Protein AF-A0A6J8EHT3-F1 (afdb_monomer)

pLDDT: mean 77.9, std 23.35, range [29.36, 98.81]

Mean predicted aligned error: 15.54 Å

Structure (mmCIF, N/CA/C/O backbone):
data_AF-A0A6J8EHT3-F1
#
_entry.id   AF-A0A6J8EHT3-F1
#
loop_
_atom_site.group_PDB
_atom_site.id
_atom_site.type_symbol
_atom_site.label_atom_id
_atom_site.label_alt_id
_atom_site.label_comp_id
_atom_site.label_asym_id
_atom_site.label_entity_id
_atom_site.label_seq_id
_atom_site.pdbx_PDB_ins_code
_atom_site.Cartn_x
_atom_site.Cartn_y
_atom_site.Cartn_z
_atom_site.occupancy
_atom_site.B_iso_or_equiv
_atom_site.auth_seq_id
_atom_site.auth_comp_id
_atom_site.auth_asym_id
_atom_site.auth_atom_id
_atom_site.pdbx_PDB_model_num
ATOM 1 N N . MET A 1 1 ? 23.660 63.965 -11.728 1.00 34.09 1 MET A N 1
ATOM 2 C CA . MET A 1 1 ? 24.275 62.636 -11.524 1.00 34.09 1 MET A CA 1
ATOM 3 C C . MET A 1 1 ? 23.239 61.755 -10.850 1.00 34.09 1 MET A C 1
ATOM 5 O O . MET A 1 1 ? 22.910 61.992 -9.697 1.00 34.09 1 MET A O 1
ATOM 9 N N . ASN A 1 2 ? 22.641 60.848 -11.622 1.00 30.42 2 ASN A N 1
ATOM 10 C CA . ASN A 1 2 ? 21.496 60.034 -11.219 1.00 30.42 2 ASN A CA 1
ATOM 11 C C . ASN A 1 2 ? 21.939 58.900 -10.289 1.00 30.42 2 ASN A C 1
ATOM 13 O O . ASN A 1 2 ? 22.695 58.020 -10.695 1.00 30.42 2 ASN A O 1
ATOM 17 N N . THR A 1 3 ? 21.446 58.911 -9.055 1.00 29.36 3 THR A N 1
ATOM 18 C CA . THR A 1 3 ? 21.425 57.745 -8.169 1.00 29.36 3 THR A CA 1
ATOM 19 C C . THR A 1 3 ? 20.363 56.758 -8.673 1.00 29.36 3 THR A C 1
ATOM 21 O O . THR A 1 3 ? 19.238 57.177 -8.951 1.00 29.36 3 THR A O 1
ATOM 24 N N . PRO A 1 4 ? 20.661 55.454 -8.819 1.00 32.72 4 PRO A N 1
ATOM 25 C CA . PRO A 1 4 ? 19.662 54.503 -9.278 1.00 32.72 4 PRO A CA 1
ATOM 26 C C . PRO A 1 4 ? 18.689 54.188 -8.135 1.00 32.72 4 PRO A C 1
ATOM 28 O O . PRO A 1 4 ? 19.020 53.496 -7.172 1.00 32.72 4 PRO A O 1
ATOM 31 N N . VAL A 1 5 ? 17.470 54.712 -8.251 1.00 31.86 5 VAL A N 1
ATOM 32 C CA . VAL A 1 5 ? 16.296 54.249 -7.504 1.00 31.86 5 VAL A CA 1
ATOM 33 C C . VAL A 1 5 ? 15.881 52.905 -8.106 1.00 31.86 5 VAL A C 1
ATOM 35 O O . VAL A 1 5 ? 15.550 52.836 -9.286 1.00 31.86 5 VAL A O 1
ATOM 38 N N . SER A 1 6 ? 15.920 51.829 -7.317 1.00 34.22 6 SER A N 1
ATOM 39 C CA . SER A 1 6 ? 15.397 50.516 -7.720 1.00 34.22 6 SER A CA 1
ATOM 40 C C . SER A 1 6 ? 13.957 50.319 -7.216 1.00 34.22 6 SER A C 1
ATOM 42 O O . SER A 1 6 ? 13.632 50.626 -6.070 1.00 34.22 6 SER A O 1
ATOM 44 N N . HIS A 1 7 ? 13.094 49.799 -8.090 1.00 40.53 7 HIS A N 1
ATOM 45 C CA . HIS A 1 7 ? 11.708 49.354 -7.864 1.00 40.53 7 HIS A CA 1
ATOM 46 C C . HIS A 1 7 ? 11.530 47.971 -8.534 1.00 40.53 7 HIS A C 1
ATOM 48 O O . HIS A 1 7 ? 12.317 47.656 -9.425 1.00 40.53 7 HIS A O 1
ATOM 54 N N . PRO A 1 8 ? 10.441 47.212 -8.294 1.00 47.75 8 PRO A N 1
ATOM 55 C CA . PRO A 1 8 ? 9.806 46.810 -7.037 1.00 47.75 8 PRO A CA 1
ATOM 56 C C . PRO A 1 8 ? 9.822 45.260 -6.904 1.00 47.75 8 PRO A C 1
ATOM 58 O O . PRO A 1 8 ? 9.849 44.549 -7.899 1.00 47.75 8 PRO A O 1
ATOM 61 N N . SER A 1 9 ? 9.748 44.712 -5.687 1.00 45.22 9 SER A N 1
ATOM 62 C CA . SER A 1 9 ? 9.850 43.267 -5.368 1.00 45.22 9 SER A CA 1
ATOM 63 C C . SER A 1 9 ? 11.262 42.663 -5.416 1.00 45.22 9 SER A C 1
ATOM 65 O O . SER A 1 9 ? 11.886 42.537 -6.461 1.00 45.22 9 SER A O 1
ATOM 67 N N . GLN A 1 10 ? 11.776 42.288 -4.240 1.00 52.50 10 GLN A N 1
ATOM 68 C CA . GLN A 1 10 ? 13.067 41.613 -4.072 1.00 52.50 10 GLN A CA 1
ATOM 69 C C . GLN A 1 10 ? 12.925 40.422 -3.115 1.00 52.50 10 GLN A C 1
ATOM 71 O O . GLN A 1 10 ? 12.229 40.523 -2.099 1.00 52.50 10 GLN A O 1
ATOM 76 N N . ILE A 1 11 ? 13.603 39.320 -3.453 1.00 46.06 11 ILE A N 1
ATOM 77 C CA . ILE A 1 11 ? 13.753 38.112 -2.631 1.00 46.06 11 ILE A CA 1
ATOM 78 C C . ILE A 1 11 ? 15.243 37.950 -2.318 1.00 46.06 11 ILE A C 1
ATOM 80 O O . ILE A 1 11 ? 16.053 37.897 -3.242 1.00 46.06 11 ILE A O 1
ATOM 84 N N . SER A 1 12 ? 15.618 37.909 -1.041 1.00 53.94 12 SER A N 1
ATOM 85 C CA . SER A 1 12 ? 17.020 37.763 -0.615 1.00 53.94 12 SER A CA 1
ATOM 86 C C . SER A 1 12 ? 17.125 37.235 0.821 1.00 53.94 12 SER A C 1
ATOM 88 O O . SER A 1 12 ? 16.182 37.354 1.598 1.00 53.94 12 SER A O 1
ATOM 90 N N . GLU A 1 13 ? 18.281 36.700 1.216 1.00 43.50 13 GLU A N 1
ATOM 91 C CA . GLU A 1 13 ? 18.516 36.249 2.600 1.00 43.50 13 GLU A CA 1
ATOM 92 C C . GLU A 1 13 ? 18.610 37.429 3.594 1.00 43.50 13 GLU A C 1
ATOM 94 O O . GLU A 1 13 ? 18.138 37.356 4.727 1.00 43.50 13 GLU A O 1
ATOM 99 N N . THR A 1 14 ? 19.172 38.579 3.198 1.00 47.53 14 THR A N 1
ATOM 100 C CA . THR A 1 14 ? 19.265 39.774 4.062 1.00 47.53 14 THR A CA 1
ATOM 101 C C . THR A 1 14 ? 19.146 41.071 3.263 1.00 47.53 14 THR A C 1
ATOM 103 O O . THR A 1 14 ? 19.977 41.330 2.395 1.00 47.53 14 THR A O 1
ATOM 106 N N . ASN A 1 15 ? 18.219 41.965 3.643 1.00 57.03 15 ASN A N 1
ATOM 107 C CA . ASN A 1 15 ? 18.151 43.326 3.086 1.00 57.03 15 ASN A CA 1
ATOM 108 C C . ASN A 1 15 ? 18.550 44.404 4.102 1.00 57.03 15 ASN A C 1
ATOM 110 O O . ASN A 1 15 ? 18.045 44.481 5.230 1.00 57.03 15 ASN A O 1
ATOM 114 N N . LYS A 1 16 ? 19.453 45.294 3.671 1.00 47.59 16 LYS A N 1
ATOM 115 C CA . LYS A 1 16 ? 19.967 46.414 4.478 1.00 47.59 16 LYS A CA 1
ATOM 116 C C . LYS A 1 16 ? 19.249 47.753 4.219 1.00 47.59 16 LYS A C 1
ATOM 118 O O . LYS A 1 16 ? 19.420 48.660 5.030 1.00 47.59 16 LYS A O 1
ATOM 123 N N . GLY A 1 17 ? 18.436 47.867 3.160 1.00 51.91 17 GLY A N 1
ATOM 124 C CA . GLY A 1 17 ? 17.697 49.090 2.812 1.00 51.91 17 GLY A CA 1
ATOM 125 C C . GLY A 1 17 ? 17.007 49.017 1.446 1.00 51.91 17 GLY A C 1
ATOM 126 O O . GLY A 1 17 ? 17.713 48.855 0.459 1.00 51.91 17 GLY A O 1
ATOM 127 N N . ALA A 1 18 ? 15.674 49.148 1.370 1.00 52.38 18 ALA A N 1
ATOM 128 C CA . ALA A 1 18 ? 14.947 49.243 0.090 1.00 52.38 18 ALA A CA 1
ATOM 129 C C . ALA A 1 18 ? 13.508 49.803 0.234 1.00 52.38 18 ALA A C 1
ATOM 131 O O . ALA A 1 18 ? 12.920 49.757 1.320 1.00 52.38 18 ALA A O 1
ATOM 132 N N . ILE A 1 19 ? 12.947 50.318 -0.871 1.00 46.81 19 ILE A N 1
ATOM 133 C CA . ILE A 1 19 ? 11.585 50.880 -0.988 1.00 46.81 19 ILE A CA 1
ATOM 134 C C . ILE A 1 19 ? 10.757 49.977 -1.924 1.00 46.81 19 ILE A C 1
ATOM 136 O O . ILE A 1 19 ? 11.123 49.803 -3.085 1.00 46.81 19 ILE A O 1
ATOM 140 N N . GLY A 1 20 ? 9.659 49.387 -1.434 1.00 49.81 20 GLY A N 1
ATOM 141 C CA . GLY A 1 20 ? 8.779 48.481 -2.198 1.00 49.81 20 GLY A CA 1
ATOM 142 C C . GLY A 1 20 ? 8.434 47.172 -1.469 1.00 49.81 20 GLY A C 1
ATOM 143 O O . GLY A 1 20 ? 8.810 46.984 -0.312 1.00 49.81 20 GLY A O 1
ATOM 144 N N . SER A 1 21 ? 7.704 46.267 -2.138 1.00 52.09 21 SER A N 1
ATOM 145 C CA . SER A 1 21 ? 7.316 44.965 -1.564 1.00 52.09 21 SER A CA 1
ATOM 146 C C . SER A 1 21 ? 8.514 44.019 -1.413 1.00 52.09 21 SER A C 1
ATOM 148 O O . SER A 1 21 ? 9.343 43.977 -2.314 1.00 52.09 21 SER A O 1
ATOM 150 N N . GLN A 1 22 ? 8.662 43.275 -0.309 1.00 58.56 22 GLN A N 1
ATOM 151 C CA . GLN A 1 22 ? 9.872 42.455 -0.059 1.00 58.56 22 GLN A CA 1
ATOM 152 C C . GLN A 1 22 ? 9.590 41.144 0.687 1.00 58.56 22 GLN A C 1
ATOM 154 O O . GLN A 1 22 ? 8.744 41.115 1.585 1.00 58.56 22 GLN A O 1
ATOM 159 N N . ILE A 1 23 ? 10.364 40.098 0.365 1.00 48.50 23 ILE A N 1
ATOM 160 C CA . ILE A 1 23 ? 10.414 38.817 1.091 1.00 48.50 23 ILE A CA 1
ATOM 161 C C . ILE A 1 23 ? 11.878 38.503 1.436 1.00 48.50 23 ILE A C 1
ATOM 163 O O . ILE A 1 23 ? 12.719 38.458 0.542 1.00 48.50 23 ILE A O 1
ATOM 167 N N . SER A 1 24 ? 12.204 38.309 2.713 1.00 55.12 24 SER A N 1
ATOM 168 C CA . SER A 1 24 ? 13.568 37.959 3.152 1.00 55.12 24 SER A CA 1
ATOM 169 C C . SER A 1 24 ? 13.575 37.233 4.496 1.00 55.12 24 SER A C 1
ATOM 171 O O . SER A 1 24 ? 12.540 37.168 5.148 1.00 55.12 24 SER A O 1
ATOM 173 N N . GLU A 1 25 ? 14.715 36.717 4.956 1.00 49.78 25 GLU A N 1
ATOM 174 C CA . GLU A 1 25 ? 14.832 36.190 6.329 1.00 49.78 25 GLU A CA 1
ATOM 175 C C . GLU A 1 25 ? 15.025 37.336 7.341 1.00 49.78 25 GLU A C 1
ATOM 177 O O . GLU A 1 25 ? 14.333 37.413 8.362 1.00 49.78 25 GLU A O 1
ATOM 182 N N . THR A 1 26 ? 15.902 38.305 7.032 1.00 49.41 26 THR A N 1
ATOM 183 C CA . THR A 1 26 ? 16.165 39.474 7.896 1.00 49.41 26 THR A CA 1
ATOM 184 C C . THR A 1 26 ? 16.066 40.818 7.162 1.00 49.41 26 THR A C 1
ATOM 186 O O . THR A 1 26 ? 16.793 41.064 6.196 1.00 49.41 26 THR A O 1
ATOM 189 N N . ASN A 1 27 ? 15.275 41.758 7.708 1.00 58.25 27 ASN A N 1
ATOM 190 C CA . ASN A 1 27 ? 15.206 43.158 7.245 1.00 58.25 27 ASN A CA 1
ATOM 191 C C . ASN A 1 27 ? 15.604 44.165 8.335 1.00 58.25 27 ASN A C 1
ATOM 193 O O . ASN A 1 27 ? 15.104 44.117 9.463 1.00 58.25 27 ASN A O 1
ATOM 197 N N . LYS A 1 28 ? 16.487 45.115 7.987 1.00 52.75 28 LYS A N 1
ATOM 198 C CA . LYS A 1 28 ? 17.017 46.114 8.939 1.00 52.75 28 LYS A CA 1
ATOM 199 C C . LYS A 1 28 ? 16.494 47.548 8.784 1.00 52.75 28 LYS A C 1
ATOM 201 O O . LYS A 1 28 ? 16.622 48.273 9.766 1.00 52.75 28 LYS A O 1
ATOM 206 N N . ARG A 1 29 ? 16.004 47.967 7.600 1.00 54.50 29 ARG A N 1
ATOM 207 C CA . ARG A 1 29 ? 15.357 49.275 7.305 1.00 54.50 29 ARG A CA 1
ATOM 208 C C . ARG A 1 29 ? 14.581 49.198 5.984 1.00 54.50 29 ARG A C 1
ATOM 210 O O . ARG A 1 29 ? 15.216 48.999 4.956 1.00 54.50 29 ARG A O 1
ATOM 217 N N . ALA A 1 30 ? 13.257 49.346 5.960 1.00 55.56 30 ALA A N 1
ATOM 218 C CA . ALA A 1 30 ? 12.510 49.314 4.690 1.00 55.56 30 ALA A CA 1
ATOM 219 C C . ALA A 1 30 ? 11.145 50.026 4.757 1.00 55.56 30 ALA A C 1
ATOM 221 O O . ALA A 1 30 ? 10.526 50.092 5.823 1.00 55.56 30 ALA A O 1
ATOM 222 N N . ILE A 1 31 ? 10.674 50.527 3.607 1.00 47.91 31 ILE A N 1
ATOM 223 C CA . ILE A 1 31 ? 9.384 51.227 3.439 1.00 47.91 31 ILE A CA 1
ATOM 224 C C . ILE A 1 31 ? 8.542 50.469 2.393 1.00 47.91 31 ILE A C 1
ATOM 226 O O . ILE A 1 31 ? 8.976 50.346 1.248 1.00 47.91 31 ILE A O 1
ATOM 230 N N . GLY A 1 32 ? 7.372 49.932 2.773 1.00 51.19 32 GLY A N 1
ATOM 231 C CA . GLY A 1 32 ? 6.482 49.145 1.888 1.00 51.19 32 GLY A CA 1
ATOM 232 C C . GLY A 1 32 ? 5.900 47.865 2.520 1.00 51.19 32 GLY A C 1
ATOM 233 O O . GLY A 1 32 ? 6.056 47.649 3.722 1.00 51.19 32 GLY A O 1
ATOM 234 N N . SER A 1 33 ? 5.234 47.015 1.718 1.00 53.41 33 SER A N 1
ATOM 235 C CA . SER A 1 33 ? 4.612 45.746 2.161 1.00 53.41 33 SER A CA 1
ATOM 236 C C . SER A 1 33 ? 5.623 44.601 2.289 1.00 53.41 33 SER A C 1
ATOM 238 O O . SER A 1 33 ? 6.319 44.291 1.329 1.00 53.41 33 SER A O 1
ATOM 240 N N . GLN A 1 34 ? 5.747 43.945 3.446 1.00 58.72 34 GLN A N 1
ATOM 241 C CA . GLN A 1 34 ? 6.913 43.071 3.692 1.00 58.72 34 GLN A CA 1
ATOM 242 C C . GLN A 1 34 ? 6.609 41.779 4.464 1.00 58.72 34 GLN A C 1
ATOM 244 O O . GLN A 1 34 ? 5.909 41.827 5.476 1.00 58.72 34 GLN A O 1
ATOM 249 N N . ILE A 1 35 ? 7.294 40.681 4.116 1.00 51.34 35 ILE A N 1
ATOM 250 C CA . ILE A 1 35 ? 7.275 39.375 4.813 1.00 51.34 35 ILE A CA 1
ATOM 251 C C . ILE A 1 35 ? 8.714 38.985 5.218 1.00 51.34 35 ILE A C 1
ATOM 253 O O . ILE A 1 35 ? 9.584 38.964 4.352 1.00 51.34 35 ILE A O 1
ATOM 257 N N . SER A 1 36 ? 9.000 38.730 6.506 1.00 56.25 36 SER A N 1
ATOM 258 C CA . SER A 1 36 ? 10.306 38.167 6.936 1.00 56.25 36 SER A CA 1
ATOM 259 C C . SER A 1 36 ? 10.284 37.524 8.327 1.00 56.25 36 SER A C 1
ATOM 261 O O . SER A 1 36 ? 9.406 37.847 9.115 1.00 56.25 36 SER A O 1
ATOM 263 N N . GLU A 1 37 ? 11.278 36.710 8.689 1.00 52.38 37 GLU A N 1
ATOM 264 C CA . GLU A 1 37 ? 11.363 36.073 10.020 1.00 52.38 37 GLU A CA 1
ATOM 265 C C . GLU A 1 37 ? 11.679 37.086 11.138 1.00 52.38 37 GLU A C 1
ATOM 267 O O . GLU A 1 37 ? 10.928 37.219 12.106 1.00 52.38 37 GLU A O 1
ATOM 272 N N . THR A 1 38 ? 12.743 37.891 10.994 1.00 51.06 38 THR A N 1
ATOM 273 C CA . THR A 1 38 ? 13.128 38.905 12.002 1.00 51.06 38 THR A CA 1
ATOM 274 C C . THR A 1 38 ? 13.268 40.308 11.409 1.00 51.06 38 THR A C 1
ATOM 276 O O . THR A 1 38 ? 13.966 40.504 10.410 1.00 51.06 38 THR A O 1
ATOM 279 N N . LYS A 1 39 ? 12.683 41.330 12.065 1.00 58.69 39 LYS A N 1
ATOM 280 C CA . LYS A 1 39 ? 12.787 42.739 11.620 1.00 58.69 39 LYS A CA 1
ATOM 281 C C . LYS A 1 39 ? 13.218 43.736 12.688 1.00 58.69 39 LYS A C 1
ATOM 283 O O . LYS A 1 39 ? 12.881 43.618 13.868 1.00 58.69 39 LYS A O 1
ATOM 288 N N . LYS A 1 40 ? 13.931 44.776 12.241 1.00 58.38 40 LYS A N 1
ATOM 289 C CA . LYS A 1 40 ? 14.244 45.998 12.999 1.00 58.38 40 LYS A CA 1
ATOM 290 C C . LYS A 1 40 ? 13.909 47.215 12.121 1.00 58.38 40 LYS A C 1
ATOM 292 O O . LYS A 1 40 ? 14.487 47.323 11.057 1.00 58.38 40 LYS A O 1
ATOM 297 N N . GLY A 1 41 ? 13.020 48.114 12.547 1.00 54.84 41 GLY A N 1
ATOM 298 C CA . GLY A 1 41 ? 12.812 49.451 11.956 1.00 54.84 41 GLY A CA 1
ATOM 299 C C . GLY A 1 41 ? 12.189 49.505 10.549 1.00 54.84 41 GLY A C 1
ATOM 300 O O . GLY A 1 41 ? 12.921 49.648 9.574 1.00 54.84 41 GLY A O 1
ATOM 301 N N . ALA A 1 42 ? 10.855 49.482 10.422 1.00 57.56 42 ALA A N 1
ATOM 302 C CA . ALA A 1 42 ? 10.160 49.580 9.122 1.00 57.56 42 ALA A CA 1
ATOM 303 C C . ALA A 1 42 ? 8.861 50.419 9.148 1.00 57.56 42 ALA A C 1
ATOM 305 O O . ALA A 1 42 ? 8.221 50.539 10.192 1.00 57.56 42 ALA A O 1
ATOM 306 N N . ILE A 1 43 ? 8.441 50.957 7.991 1.00 50.72 43 ILE A N 1
ATOM 307 C CA . ILE A 1 43 ? 7.192 51.735 7.814 1.00 50.72 43 ILE A CA 1
ATOM 308 C C . ILE A 1 43 ? 6.322 51.080 6.712 1.00 50.72 43 ILE A C 1
ATOM 310 O O . ILE A 1 43 ? 6.787 50.946 5.580 1.00 50.72 43 ILE A O 1
ATOM 314 N N . GLY A 1 44 ? 5.085 50.646 7.017 1.00 54.06 44 GLY A N 1
ATOM 315 C CA . GLY A 1 44 ? 4.152 50.003 6.054 1.00 54.06 44 GLY A CA 1
ATOM 316 C C . GLY A 1 44 ? 3.371 48.784 6.594 1.00 54.06 44 GLY A C 1
ATOM 317 O O . GLY A 1 44 ? 3.412 48.533 7.797 1.00 54.06 44 GLY A O 1
ATOM 318 N N . SER A 1 45 ? 2.681 48.026 5.719 1.00 55.25 45 SER A N 1
ATOM 319 C CA . SER A 1 45 ? 1.925 46.791 6.055 1.00 55.25 45 SER A CA 1
ATOM 320 C C . SER A 1 45 ? 2.821 45.544 6.135 1.00 55.25 45 SER A C 1
ATOM 322 O O . SER A 1 45 ? 3.607 45.295 5.222 1.00 55.25 45 SER A O 1
ATOM 324 N N . GLN A 1 46 ? 2.763 44.756 7.216 1.00 63.41 46 GLN A N 1
ATOM 325 C CA . GLN A 1 46 ? 3.850 43.804 7.531 1.00 63.41 46 GLN A CA 1
ATOM 326 C C . GLN A 1 46 ? 3.388 42.452 8.109 1.00 63.41 46 GLN A C 1
ATOM 328 O O . GLN A 1 46 ? 2.456 42.407 8.907 1.00 63.41 46 GLN A O 1
ATOM 333 N N . ILE A 1 47 ? 4.111 41.373 7.765 1.00 54.72 47 ILE A N 1
ATOM 334 C CA . ILE A 1 47 ? 4.018 40.029 8.376 1.00 54.72 47 ILE A CA 1
ATOM 335 C C . ILE A 1 47 ? 5.422 39.570 8.826 1.00 54.72 47 ILE A C 1
ATOM 337 O O . ILE A 1 47 ? 6.375 39.694 8.046 1.00 54.72 47 ILE A O 1
ATOM 341 N N . SER A 1 48 ? 5.584 39.083 10.066 1.00 58.78 48 SER A N 1
ATOM 342 C CA . SER A 1 48 ? 6.877 38.560 10.570 1.00 58.78 48 SER A CA 1
ATOM 343 C C . SER A 1 48 ? 6.797 37.707 11.837 1.00 58.78 48 SER A C 1
ATOM 345 O O . SER A 1 48 ? 5.938 37.980 12.655 1.00 58.78 48 SER A O 1
ATOM 347 N N . GLU A 1 49 ? 7.730 36.789 12.104 1.00 56.91 49 GLU A N 1
ATOM 348 C CA . GLU A 1 49 ? 7.758 36.049 13.386 1.00 56.91 49 GLU A CA 1
ATOM 349 C C . GLU A 1 49 ? 8.118 36.961 14.574 1.00 56.91 49 GLU A C 1
ATOM 351 O O . GLU A 1 49 ? 7.390 37.021 15.564 1.00 56.91 49 GLU A O 1
ATOM 356 N N . THR A 1 50 ? 9.195 37.754 14.478 1.00 57.53 50 THR A N 1
ATOM 357 C CA . THR A 1 50 ? 9.590 38.707 15.537 1.00 57.53 50 THR A CA 1
ATOM 358 C C . THR A 1 50 ? 9.788 40.136 15.025 1.00 57.53 50 THR A C 1
ATOM 360 O O . THR A 1 50 ? 10.679 40.404 14.210 1.00 57.53 50 THR A O 1
ATOM 363 N N . ASN A 1 51 ? 9.062 41.093 15.619 1.00 60.94 51 ASN A N 1
ATOM 364 C CA . ASN A 1 51 ? 9.205 42.525 15.338 1.00 60.94 51 ASN A CA 1
ATOM 365 C C . ASN A 1 51 ? 9.869 43.296 16.496 1.00 60.94 51 ASN A C 1
ATOM 367 O O . ASN A 1 51 ? 9.518 43.127 17.666 1.00 60.94 51 ASN A O 1
ATOM 371 N N . LYS A 1 52 ? 10.845 44.157 16.177 1.00 58.62 52 LYS A N 1
ATOM 372 C CA . LYS A 1 52 ? 11.601 4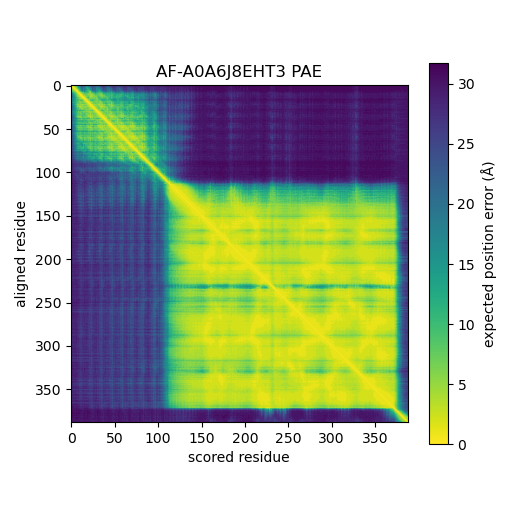4.983 17.139 1.00 58.62 52 LYS A CA 1
ATOM 373 C C . LYS A 1 52 ? 11.475 46.498 16.894 1.00 58.62 52 LYS A C 1
ATOM 375 O O . LYS A 1 52 ? 12.257 47.248 17.473 1.00 58.62 52 LYS A O 1
ATOM 380 N N . GLY A 1 53 ? 10.556 46.953 16.036 1.00 58.72 53 GLY A N 1
ATOM 381 C CA . GLY A 1 53 ? 10.334 48.384 15.774 1.00 58.72 53 GLY A CA 1
ATOM 382 C C . GLY A 1 53 ? 9.657 48.657 14.429 1.00 58.72 53 GLY A C 1
ATOM 383 O O . GLY A 1 53 ? 10.322 48.497 13.407 1.00 58.72 53 GLY A O 1
ATOM 384 N N . ALA A 1 54 ? 8.396 49.110 14.396 1.00 59.38 54 ALA A N 1
ATOM 385 C CA . ALA A 1 54 ? 7.718 49.463 13.136 1.00 59.38 54 ALA A CA 1
ATOM 386 C C . ALA A 1 54 ? 6.525 50.437 13.270 1.00 59.38 54 ALA A C 1
ATOM 388 O O . ALA A 1 54 ? 5.900 50.513 14.326 1.00 59.38 54 ALA A O 1
ATOM 389 N N . ILE A 1 55 ? 6.172 51.132 12.179 1.00 53.50 55 ILE A N 1
ATOM 390 C CA . ILE A 1 55 ? 5.003 52.029 12.070 1.00 53.50 55 ILE A CA 1
ATOM 391 C C . ILE A 1 55 ? 4.078 51.540 10.930 1.00 53.50 55 ILE A C 1
ATOM 393 O O . ILE A 1 55 ? 4.520 51.475 9.783 1.00 53.50 55 ILE A O 1
ATOM 397 N N . GLY A 1 56 ? 2.818 51.174 11.216 1.00 55.19 56 GLY A N 1
ATOM 398 C CA . GLY A 1 56 ? 1.834 50.675 10.225 1.00 55.19 56 GLY A CA 1
ATOM 399 C C . GLY A 1 56 ? 0.998 49.464 10.686 1.00 55.19 56 GLY A C 1
ATOM 400 O O . GLY A 1 56 ? 1.017 49.133 11.871 1.00 55.19 56 GLY A O 1
ATOM 401 N N . SER A 1 57 ? 0.272 48.812 9.762 1.00 57.28 57 SER A N 1
ATOM 402 C CA . SER A 1 57 ? -0.574 47.623 10.025 1.00 57.28 57 SER A CA 1
ATOM 403 C C . SER A 1 57 ? 0.230 46.313 10.034 1.00 57.28 57 SER A C 1
ATOM 405 O O . SER A 1 57 ? 1.004 46.076 9.108 1.00 57.28 57 SER A O 1
ATOM 407 N N . GLN A 1 58 ? 0.086 45.455 11.053 1.00 64.56 58 GLN A N 1
ATOM 408 C CA . GLN A 1 58 ? 1.057 44.368 11.309 1.00 64.56 58 GLN A CA 1
ATOM 409 C C . GLN A 1 58 ? 0.434 43.042 11.775 1.00 64.56 58 GLN A C 1
ATOM 411 O O . GLN A 1 58 ? -0.536 43.047 12.531 1.00 64.56 58 GLN A O 1
ATOM 416 N N . ILE A 1 59 ? 1.060 41.919 11.392 1.00 56.53 59 ILE A N 1
ATOM 417 C CA . ILE A 1 59 ? 0.802 40.560 11.901 1.00 56.53 59 ILE A CA 1
ATOM 418 C C . ILE A 1 59 ? 2.134 39.921 12.341 1.00 56.53 59 ILE A C 1
ATOM 420 O O . ILE A 1 59 ? 3.051 39.813 11.524 1.00 56.53 59 ILE A O 1
ATOM 424 N N . SER A 1 60 ? 2.274 39.499 13.605 1.00 60.00 60 SER A N 1
ATOM 425 C CA . SER A 1 60 ? 3.510 38.844 14.079 1.00 60.00 60 SER A CA 1
ATOM 426 C C . SER A 1 60 ? 3.365 37.906 15.272 1.00 60.00 60 SER A C 1
ATOM 428 O O . SER A 1 60 ? 2.561 38.197 16.136 1.00 60.00 60 SER A O 1
ATOM 430 N N . GLU A 1 61 ? 4.200 36.879 15.435 1.00 56.78 61 GLU A N 1
ATOM 431 C CA . GLU A 1 61 ? 4.150 36.024 16.642 1.00 56.78 61 GLU A CA 1
ATOM 432 C C . GLU A 1 61 ? 4.591 36.792 17.903 1.00 56.78 61 GLU A C 1
ATOM 434 O O . GLU A 1 61 ? 3.871 36.836 18.898 1.00 56.78 61 GLU A O 1
ATOM 439 N N . THR A 1 62 ? 5.726 37.501 17.862 1.00 58.78 62 THR A N 1
ATOM 440 C CA . THR A 1 62 ? 6.197 38.342 18.979 1.00 58.78 62 THR A CA 1
ATOM 441 C C . THR A 1 62 ? 6.474 39.785 18.558 1.00 58.78 62 THR A C 1
ATOM 443 O O . THR A 1 62 ? 7.364 40.048 17.745 1.00 58.78 62 THR A O 1
ATOM 446 N N . ASN A 1 63 ? 5.817 40.749 19.211 1.00 61.06 63 ASN A N 1
ATOM 447 C CA . ASN A 1 63 ? 6.066 42.180 19.019 1.00 61.06 63 ASN A CA 1
ATOM 448 C C . ASN A 1 63 ? 6.778 42.813 20.225 1.00 61.06 63 ASN A C 1
ATOM 450 O O . ASN A 1 63 ? 6.354 42.654 21.370 1.00 61.06 63 ASN A O 1
ATOM 454 N N . LYS A 1 64 ? 7.873 43.542 19.982 1.00 60.56 64 LYS A N 1
ATOM 455 C CA . LYS A 1 64 ? 8.662 44.242 21.011 1.00 60.56 64 LYS A CA 1
ATOM 456 C C . LYS A 1 64 ? 8.604 45.774 20.913 1.00 60.56 64 LYS A C 1
ATOM 458 O O . LYS A 1 64 ? 9.216 46.427 21.753 1.00 60.56 64 LYS A O 1
ATOM 463 N N . GLY A 1 65 ? 7.907 46.346 19.926 1.00 59.12 65 GLY A N 1
ATOM 464 C CA . GLY A 1 65 ? 7.808 47.801 19.745 1.00 59.12 65 GLY A CA 1
ATOM 465 C C . GLY A 1 65 ? 7.155 48.207 18.421 1.00 59.12 65 GLY A C 1
ATOM 466 O O . GLY A 1 65 ? 7.769 48.006 17.375 1.00 59.12 65 GLY A O 1
ATOM 467 N N . ALA A 1 66 ? 5.963 48.822 18.432 1.00 58.78 66 ALA A N 1
ATOM 468 C CA . ALA A 1 66 ? 5.319 49.313 17.201 1.00 58.78 66 ALA A CA 1
ATOM 469 C C . ALA A 1 66 ? 4.234 50.401 17.392 1.00 58.78 66 ALA A C 1
ATOM 471 O O . ALA A 1 66 ? 3.632 50.506 18.458 1.00 58.78 66 ALA A O 1
ATOM 472 N N . ILE A 1 67 ? 3.935 51.168 16.334 1.00 54.25 67 ILE A N 1
ATOM 473 C CA . ILE A 1 67 ? 2.865 52.187 16.280 1.00 54.25 67 ILE A CA 1
ATOM 474 C C . ILE A 1 67 ? 1.903 51.870 15.110 1.00 54.25 67 ILE A C 1
ATOM 476 O O . ILE A 1 67 ? 2.338 51.869 13.962 1.00 54.25 67 ILE A O 1
ATOM 480 N N . GLY A 1 68 ? 0.616 51.586 15.365 1.00 54.94 68 GLY A N 1
ATOM 481 C CA . GLY A 1 68 ? -0.393 51.238 14.335 1.00 54.94 68 GLY A CA 1
ATOM 482 C C . GLY A 1 68 ? -1.315 50.057 14.700 1.00 54.94 68 GLY A C 1
ATOM 483 O O . GLY A 1 68 ? -1.304 49.619 15.849 1.00 54.94 68 GLY A O 1
ATOM 484 N N . SER A 1 69 ? -2.114 49.551 13.744 1.00 56.38 69 SER A N 1
ATOM 485 C CA . SER A 1 69 ? -3.044 48.413 13.939 1.00 56.38 69 SER A CA 1
ATOM 486 C C . SER A 1 69 ? -2.331 47.056 13.901 1.00 56.38 69 SER A C 1
ATOM 488 O O . SER A 1 69 ? -1.549 46.808 12.987 1.00 56.38 69 SER A O 1
ATOM 490 N N . GLN A 1 70 ? -2.569 46.163 14.867 1.00 62.44 70 GLN A N 1
ATOM 491 C CA . GLN A 1 70 ? -1.703 44.990 15.088 1.00 62.44 70 GLN A CA 1
ATOM 492 C C . GLN A 1 70 ? -2.459 43.700 15.434 1.00 62.44 70 GLN A C 1
ATOM 494 O O . GLN A 1 70 ? -3.455 43.737 16.156 1.00 62.44 70 GLN A O 1
ATOM 499 N N . ILE A 1 71 ? -1.914 42.561 14.990 1.00 56.12 71 ILE A N 1
ATOM 500 C CA . ILE A 1 71 ? -2.290 41.197 15.394 1.00 56.12 71 ILE A CA 1
ATOM 501 C C . ILE A 1 71 ? -1.019 40.458 15.847 1.00 56.12 71 ILE A C 1
ATOM 503 O O . ILE A 1 71 ? -0.084 40.331 15.054 1.00 56.12 71 ILE A O 1
ATOM 507 N N . SER A 1 72 ? -0.946 39.979 17.096 1.00 56.94 72 SER A N 1
ATOM 508 C CA . SER A 1 72 ? 0.220 39.208 17.560 1.00 56.94 72 SER A CA 1
ATOM 509 C C . SER A 1 72 ? -0.021 38.214 18.689 1.00 56.94 72 SER A C 1
ATOM 511 O O . SER A 1 72 ? -0.758 38.543 19.603 1.00 56.94 72 SER A O 1
ATOM 513 N N . GLU A 1 73 ? 0.675 37.077 18.736 1.00 52.66 73 GLU A N 1
ATOM 514 C CA . GLU A 1 73 ? 0.541 36.124 19.860 1.00 52.66 73 GLU A CA 1
ATOM 515 C C . GLU A 1 73 ? 1.052 36.732 21.185 1.00 52.66 73 GLU A C 1
ATOM 517 O O . GLU A 1 73 ? 0.344 36.742 22.191 1.00 52.66 73 GLU A O 1
ATOM 522 N N . THR A 1 74 ? 2.238 37.353 21.186 1.00 52.47 74 THR A N 1
ATOM 523 C CA . THR A 1 74 ? 2.816 38.022 22.368 1.00 52.47 74 THR A CA 1
ATOM 524 C C . THR A 1 74 ? 3.203 39.474 22.084 1.00 52.47 74 THR A C 1
ATOM 526 O O . THR A 1 74 ? 4.066 39.735 21.242 1.00 52.47 74 THR A O 1
ATOM 529 N N . ASN A 1 75 ? 2.671 40.430 22.860 1.00 56.69 75 ASN A N 1
ATOM 530 C CA . ASN A 1 75 ? 3.041 41.848 22.751 1.00 56.69 75 ASN A CA 1
ATOM 531 C C . ASN A 1 75 ? 3.803 42.363 23.988 1.00 56.69 75 ASN A C 1
ATOM 533 O O . ASN A 1 75 ? 3.391 42.181 25.136 1.00 56.69 75 ASN A O 1
ATOM 537 N N . LYS A 1 76 ? 4.945 43.021 23.750 1.00 56.97 76 LYS A N 1
ATOM 538 C CA . LYS A 1 76 ? 5.824 43.615 24.772 1.00 56.97 76 LYS A CA 1
ATOM 539 C C . LYS A 1 76 ? 5.912 45.148 24.684 1.00 56.97 76 LYS A C 1
ATOM 541 O O . LYS A 1 76 ? 6.537 45.751 25.556 1.00 56.97 76 LYS A O 1
ATOM 546 N N . GLY A 1 77 ? 5.274 45.794 23.698 1.00 55.34 77 GLY A N 1
ATOM 547 C CA . GLY A 1 77 ? 5.173 47.259 23.625 1.00 55.34 77 GLY A CA 1
ATOM 548 C C . GLY A 1 77 ? 4.582 47.790 22.312 1.00 55.34 77 GLY A C 1
ATOM 549 O O . GLY A 1 77 ? 5.140 47.543 21.246 1.00 55.34 77 GLY A O 1
ATOM 550 N N . ALA A 1 78 ? 3.492 48.569 22.384 1.00 53.16 78 ALA A N 1
ATOM 551 C CA . ALA A 1 78 ? 2.846 49.162 21.208 1.00 53.16 78 ALA A CA 1
ATOM 552 C C . ALA A 1 78 ? 1.945 50.382 21.510 1.00 53.16 78 ALA A C 1
ATOM 554 O O . ALA A 1 78 ? 1.493 50.555 22.641 1.00 53.16 78 ALA A O 1
ATOM 555 N N . ILE A 1 79 ? 1.647 51.189 20.478 1.00 49.72 79 ILE A N 1
ATOM 556 C CA . ILE A 1 79 ? 0.676 52.306 20.480 1.00 49.72 79 ILE A CA 1
ATOM 557 C C . ILE A 1 79 ? -0.272 52.152 19.264 1.00 49.72 79 ILE A C 1
ATOM 559 O O . ILE A 1 79 ? 0.167 52.319 18.129 1.00 49.72 79 ILE A O 1
ATOM 563 N N . GLY A 1 80 ? -1.559 51.819 19.466 1.00 51.00 80 GLY A N 1
ATOM 564 C CA . GLY A 1 80 ? -2.562 51.623 18.390 1.00 51.00 80 GLY A CA 1
ATOM 565 C C . GLY A 1 80 ? -3.601 50.521 18.683 1.00 51.00 80 GLY A C 1
ATOM 566 O O . GLY A 1 80 ? -3.581 49.964 19.779 1.00 51.00 80 GLY A O 1
ATOM 567 N N . SER A 1 81 ? -4.502 50.214 17.733 1.00 48.56 81 SER A N 1
ATOM 568 C CA . SER A 1 81 ? -5.525 49.144 17.839 1.00 48.56 81 SER A CA 1
ATOM 569 C C . SER A 1 81 ? -4.902 47.744 17.779 1.00 48.56 81 SER A C 1
ATOM 571 O O . SER A 1 81 ? -4.055 47.494 16.924 1.00 48.56 81 SER A O 1
ATOM 573 N N . GLN A 1 82 ? -5.294 46.825 18.669 1.00 55.72 82 GLN A N 1
ATOM 574 C CA . GLN A 1 82 ? -4.547 45.577 18.897 1.00 55.72 82 GLN A CA 1
ATOM 575 C C . GLN A 1 82 ? -5.438 44.338 19.062 1.00 55.72 82 GLN A C 1
ATOM 577 O O . GLN A 1 82 ? -6.488 44.397 19.704 1.00 55.72 82 GLN A O 1
ATOM 582 N N . ILE A 1 83 ? -4.945 43.204 18.557 1.00 50.75 83 ILE A N 1
ATOM 583 C CA . ILE A 1 83 ? -5.414 41.844 18.846 1.00 50.75 83 ILE A CA 1
ATOM 584 C C . ILE A 1 83 ? -4.205 41.030 19.329 1.00 50.75 83 ILE A C 1
ATOM 586 O O . ILE A 1 83 ? -3.227 40.912 18.587 1.00 50.75 83 ILE A O 1
ATOM 590 N N . SER A 1 84 ? -4.237 40.485 20.553 1.00 50.50 84 SER A N 1
ATOM 591 C CA . SER A 1 84 ? -3.137 39.641 21.047 1.00 50.50 84 SER A CA 1
ATOM 592 C C . SER A 1 84 ? -3.529 38.580 22.069 1.00 50.50 84 SER A C 1
ATOM 594 O O . SER A 1 84 ? -4.341 38.873 22.939 1.00 50.50 84 SER A O 1
ATOM 596 N N . GLU A 1 85 ? -2.887 37.406 22.042 1.00 43.94 85 GLU A N 1
ATOM 597 C CA . GLU A 1 85 ? -3.151 36.317 23.005 1.00 43.94 85 GLU A CA 1
ATOM 598 C C . GLU A 1 85 ? -2.637 36.654 24.416 1.00 43.94 85 GLU A C 1
ATOM 600 O O . GLU A 1 85 ? -3.373 36.497 25.388 1.00 43.94 85 GLU A O 1
ATOM 605 N N . THR A 1 86 ? -1.418 37.204 24.543 1.00 45.56 86 THR A N 1
ATOM 606 C CA . THR A 1 86 ? -0.827 37.603 25.840 1.00 45.56 86 THR A CA 1
ATOM 607 C C . THR A 1 86 ? -0.315 39.048 25.830 1.00 45.56 86 THR A C 1
ATOM 609 O O . THR A 1 86 ? 0.501 39.422 24.980 1.00 45.56 86 THR A O 1
ATOM 612 N N . ASN A 1 87 ? -0.733 39.857 26.816 1.00 51.22 87 ASN A N 1
ATOM 613 C CA . ASN A 1 87 ? -0.376 41.279 26.919 1.00 51.22 87 ASN A CA 1
ATOM 614 C C . ASN A 1 87 ? 0.251 41.616 28.290 1.00 51.22 87 ASN A C 1
ATOM 616 O O . ASN A 1 87 ? -0.374 41.443 29.332 1.00 51.22 87 ASN A O 1
ATOM 620 N N . ASN A 1 88 ? 1.494 42.111 28.307 1.00 51.22 88 ASN A N 1
ATOM 621 C CA . ASN A 1 88 ? 2.310 42.208 29.533 1.00 51.22 88 ASN A CA 1
ATOM 622 C C . ASN A 1 88 ? 2.439 43.628 30.138 1.00 51.22 88 ASN A C 1
ATOM 624 O O . ASN A 1 88 ? 3.447 43.934 30.779 1.00 51.22 88 ASN A O 1
ATOM 628 N N . LYS A 1 89 ? 1.446 44.520 29.982 1.00 45.69 89 LYS A N 1
ATOM 629 C CA . LYS A 1 89 ? 1.459 45.853 30.631 1.00 45.69 89 LYS A CA 1
ATOM 630 C C . LYS A 1 89 ? 0.112 46.291 31.215 1.00 45.69 89 LYS A C 1
ATOM 632 O O . LYS A 1 89 ? -0.933 46.111 30.606 1.00 45.69 89 LYS A O 1
ATOM 637 N N . LYS A 1 90 ? 0.179 46.980 32.364 1.00 38.66 90 LYS A N 1
ATOM 638 C CA . LYS A 1 90 ? -0.896 47.823 32.916 1.00 38.66 90 LYS A CA 1
ATOM 639 C C . LYS A 1 90 ? -0.894 49.182 32.202 1.00 38.66 90 LYS A C 1
ATOM 641 O O . LYS A 1 90 ? 0.137 49.850 32.195 1.00 38.66 90 LYS A O 1
ATOM 646 N N . GLY A 1 91 ? -2.043 49.595 31.662 1.00 42.47 91 GLY A N 1
ATOM 647 C CA . GLY A 1 91 ? -2.289 50.972 31.208 1.00 42.47 91 GLY A CA 1
ATOM 648 C C . GLY A 1 91 ? -2.250 51.189 29.693 1.00 42.47 91 GLY A C 1
ATOM 649 O O . GLY A 1 91 ? -1.386 51.905 29.196 1.00 42.47 91 GLY A O 1
ATOM 650 N N . ALA A 1 92 ? -3.212 50.624 28.962 1.00 35.50 92 ALA A N 1
ATOM 651 C CA . ALA A 1 92 ? -3.480 50.987 27.570 1.00 35.50 92 ALA A CA 1
ATOM 652 C C . ALA A 1 92 ? -4.889 51.591 27.448 1.00 35.50 92 ALA A C 1
ATOM 654 O O . ALA A 1 92 ? -5.846 51.080 28.026 1.00 35.50 92 ALA A O 1
ATOM 655 N N . ILE A 1 93 ? -5.007 52.700 26.715 1.00 32.81 93 ILE A N 1
ATOM 656 C CA . ILE A 1 93 ? -6.258 53.440 26.511 1.00 32.81 93 ILE A CA 1
ATOM 657 C C . ILE A 1 93 ? -6.856 53.010 25.155 1.00 32.81 93 ILE A C 1
ATOM 659 O O . ILE A 1 93 ? -6.287 53.351 24.120 1.00 32.81 93 ILE A O 1
ATOM 663 N N . ARG A 1 94 ? -8.024 52.331 25.192 1.00 47.62 94 ARG A N 1
ATOM 664 C CA . ARG A 1 94 ? -8.947 51.909 24.089 1.00 47.62 94 ARG A CA 1
ATOM 665 C C . ARG A 1 94 ? -8.792 50.479 23.520 1.00 47.62 94 ARG A C 1
ATOM 667 O O . ARG A 1 94 ? -7.899 49.751 23.929 1.00 47.62 94 ARG A O 1
ATOM 674 N N . SER A 1 95 ? -9.758 50.104 22.660 1.00 37.69 95 SER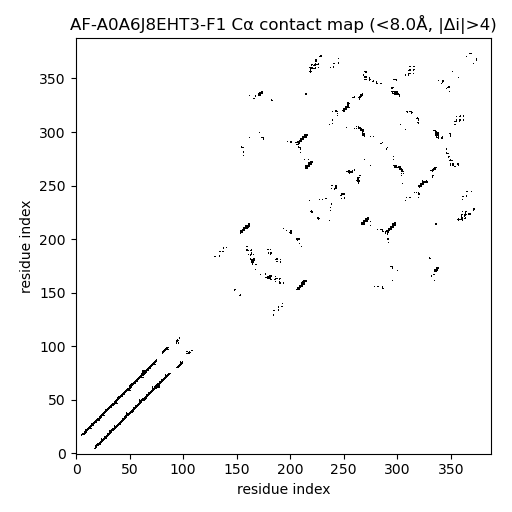 A N 1
ATOM 675 C CA . SER A 1 95 ? -10.273 48.774 22.257 1.00 37.69 95 SER A CA 1
ATOM 676 C C . SER A 1 95 ? -9.247 47.640 22.114 1.00 37.69 95 SER A C 1
ATOM 678 O O . SER A 1 95 ? -8.282 47.771 21.362 1.00 37.69 95 SER A O 1
ATOM 680 N N . GLN A 1 96 ? -9.495 46.511 22.791 1.00 44.25 96 GLN A N 1
ATOM 681 C CA . GLN A 1 96 ? -8.593 45.351 22.879 1.00 44.25 96 GLN A CA 1
ATOM 682 C C . GLN A 1 96 ? -9.358 44.027 22.749 1.00 44.25 96 GLN A C 1
ATOM 684 O O . GLN A 1 96 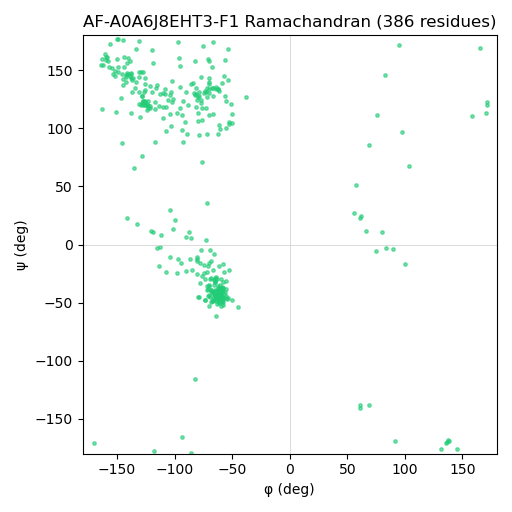? -10.478 43.922 23.244 1.00 44.25 96 GLN A O 1
ATOM 689 N N . ILE A 1 97 ? -8.716 43.010 22.165 1.00 40.09 97 ILE A N 1
ATOM 690 C CA . ILE A 1 97 ? -9.128 41.596 22.218 1.00 40.09 97 ILE A CA 1
ATOM 691 C C . ILE A 1 97 ? -7.940 40.796 22.789 1.00 40.09 97 ILE A C 1
ATOM 693 O O . ILE A 1 97 ? -6.877 40.785 22.163 1.00 40.09 97 ILE A O 1
ATOM 697 N N . SER A 1 98 ? -8.095 40.183 23.973 1.00 41.69 98 SER A N 1
ATOM 698 C CA . SER A 1 98 ? -7.108 39.271 24.590 1.00 41.69 98 SER A CA 1
ATOM 699 C C . SER A 1 98 ? -7.774 38.183 25.451 1.00 41.69 98 SER A C 1
ATOM 701 O O . SER A 1 98 ? -8.862 38.404 25.984 1.00 41.69 98 SER A O 1
ATOM 703 N N . GLU A 1 99 ? -7.120 37.021 25.603 1.00 36.75 99 GLU A N 1
ATOM 704 C CA . GLU A 1 99 ? -7.625 35.867 26.382 1.00 36.75 99 GLU A CA 1
ATOM 705 C C . GLU A 1 99 ? -7.448 36.042 27.911 1.00 36.75 99 GLU A C 1
ATOM 707 O O . GLU A 1 99 ? -8.113 35.377 28.701 1.00 36.75 99 GLU A O 1
ATOM 712 N N . THR A 1 100 ? -6.619 36.985 28.375 1.00 35.78 100 THR A N 1
ATOM 713 C CA . THR A 1 100 ? -6.555 37.377 29.796 1.00 35.78 100 THR A CA 1
ATOM 714 C C . THR A 1 100 ? -6.438 38.891 29.944 1.00 35.78 100 THR A C 1
ATOM 716 O O . THR A 1 100 ? -5.416 39.487 29.614 1.00 35.78 100 THR A O 1
ATOM 719 N N . ASN A 1 101 ? -7.473 39.533 30.493 1.00 38.06 101 ASN A N 1
ATOM 720 C CA . ASN A 1 101 ? -7.450 40.961 30.807 1.00 38.06 101 ASN A CA 1
ATOM 721 C C . ASN A 1 101 ? -7.885 41.216 32.254 1.00 38.06 101 ASN A C 1
ATOM 723 O O . ASN A 1 101 ? -9.023 40.954 32.635 1.00 38.06 101 ASN A O 1
ATOM 727 N N . LYS A 1 102 ? -6.998 41.818 33.057 1.00 36.53 102 LYS A N 1
ATOM 728 C CA . LYS A 1 102 ? -7.396 42.541 34.273 1.00 36.53 102 LYS A CA 1
ATOM 729 C C . LYS A 1 102 ? -7.585 44.017 33.918 1.00 36.53 102 LYS A C 1
ATOM 731 O O . LYS A 1 102 ? -6.653 44.805 34.035 1.00 36.53 102 LYS A O 1
ATOM 736 N N . GLY A 1 103 ? -8.808 44.353 33.502 1.00 42.38 103 GLY A N 1
ATOM 737 C CA . GLY A 1 103 ? -9.316 45.726 33.402 1.00 42.38 103 GLY A CA 1
ATOM 738 C C . GLY A 1 103 ? -9.235 46.360 32.010 1.00 42.38 103 GLY A C 1
ATOM 739 O O . GLY A 1 103 ? -8.222 46.956 31.658 1.00 42.38 103 GLY A O 1
ATOM 740 N N . ALA A 1 104 ? -10.339 46.309 31.260 1.00 31.59 104 ALA A N 1
ATOM 741 C CA . ALA A 1 104 ? -10.599 47.174 30.106 1.00 31.59 104 ALA A CA 1
ATOM 742 C C . ALA A 1 104 ? -12.117 47.419 29.949 1.00 31.59 104 ALA A C 1
ATOM 744 O O . ALA A 1 104 ? -12.915 46.547 30.287 1.00 31.59 104 ALA A O 1
ATOM 745 N N . ILE A 1 105 ? -12.505 48.595 29.435 1.00 32.25 105 ILE A N 1
ATOM 746 C CA . ILE A 1 105 ? -13.892 49.000 29.130 1.00 32.25 105 ILE A CA 1
ATOM 747 C C . ILE A 1 105 ? -13.992 49.243 27.612 1.00 32.25 105 ILE A C 1
ATOM 749 O O . ILE A 1 105 ? -13.302 50.119 27.087 1.00 32.25 105 ILE A O 1
ATOM 753 N N . GLY A 1 106 ? -14.816 48.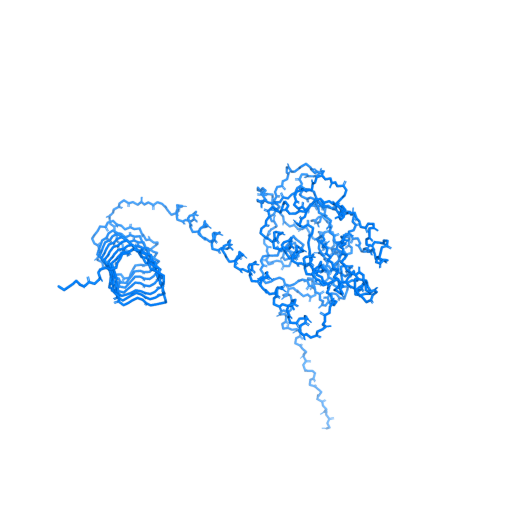454 26.908 1.00 32.88 106 GLY A N 1
ATOM 754 C CA . GLY A 1 106 ? -15.062 48.531 25.458 1.00 32.88 106 GLY A CA 1
ATOM 755 C C . GLY A 1 106 ? -15.774 47.285 24.894 1.00 32.88 106 GLY A C 1
ATOM 756 O O . GLY A 1 106 ? -15.916 46.287 25.597 1.00 32.88 106 GLY A O 1
ATOM 757 N N . SER A 1 107 ? -16.233 47.353 23.638 1.00 29.83 107 SER A N 1
ATOM 758 C CA . SER A 1 107 ? -17.019 46.313 22.946 1.00 29.83 107 SER A CA 1
ATOM 759 C C . SER A 1 107 ? -16.242 45.003 22.736 1.00 29.83 107 SER A C 1
ATOM 761 O O . SER A 1 107 ? -15.090 45.033 22.305 1.00 29.83 107 SER A O 1
ATOM 763 N N . GLN A 1 108 ? -16.886 43.860 22.995 1.00 35.22 108 GLN A N 1
ATOM 764 C CA . GLN A 1 108 ? -16.290 42.515 22.954 1.00 35.22 108 GLN A CA 1
ATOM 765 C C . GLN A 1 108 ? -16.679 41.765 21.662 1.00 35.22 108 GLN A C 1
ATOM 767 O O . GLN A 1 108 ? -17.824 41.854 21.225 1.00 35.22 108 GLN A O 1
ATOM 772 N N . ILE A 1 109 ? -15.742 41.018 21.059 1.00 36.50 109 ILE A N 1
ATOM 773 C CA . ILE A 1 109 ? -15.965 40.141 19.888 1.00 36.50 109 ILE A CA 1
ATOM 774 C C . ILE A 1 109 ? -15.576 38.702 20.271 1.00 36.50 109 ILE A C 1
ATOM 776 O O . ILE A 1 109 ? -14.562 38.499 20.934 1.00 36.50 109 ILE A O 1
ATOM 780 N N . SER A 1 110 ? -16.394 37.718 19.882 1.00 35.09 110 SER A N 1
ATOM 781 C CA . SER A 1 110 ? -16.348 36.330 20.367 1.00 35.09 110 SER A CA 1
ATOM 782 C C . SER A 1 110 ? -15.230 35.454 19.771 1.00 35.09 110 SER A C 1
ATOM 784 O O . SER A 1 110 ? -14.942 35.494 18.576 1.00 35.09 110 SER A O 1
ATOM 786 N N . GLU A 1 111 ? -14.691 34.578 20.621 1.00 35.41 111 GLU A N 1
ATOM 787 C CA . GLU A 1 111 ? -13.568 33.631 20.460 1.00 35.41 111 GLU A CA 1
ATOM 788 C C . GLU A 1 111 ? -13.710 32.610 19.303 1.00 35.41 111 GLU A C 1
ATOM 790 O O . GLU A 1 111 ? -12.725 32.128 18.742 1.00 35.41 111 GLU A O 1
ATOM 795 N N . THR A 1 112 ? -14.941 32.332 18.874 1.00 36.50 112 THR A N 1
ATOM 796 C CA . THR A 1 112 ? -15.287 31.311 17.868 1.00 36.50 112 THR A CA 1
ATOM 797 C C . THR A 1 112 ? -14.710 31.572 16.472 1.00 36.50 112 THR A C 1
ATOM 799 O O . THR A 1 112 ? -14.402 30.623 15.749 1.00 36.50 112 THR A O 1
ATOM 802 N N . GLY A 1 113 ? -14.507 32.837 16.087 1.00 37.22 113 GLY A N 1
ATOM 803 C CA . GLY A 1 113 ? -13.942 33.196 14.779 1.00 37.22 113 GLY A CA 1
ATOM 804 C C . GLY A 1 113 ? -12.437 32.919 14.650 1.00 37.22 113 GLY A C 1
ATOM 805 O O . GLY A 1 113 ? -11.954 32.607 13.560 1.00 37.22 113 GLY A O 1
ATOM 806 N N . PHE A 1 114 ? -11.689 32.980 15.757 1.00 44.25 114 PHE A N 1
ATOM 807 C CA . PHE A 1 114 ? -10.242 32.731 15.759 1.00 44.25 114 PHE A CA 1
ATOM 808 C C . PHE A 1 114 ? -9.907 31.242 15.705 1.00 44.25 114 PHE A C 1
ATOM 810 O O . PHE A 1 114 ? -8.921 30.864 15.073 1.00 44.25 114 PHE A O 1
ATOM 817 N N . THR A 1 115 ? -10.734 30.382 16.303 1.00 46.47 115 THR A N 1
ATOM 818 C CA . THR A 1 115 ? -10.534 28.929 16.246 1.00 46.47 115 THR A CA 1
ATOM 819 C C . THR A 1 115 ? -10.645 28.396 14.816 1.00 46.47 115 THR A C 1
ATOM 821 O O . THR A 1 115 ? -9.795 27.610 14.398 1.00 46.47 115 THR A O 1
ATOM 824 N N . ASP A 1 116 ? -11.629 28.856 14.031 1.00 48.38 116 ASP A N 1
ATOM 825 C CA . ASP A 1 116 ? -11.770 28.441 12.625 1.00 48.38 116 ASP A CA 1
ATOM 826 C C . ASP A 1 116 ? -10.572 28.899 11.782 1.00 48.38 116 ASP A C 1
ATOM 828 O O . ASP A 1 116 ? -10.005 28.128 11.005 1.00 48.38 116 ASP A O 1
ATOM 832 N N . LEU A 1 117 ? -10.105 30.133 11.997 1.00 46.41 117 LEU A N 1
ATOM 833 C CA . LEU A 1 117 ? -8.929 30.656 11.308 1.00 46.41 117 LEU A CA 1
ATOM 834 C C . LEU A 1 117 ? -7.646 29.896 11.689 1.00 46.41 117 LEU A C 1
ATOM 836 O O . LEU A 1 117 ? -6.885 29.510 10.799 1.00 46.41 117 LEU A O 1
ATOM 840 N N . ARG A 1 118 ? -7.416 29.620 12.984 1.00 53.38 118 ARG A N 1
ATOM 841 C CA . ARG A 1 118 ? -6.285 28.796 13.459 1.00 53.38 118 ARG A CA 1
ATOM 842 C C . ARG A 1 118 ? -6.333 27.387 12.852 1.00 53.38 118 ARG A C 1
ATOM 844 O O . ARG A 1 118 ? -5.293 26.874 12.431 1.00 53.38 118 ARG A O 1
ATOM 851 N N . ASN A 1 119 ? -7.519 26.783 12.742 1.00 58.28 119 ASN A N 1
ATOM 852 C CA . ASN A 1 119 ? -7.700 25.471 12.114 1.00 58.28 119 ASN A CA 1
ATOM 853 C C . ASN A 1 119 ? -7.352 25.502 10.619 1.00 58.28 119 ASN A C 1
ATOM 855 O O . ASN A 1 119 ? -6.579 24.661 10.160 1.00 58.28 119 ASN A O 1
ATOM 859 N N . ARG A 1 120 ? -7.832 26.506 9.873 1.00 58.31 120 ARG A N 1
ATOM 860 C CA . ARG A 1 120 ? -7.508 26.681 8.444 1.00 58.31 120 ARG A CA 1
ATOM 861 C C . ARG A 1 120 ? -6.021 26.936 8.209 1.00 58.31 120 ARG A C 1
ATOM 863 O O . ARG A 1 120 ? -5.441 26.367 7.289 1.00 58.31 120 ARG A O 1
ATOM 870 N N . ILE A 1 121 ? -5.382 27.764 9.039 1.00 62.41 121 ILE A N 1
ATOM 871 C CA . ILE A 1 121 ? -3.935 28.022 8.960 1.00 62.41 121 ILE A CA 1
ATOM 872 C C . ILE A 1 121 ? -3.149 26.738 9.239 1.00 62.41 121 ILE A C 1
ATOM 874 O O . ILE A 1 121 ? -2.216 26.418 8.502 1.00 62.41 121 ILE A O 1
ATOM 878 N N . THR A 1 122 ? -3.538 25.980 10.265 1.00 62.25 122 THR A N 1
ATOM 879 C CA . THR A 1 122 ? -2.943 24.671 10.575 1.00 62.25 122 THR A CA 1
ATOM 880 C C . THR A 1 122 ? -3.094 23.704 9.401 1.00 62.25 122 THR A C 1
ATOM 882 O O . THR A 1 122 ? -2.125 23.061 9.001 1.00 62.25 122 THR A O 1
ATOM 885 N N . GLU A 1 123 ? -4.274 23.639 8.786 1.00 67.44 123 GLU A N 1
ATOM 886 C CA . GLU A 1 123 ? -4.520 22.802 7.615 1.00 67.44 123 GLU A CA 1
ATOM 887 C C . GLU A 1 123 ? -3.650 23.213 6.417 1.00 67.44 123 GLU A C 1
ATOM 889 O O . GLU A 1 123 ? -3.023 22.360 5.786 1.00 67.44 123 GLU A O 1
ATOM 894 N N . LEU A 1 124 ? -3.548 24.513 6.130 1.00 66.94 124 LEU A N 1
ATOM 895 C CA . LEU A 1 124 ? -2.690 25.034 5.065 1.00 66.94 124 LEU A CA 1
ATOM 896 C C . LEU A 1 124 ? -1.211 24.725 5.317 1.00 66.94 124 LEU A C 1
ATOM 898 O O . LEU A 1 124 ? -0.524 24.272 4.402 1.00 66.94 124 LEU A O 1
ATOM 902 N N . ARG A 1 125 ? -0.720 24.911 6.549 1.00 66.19 125 ARG A N 1
ATOM 903 C CA . ARG A 1 125 ? 0.653 24.544 6.933 1.00 66.19 125 ARG A CA 1
ATOM 904 C C . ARG A 1 125 ? 0.905 23.053 6.717 1.00 66.19 125 ARG A C 1
ATOM 906 O O . ARG A 1 125 ? 1.910 22.697 6.109 1.00 66.19 125 ARG A O 1
ATOM 913 N N . ASN A 1 126 ? -0.026 22.194 7.129 1.00 70.69 126 ASN A N 1
ATOM 914 C CA . ASN A 1 126 ? 0.078 20.749 6.920 1.00 70.69 126 ASN A CA 1
ATOM 915 C C . ASN A 1 126 ? 0.120 20.386 5.428 1.00 70.69 126 ASN A C 1
ATOM 917 O O . ASN A 1 126 ? 0.955 19.579 5.023 1.00 70.69 126 ASN A O 1
ATOM 921 N N . ARG A 1 127 ? -0.714 21.026 4.594 1.00 72.12 127 ARG A N 1
ATOM 922 C CA . ARG A 1 127 ? -0.699 20.844 3.131 1.00 72.12 127 ARG A CA 1
ATOM 923 C C . ARG A 1 127 ? 0.629 21.288 2.509 1.00 72.12 127 ARG A C 1
ATOM 925 O O . ARG A 1 127 ? 1.167 20.577 1.665 1.00 72.12 127 ARG A O 1
ATOM 932 N N . ILE A 1 128 ? 1.184 22.427 2.930 1.00 72.19 128 ILE A N 1
ATOM 933 C CA . ILE A 1 128 ? 2.494 22.910 2.456 1.00 72.19 128 ILE A CA 1
ATOM 934 C C . ILE A 1 128 ? 3.607 21.932 2.850 1.00 72.19 128 ILE A C 1
ATOM 936 O O . ILE A 1 128 ? 4.465 21.616 2.025 1.00 72.19 128 ILE A O 1
ATOM 940 N N . THR A 1 129 ? 3.594 21.437 4.087 1.00 73.19 129 THR A N 1
ATOM 941 C CA . THR A 1 129 ? 4.574 20.454 4.565 1.00 73.19 129 THR A CA 1
ATOM 942 C C . THR A 1 129 ? 4.485 19.144 3.785 1.00 73.19 129 THR A C 1
ATOM 944 O O . THR A 1 129 ? 5.518 18.648 3.337 1.00 73.19 129 THR A O 1
ATOM 947 N N . ASP A 1 130 ? 3.280 18.616 3.545 1.00 74.56 130 ASP A N 1
ATOM 948 C CA . ASP A 1 130 ? 3.101 17.416 2.717 1.00 74.56 130 ASP A CA 1
ATOM 949 C C . ASP A 1 130 ? 3.652 17.642 1.302 1.00 74.56 130 ASP A C 1
ATOM 951 O O . ASP A 1 130 ? 4.486 16.864 0.847 1.00 74.56 130 ASP A O 1
ATOM 955 N N . LEU A 1 131 ? 3.314 18.759 0.647 1.00 73.75 131 LEU A N 1
ATOM 956 C CA . LEU A 1 131 ? 3.844 19.091 -0.682 1.00 73.75 131 LEU A CA 1
ATOM 957 C C . LEU A 1 131 ? 5.378 19.184 -0.712 1.00 73.75 131 LEU A C 1
ATOM 959 O O . LEU A 1 131 ? 6.003 18.687 -1.650 1.00 73.75 131 LEU A O 1
ATOM 963 N N . ARG A 1 132 ? 6.008 19.781 0.307 1.00 74.19 132 ARG A N 1
ATOM 964 C CA . ARG A 1 132 ? 7.478 19.828 0.416 1.00 74.19 132 ARG A CA 1
ATOM 965 C C . ARG A 1 132 ? 8.083 18.433 0.551 1.00 74.19 132 ARG A C 1
ATOM 967 O O . ARG A 1 132 ? 9.068 18.136 -0.128 1.00 74.19 132 ARG A O 1
ATOM 974 N N . ASN A 1 133 ? 7.482 17.572 1.370 1.00 76.25 133 ASN A N 1
ATOM 975 C CA . ASN A 1 133 ? 7.905 16.178 1.498 1.00 76.25 133 ASN A CA 1
ATOM 976 C C . ASN A 1 133 ? 7.770 15.445 0.154 1.00 76.25 133 ASN A C 1
ATOM 978 O O . ASN A 1 133 ? 8.698 14.765 -0.265 1.00 76.25 133 ASN A O 1
ATOM 982 N N . ARG A 1 134 ? 6.687 15.679 -0.596 1.00 81.62 134 ARG A N 1
ATOM 983 C CA . ARG A 1 134 ? 6.476 15.088 -1.930 1.00 81.62 134 ARG A CA 1
ATOM 984 C C . ARG A 1 134 ? 7.483 15.540 -2.984 1.00 81.62 134 ARG A C 1
ATOM 986 O O . ARG A 1 134 ? 7.958 14.722 -3.768 1.00 81.62 134 ARG A O 1
ATOM 993 N N . ILE A 1 135 ? 7.836 16.824 -3.010 1.00 79.44 135 ILE A N 1
ATOM 994 C CA . ILE A 1 135 ? 8.910 17.328 -3.883 1.00 79.44 135 ILE A CA 1
ATOM 995 C C . ILE A 1 135 ? 10.244 16.674 -3.505 1.00 79.44 135 ILE A C 1
ATOM 997 O O . ILE A 1 135 ? 11.053 16.345 -4.374 1.00 79.44 135 ILE A O 1
ATOM 1001 N N . THR A 1 136 ? 10.465 16.467 -2.208 1.00 83.38 136 THR A N 1
ATOM 1002 C CA . THR A 1 136 ? 11.661 15.798 -1.692 1.00 83.38 136 THR A CA 1
ATOM 1003 C C . THR A 1 136 ? 11.704 14.329 -2.119 1.00 83.38 136 THR A C 1
ATOM 1005 O O . THR A 1 136 ? 12.748 13.889 -2.591 1.00 83.38 136 THR A O 1
ATOM 1008 N N . ASP A 1 137 ? 10.582 13.604 -2.073 1.00 83.69 137 ASP A N 1
ATOM 1009 C CA . ASP A 1 137 ? 10.471 12.222 -2.567 1.00 83.69 137 ASP A CA 1
ATOM 1010 C C . ASP A 1 137 ? 10.881 12.111 -4.048 1.00 83.69 137 ASP A C 1
ATOM 1012 O O . ASP A 1 137 ? 11.690 11.255 -4.408 1.00 83.69 137 ASP A O 1
ATOM 1016 N N . LEU A 1 138 ? 10.392 13.018 -4.906 1.00 83.81 138 LEU A N 1
ATOM 1017 C CA . LEU A 1 138 ? 10.743 13.046 -6.334 1.00 83.81 138 LEU A CA 1
ATOM 1018 C C . LEU A 1 138 ? 12.241 13.286 -6.557 1.00 83.81 138 LEU A C 1
ATOM 1020 O O . LEU A 1 138 ? 12.886 12.569 -7.324 1.00 83.81 138 LEU A O 1
ATOM 1024 N N . ARG A 1 139 ? 12.811 14.273 -5.856 1.00 85.75 139 ARG A N 1
ATOM 1025 C CA . ARG A 1 139 ? 14.247 14.581 -5.931 1.00 85.75 139 ARG A CA 1
ATOM 1026 C C . ARG A 1 139 ? 15.097 13.418 -5.431 1.00 85.75 139 ARG A C 1
ATOM 1028 O O . ARG A 1 139 ? 16.113 13.097 -6.045 1.00 85.75 139 ARG A O 1
ATOM 1035 N N . ASN A 1 140 ? 14.681 12.777 -4.341 1.00 89.19 140 ASN A N 1
ATOM 1036 C CA . ASN A 1 140 ? 15.368 11.621 -3.779 1.00 89.19 140 ASN A CA 1
ATOM 1037 C C . ASN A 1 140 ? 15.358 10.445 -4.754 1.00 89.19 140 ASN A C 1
ATOM 1039 O O . ASN A 1 140 ? 16.398 9.816 -4.932 1.00 89.19 140 ASN A O 1
ATOM 1043 N N . GLN A 1 141 ? 14.240 10.192 -5.442 1.00 92.12 141 GLN A N 1
ATOM 1044 C CA . GLN A 1 141 ? 14.187 9.150 -6.464 1.00 92.12 141 GLN A CA 1
ATOM 1045 C C . GLN A 1 141 ? 15.140 9.444 -7.628 1.00 92.12 141 GLN A C 1
ATOM 1047 O O . GLN A 1 141 ? 15.913 8.575 -8.021 1.00 92.12 141 GLN A O 1
ATOM 1052 N N . GLN A 1 142 ? 15.138 10.670 -8.157 1.00 88.81 142 GLN A N 1
ATOM 1053 C CA . GLN A 1 142 ? 16.057 11.056 -9.234 1.00 88.81 142 GLN A CA 1
ATOM 1054 C C . GLN A 1 142 ? 17.524 10.925 -8.806 1.00 88.81 142 GLN A C 1
ATOM 1056 O O . GLN A 1 142 ? 18.351 10.411 -9.560 1.00 88.81 142 GLN A O 1
ATOM 1061 N N . ARG A 1 143 ? 17.848 11.345 -7.576 1.00 93.12 143 ARG A N 1
ATOM 1062 C CA . ARG A 1 143 ? 19.189 11.190 -7.003 1.00 93.12 143 ARG A CA 1
ATOM 1063 C C . ARG A 1 143 ? 19.570 9.719 -6.849 1.00 93.12 143 ARG A C 1
ATOM 1065 O O . ARG A 1 143 ? 20.692 9.366 -7.192 1.00 93.12 143 ARG A O 1
ATOM 1072 N N . CYS A 1 144 ? 18.654 8.877 -6.373 1.00 93.31 144 CYS A N 1
ATOM 1073 C CA . CYS A 1 144 ? 18.859 7.435 -6.257 1.00 93.31 144 CYS A CA 1
ATOM 1074 C C . CYS A 1 144 ? 19.182 6.823 -7.625 1.00 93.31 144 CYS A C 1
ATOM 1076 O O . CYS A 1 144 ? 20.241 6.224 -7.783 1.00 93.31 144 CYS A O 1
ATOM 1078 N N . ASN A 1 145 ? 18.349 7.088 -8.638 1.00 91.38 145 ASN A N 1
ATOM 1079 C CA . ASN A 1 145 ? 18.553 6.593 -10.002 1.00 91.38 145 ASN A CA 1
ATOM 1080 C C . ASN A 1 145 ? 19.920 7.016 -10.567 1.00 91.38 145 ASN A C 1
ATOM 1082 O O . ASN A 1 145 ? 20.604 6.217 -11.203 1.00 91.38 145 ASN A O 1
ATOM 1086 N N . LYS A 1 146 ? 20.342 8.262 -10.305 1.00 92.19 146 LYS A N 1
ATOM 1087 C CA . LYS A 1 146 ? 21.660 8.765 -10.712 1.00 92.19 146 LYS A CA 1
ATOM 1088 C C . LYS A 1 146 ? 22.801 7.989 -10.043 1.00 92.19 146 LYS A C 1
ATOM 1090 O O . LYS A 1 146 ? 23.679 7.503 -10.747 1.00 92.19 146 LYS A O 1
ATOM 1095 N N . VAL A 1 147 ? 22.774 7.838 -8.718 1.00 97.00 147 VAL A N 1
ATOM 1096 C CA . VAL A 1 147 ? 23.822 7.120 -7.964 1.00 97.00 147 VAL A CA 1
ATOM 1097 C C . VAL A 1 147 ? 23.872 5.642 -8.353 1.00 97.00 147 VAL A C 1
ATOM 1099 O O . VAL A 1 147 ? 24.954 5.085 -8.527 1.00 97.00 147 VAL A O 1
ATOM 1102 N N . MET A 1 148 ? 22.709 5.015 -8.534 1.00 97.69 148 MET A N 1
ATOM 1103 C CA . MET A 1 148 ? 22.587 3.643 -9.026 1.00 97.69 148 MET A CA 1
ATOM 1104 C C . MET A 1 148 ? 23.247 3.489 -10.401 1.00 97.69 148 MET A C 1
ATOM 1106 O O . MET A 1 148 ? 24.068 2.592 -10.584 1.00 97.69 148 MET A O 1
ATOM 1110 N N . LYS A 1 149 ? 22.979 4.416 -11.332 1.00 92.88 149 LYS A N 1
ATOM 1111 C CA . LYS A 1 149 ? 23.627 4.445 -12.651 1.00 92.88 149 LYS A CA 1
ATOM 1112 C C . LYS A 1 149 ? 25.148 4.592 -12.549 1.00 92.88 149 LYS A C 1
ATOM 1114 O O . LYS A 1 149 ? 25.864 3.857 -13.220 1.00 92.88 149 LYS A O 1
ATOM 1119 N N . GLU A 1 150 ? 25.639 5.502 -11.707 1.00 96.25 150 GLU A N 1
ATOM 1120 C CA . GLU A 1 150 ? 27.079 5.729 -11.478 1.00 96.25 150 GLU A CA 1
ATOM 1121 C C . GLU A 1 150 ? 27.800 4.474 -10.957 1.00 96.25 150 GLU A C 1
ATOM 1123 O O . GLU A 1 150 ? 28.969 4.267 -11.270 1.00 96.25 150 GLU A O 1
ATOM 1128 N N . HIS A 1 151 ? 27.096 3.607 -10.224 1.00 97.62 151 HIS A N 1
ATOM 1129 C CA . HIS A 1 151 ? 27.631 2.354 -9.681 1.00 97.62 151 HIS A CA 1
ATOM 1130 C C . HIS A 1 151 ? 27.220 1.114 -10.490 1.00 97.62 151 HIS A C 1
ATOM 1132 O O . HIS A 1 151 ? 27.392 -0.007 -10.020 1.00 97.62 151 HIS A O 1
ATOM 1138 N N . SER A 1 152 ? 26.678 1.291 -11.701 1.00 96.00 152 SER A N 1
ATOM 1139 C CA . SER A 1 152 ? 26.209 0.194 -12.564 1.00 96.00 152 SER A CA 1
ATOM 1140 C C . SER A 1 152 ? 25.166 -0.733 -11.911 1.00 96.00 152 SER A C 1
ATOM 1142 O O . SER A 1 152 ? 25.033 -1.896 -12.285 1.00 96.00 152 SER A O 1
ATOM 1144 N N . VAL A 1 153 ? 24.387 -0.220 -10.955 1.00 97.75 153 VAL A N 1
ATOM 1145 C CA . VAL A 1 153 ? 23.254 -0.930 -10.351 1.00 97.75 153 VAL A CA 1
ATOM 1146 C C . VAL A 1 153 ? 22.002 -0.600 -11.159 1.00 97.75 153 VAL A C 1
ATOM 1148 O O . VAL A 1 153 ? 21.467 0.498 -11.053 1.00 97.75 153 VAL A O 1
ATOM 1151 N N . LYS A 1 154 ? 21.527 -1.544 -11.976 1.00 97.31 154 LYS A N 1
ATOM 1152 C CA . LYS A 1 154 ? 20.384 -1.340 -12.889 1.00 97.31 154 LYS A CA 1
ATOM 1153 C C . LYS A 1 154 ? 19.125 -2.143 -12.524 1.00 97.31 154 LYS A C 1
ATOM 1155 O O . LYS A 1 154 ? 18.159 -2.139 -13.280 1.00 97.31 154 LYS A O 1
ATOM 1160 N N . ASN A 1 155 ? 19.116 -2.803 -11.365 1.00 98.25 155 ASN A N 1
ATOM 1161 C CA . ASN A 1 155 ? 17.958 -3.540 -10.855 1.00 98.25 155 ASN A CA 1
ATOM 1162 C C . ASN A 1 155 ? 17.252 -2.714 -9.774 1.00 98.25 155 ASN A C 1
ATOM 1164 O O . ASN A 1 155 ? 17.873 -2.339 -8.779 1.00 98.25 155 ASN A O 1
ATOM 1168 N N . LEU A 1 156 ? 15.962 -2.434 -9.961 1.00 98.12 156 LEU A N 1
ATOM 1169 C CA . LEU A 1 156 ? 15.167 -1.599 -9.062 1.00 98.12 156 LEU A CA 1
ATOM 1170 C C . LEU A 1 156 ? 13.783 -2.206 -8.822 1.00 98.12 156 LEU A C 1
ATOM 1172 O O . LEU A 1 156 ? 13.050 -2.505 -9.760 1.00 98.12 156 LEU A O 1
ATOM 1176 N N . ILE A 1 157 ? 13.384 -2.293 -7.554 1.00 98.56 157 ILE A N 1
ATOM 1177 C CA . ILE A 1 157 ? 12.001 -2.571 -7.160 1.00 98.56 157 ILE A CA 1
ATOM 1178 C C . ILE A 1 157 ? 11.439 -1.295 -6.540 1.00 98.56 157 ILE A C 1
ATOM 1180 O O . ILE A 1 157 ? 11.952 -0.808 -5.531 1.00 98.56 157 ILE A O 1
ATOM 1184 N N . PHE A 1 158 ? 10.397 -0.732 -7.147 1.00 98.38 158 PHE A N 1
ATOM 1185 C CA . PHE A 1 158 ? 9.773 0.498 -6.681 1.00 98.38 158 PHE A CA 1
ATOM 1186 C C . PHE A 1 158 ? 8.451 0.224 -5.966 1.00 98.38 158 PHE A C 1
ATOM 1188 O O . PHE A 1 158 ? 7.542 -0.410 -6.502 1.00 98.38 158 PHE A O 1
ATOM 1195 N N . SER A 1 159 ? 8.332 0.784 -4.762 1.00 97.69 159 SER A N 1
ATOM 1196 C CA . SER A 1 159 ? 7.099 0.785 -3.977 1.00 97.69 159 SER A CA 1
ATOM 1197 C C . SER A 1 159 ? 6.129 1.846 -4.492 1.00 97.69 159 SER A C 1
ATOM 1199 O O . SER A 1 159 ? 6.197 3.009 -4.075 1.00 97.69 159 SER A O 1
ATOM 1201 N N . SER A 1 160 ? 5.221 1.450 -5.378 1.00 98.06 160 SER A N 1
ATOM 1202 C CA . SER A 1 160 ? 4.096 2.268 -5.830 1.00 98.06 160 SER A CA 1
ATOM 1203 C C . SER A 1 160 ? 2.833 1.990 -4.998 1.00 98.06 160 SER A C 1
ATOM 1205 O O . SER A 1 160 ? 2.901 1.446 -3.897 1.00 98.06 160 SER A O 1
ATOM 1207 N N . SER A 1 161 ? 1.668 2.433 -5.467 1.00 97.25 161 SER A N 1
ATOM 1208 C CA . SER A 1 161 ? 0.400 2.347 -4.742 1.00 97.25 161 SER A CA 1
ATOM 1209 C C . SER A 1 161 ? -0.780 2.275 -5.703 1.00 97.25 161 SER A C 1
ATOM 1211 O O . SER A 1 161 ? -0.758 2.917 -6.747 1.00 97.25 161 SER A O 1
ATOM 1213 N N . CYS A 1 162 ? -1.859 1.592 -5.315 1.00 96.62 162 CYS A N 1
ATOM 1214 C CA . CYS A 1 162 ? -3.131 1.607 -6.040 1.00 96.62 162 CYS A CA 1
ATOM 1215 C C . CYS A 1 162 ? -3.730 3.023 -6.192 1.00 96.62 162 CYS A C 1
ATOM 1217 O O . CYS A 1 162 ? -4.570 3.254 -7.053 1.00 96.62 162 CYS A O 1
ATOM 1219 N N . THR A 1 163 ? -3.275 4.005 -5.408 1.00 95.31 163 THR A N 1
ATOM 1220 C CA . THR A 1 163 ? -3.702 5.411 -5.538 1.00 95.31 163 THR A CA 1
ATOM 1221 C C . THR A 1 163 ? -3.354 6.041 -6.890 1.00 95.31 163 THR A C 1
ATOM 1223 O O . THR A 1 163 ? -3.974 7.039 -7.259 1.00 95.31 163 THR A O 1
ATOM 1226 N N . VAL A 1 164 ? -2.419 5.459 -7.655 1.00 97.25 164 VAL A N 1
ATOM 1227 C CA . VAL A 1 164 ? -2.088 5.924 -9.014 1.00 97.25 164 VAL A CA 1
ATOM 1228 C C . VAL A 1 164 ? -3.233 5.728 -10.009 1.00 97.25 164 VAL A C 1
ATOM 1230 O O . VAL A 1 164 ? -3.275 6.431 -11.020 1.00 97.25 164 VAL A O 1
ATOM 1233 N N . TYR A 1 165 ? -4.166 4.814 -9.720 1.00 96.88 165 TYR A N 1
ATOM 1234 C CA . TYR A 1 165 ? -5.361 4.579 -10.533 1.00 96.88 165 TYR A CA 1
ATOM 1235 C C . TYR A 1 165 ? -6.421 5.676 -10.363 1.00 96.88 165 TYR A C 1
ATOM 1237 O O . TYR A 1 165 ? -7.282 5.823 -11.226 1.00 96.88 165 TYR A O 1
ATOM 1245 N N . GLY A 1 166 ? -6.338 6.485 -9.299 1.00 93.94 166 GLY A N 1
ATOM 1246 C CA . GLY A 1 166 ? -7.334 7.515 -9.013 1.00 93.94 166 GLY A CA 1
ATOM 1247 C C . GLY A 1 166 ? -8.681 6.921 -8.610 1.00 93.94 166 GLY A C 1
ATOM 1248 O O . GLY A 1 166 ? -8.724 5.974 -7.829 1.00 93.94 166 GLY A O 1
ATOM 1249 N N . ASP A 1 167 ? -9.761 7.504 -9.130 1.00 92.62 167 ASP A N 1
ATOM 1250 C CA . ASP A 1 167 ? -11.110 6.945 -9.027 1.00 92.62 167 ASP A CA 1
ATOM 1251 C C . ASP A 1 167 ? -11.295 5.829 -10.077 1.00 92.62 167 ASP A C 1
ATOM 1253 O O . ASP A 1 167 ? -11.214 6.121 -11.280 1.00 92.62 167 ASP A O 1
ATOM 1257 N N . PRO A 1 168 ? -11.455 4.552 -9.673 1.00 92.69 168 PRO A N 1
ATOM 1258 C CA . PRO A 1 168 ? -11.500 3.441 -10.618 1.00 92.69 168 PRO A CA 1
ATOM 1259 C C . PRO A 1 168 ? -12.682 3.529 -11.590 1.00 92.69 168 PRO A C 1
ATOM 1261 O O . PRO A 1 168 ? -13.826 3.723 -11.193 1.00 92.69 168 PRO A O 1
ATOM 1264 N N . LYS A 1 169 ? -12.412 3.305 -12.878 1.00 93.56 169 LYS A N 1
ATOM 1265 C CA . LYS A 1 169 ? -13.430 3.218 -13.939 1.00 93.56 169 LYS A CA 1
ATOM 1266 C C . LYS A 1 169 ? -14.107 1.852 -13.993 1.00 93.56 169 LYS A C 1
ATOM 1268 O O . LYS A 1 169 ? -15.218 1.740 -14.501 1.00 93.56 169 LYS A O 1
ATOM 1273 N N . TYR A 1 170 ? -13.416 0.816 -13.525 1.00 96.62 170 TYR A N 1
ATOM 1274 C CA . TYR A 1 170 ? -13.941 -0.535 -13.383 1.00 96.62 170 TYR A CA 1
ATOM 1275 C C . TYR A 1 170 ? -13.261 -1.250 -12.218 1.00 96.62 170 TYR A C 1
ATOM 1277 O O . TYR A 1 170 ? -12.167 -0.883 -11.785 1.00 96.62 170 TYR A O 1
ATOM 1285 N N . LEU A 1 171 ? -13.929 -2.289 -11.726 1.00 96.75 171 LEU A N 1
ATOM 1286 C CA . LEU A 1 171 ? -13.451 -3.163 -10.666 1.00 96.75 171 LEU A CA 1
ATOM 1287 C C . LEU A 1 171 ? -13.624 -4.629 -11.104 1.00 96.75 171 LEU A C 1
ATOM 1289 O O . LEU A 1 171 ? -14.618 -4.933 -11.767 1.00 96.75 171 LEU A O 1
ATOM 1293 N N . PRO A 1 172 ? -12.704 -5.541 -10.740 1.00 98.12 172 PRO A N 1
ATOM 1294 C CA . PRO A 1 172 ? -11.428 -5.284 -10.064 1.00 98.12 172 PRO A CA 1
ATOM 1295 C C . PRO A 1 172 ? -10.426 -4.515 -10.948 1.00 98.12 172 PRO A C 1
ATOM 1297 O O . PRO A 1 172 ? -10.471 -4.606 -12.174 1.00 98.12 172 PRO A O 1
ATOM 1300 N N . VAL A 1 173 ? -9.512 -3.766 -10.323 1.00 98.12 173 VAL A N 1
ATOM 1301 C CA . VAL A 1 173 ? -8.496 -2.961 -11.024 1.00 98.12 173 VAL A CA 1
ATOM 1302 C C . VAL A 1 173 ? -7.322 -3.839 -11.452 1.00 98.12 173 VAL A C 1
ATOM 1304 O O . VAL A 1 173 ? -6.619 -4.386 -10.602 1.00 98.12 173 VAL A O 1
ATOM 1307 N N . ASP A 1 174 ? -7.080 -3.938 -12.756 1.00 98.56 174 ASP A N 1
ATOM 1308 C CA . ASP A 1 174 ? -5.893 -4.578 -13.331 1.00 98.56 174 ASP A CA 1
ATOM 1309 C C . ASP A 1 174 ? -4.803 -3.549 -13.687 1.00 98.56 174 ASP A C 1
ATOM 1311 O O . ASP A 1 174 ? -4.983 -2.339 -13.549 1.00 98.56 174 ASP A O 1
ATOM 1315 N N . GLU A 1 175 ? -3.630 -4.015 -14.109 1.00 98.44 175 GLU A N 1
ATOM 1316 C CA . GLU A 1 175 ? -2.484 -3.151 -14.412 1.00 98.44 175 GLU A CA 1
ATOM 1317 C C . GLU A 1 175 ? -2.660 -2.314 -15.687 1.00 98.44 175 GLU A C 1
ATOM 1319 O O . GLU A 1 175 ? -1.971 -1.301 -15.843 1.00 98.44 175 GLU A O 1
ATOM 1324 N N . ASN A 1 176 ? -3.600 -2.705 -16.558 1.00 97.62 176 ASN A N 1
ATOM 1325 C CA . ASN A 1 176 ? -3.979 -1.974 -17.770 1.00 97.62 176 ASN A CA 1
ATOM 1326 C C . ASN A 1 176 ? -4.937 -0.808 -17.485 1.00 97.62 176 ASN A C 1
ATOM 1328 O O . ASN A 1 176 ? -5.172 0.021 -18.369 1.00 97.62 176 ASN A O 1
ATOM 1332 N N . HIS A 1 177 ? -5.483 -0.724 -16.269 1.00 97.75 177 HIS A N 1
ATOM 1333 C CA . HIS A 1 177 ? -6.356 0.370 -15.879 1.00 97.75 177 HIS A CA 1
ATOM 1334 C C . HIS A 1 177 ? -5.634 1.724 -16.019 1.00 97.75 177 HIS A C 1
ATOM 1336 O O . HIS A 1 177 ? -4.466 1.848 -15.629 1.00 97.75 177 HIS A O 1
ATOM 1342 N N . PRO A 1 178 ? -6.314 2.777 -16.520 1.00 96.94 178 PRO A N 1
ATOM 1343 C CA . PRO A 1 178 ? -5.730 4.110 -16.627 1.00 96.94 178 PRO A CA 1
ATOM 1344 C C . PRO A 1 178 ? -5.147 4.618 -15.301 1.00 96.94 178 PRO A C 1
ATOM 1346 O O . PRO A 1 178 ? -5.746 4.434 -14.240 1.00 96.94 178 PRO A O 1
ATOM 1349 N N . THR A 1 179 ? -4.007 5.306 -15.365 1.00 97.44 179 THR A N 1
ATOM 1350 C CA . THR A 1 179 ? -3.364 5.950 -14.210 1.00 97.44 179 THR A CA 1
ATOM 1351 C C . THR A 1 179 ? -3.233 7.461 -14.398 1.00 97.44 179 THR A C 1
ATOM 1353 O O . THR A 1 179 ? -3.455 7.993 -15.484 1.00 97.44 179 THR A O 1
ATOM 1356 N N . GLY A 1 180 ? -2.910 8.178 -13.318 1.00 92.69 180 GLY A N 1
ATOM 1357 C CA . GLY A 1 180 ? -2.635 9.622 -13.340 1.00 92.69 180 GLY A CA 1
ATOM 1358 C C . GLY A 1 180 ? -3.802 10.505 -12.889 1.00 92.69 180 GLY A C 1
ATOM 1359 O O . GLY A 1 180 ? -3.574 11.635 -12.459 1.00 92.69 180 GLY A O 1
ATOM 1360 N N . GLY A 1 181 ? -5.028 9.971 -12.842 1.00 91.88 181 GLY A N 1
ATOM 1361 C CA . GLY A 1 181 ? -6.224 10.619 -12.273 1.00 91.88 181 GLY A CA 1
ATOM 1362 C C . GLY A 1 181 ? -6.224 10.715 -10.739 1.00 91.88 181 GLY A C 1
ATOM 1363 O O . GLY A 1 181 ? -7.257 10.542 -10.101 1.00 91.88 181 GLY A O 1
ATOM 1364 N N . CYS A 1 182 ? -5.059 10.928 -10.126 1.00 92.19 182 CYS A N 1
ATOM 1365 C CA . CYS A 1 182 ? -4.855 10.821 -8.684 1.00 92.19 182 CYS A CA 1
ATOM 1366 C C . CYS A 1 182 ? -5.626 11.907 -7.915 1.00 92.19 182 CYS A C 1
ATOM 1368 O O . CYS A 1 182 ? -5.443 13.105 -8.157 1.00 92.19 182 CYS A O 1
ATOM 1370 N N . THR A 1 183 ? -6.408 11.490 -6.918 1.00 86.94 183 THR A N 1
ATOM 1371 C CA . THR A 1 183 ? -7.261 12.372 -6.099 1.00 86.94 183 THR A CA 1
ATOM 1372 C C . THR A 1 183 ? -6.504 13.109 -4.993 1.00 86.94 183 THR A C 1
ATOM 1374 O O . THR A 1 183 ? -7.021 14.062 -4.413 1.00 86.94 183 THR A O 1
ATOM 1377 N N . ASN A 1 184 ? -5.270 12.692 -4.693 1.00 83.19 184 ASN A N 1
ATOM 1378 C CA . ASN A 1 184 ? -4.465 13.239 -3.606 1.00 83.19 184 ASN A CA 1
ATOM 1379 C C . ASN A 1 184 ? -2.981 13.416 -4.003 1.00 83.19 184 ASN A C 1
ATOM 1381 O O . ASN A 1 184 ? -2.506 12.760 -4.938 1.00 83.19 184 ASN A O 1
ATOM 1385 N N . PRO A 1 185 ? -2.229 14.300 -3.312 1.00 86.00 185 PRO A N 1
ATOM 1386 C CA . PRO A 1 185 ? -0.819 14.560 -3.616 1.00 86.00 185 PRO A CA 1
ATOM 1387 C C . PRO A 1 185 ? 0.083 13.324 -3.523 1.00 86.00 185 PRO A C 1
ATOM 1389 O O . PRO A 1 185 ? 0.972 13.169 -4.355 1.00 86.00 185 PRO A O 1
ATOM 1392 N N . TYR A 1 186 ? -0.167 12.426 -2.564 1.00 87.75 186 TYR A N 1
ATOM 1393 C CA . TYR A 1 186 ? 0.593 11.181 -2.411 1.00 87.75 186 TYR A CA 1
ATOM 1394 C C . TYR A 1 186 ? 0.514 10.304 -3.671 1.00 87.75 186 TYR A C 1
ATOM 1396 O O . TYR A 1 186 ? 1.550 9.898 -4.202 1.00 87.75 186 TYR A O 1
ATOM 1404 N N . GLY A 1 187 ? -0.696 10.076 -4.191 1.00 91.19 187 GLY A N 1
ATOM 1405 C CA . GLY A 1 187 ? -0.909 9.321 -5.426 1.00 91.19 187 GLY A CA 1
ATOM 1406 C C . GLY A 1 187 ? -0.215 9.972 -6.621 1.00 91.19 187 GLY A C 1
ATOM 1407 O O . GLY A 1 187 ? 0.462 9.284 -7.382 1.00 91.19 187 GLY A O 1
ATOM 1408 N N . LYS A 1 188 ? -0.274 11.310 -6.729 1.00 92.12 188 LYS A N 1
ATOM 1409 C CA . LYS A 1 188 ? 0.437 12.058 -7.785 1.00 92.12 188 LYS A CA 1
ATOM 1410 C C . LYS A 1 188 ? 1.947 11.843 -7.720 1.00 92.12 188 LYS A C 1
ATOM 1412 O O . LYS A 1 188 ? 2.567 11.629 -8.754 1.00 92.12 188 LYS A O 1
ATOM 1417 N N . THR A 1 189 ? 2.541 11.855 -6.527 1.00 91.94 189 THR A N 1
ATOM 1418 C CA . THR A 1 189 ? 3.975 11.579 -6.358 1.00 91.94 189 THR A CA 1
ATOM 1419 C C . THR A 1 189 ? 4.341 10.178 -6.825 1.00 91.94 189 THR A C 1
ATOM 1421 O O . THR A 1 189 ? 5.313 10.028 -7.560 1.00 91.94 189 THR A O 1
ATOM 1424 N N . LYS A 1 190 ? 3.564 9.155 -6.445 1.00 95.56 190 LYS A N 1
ATOM 1425 C CA . LYS A 1 190 ? 3.802 7.779 -6.906 1.00 95.56 190 LYS A CA 1
ATOM 1426 C C . LYS A 1 190 ? 3.676 7.665 -8.422 1.00 95.56 190 LYS A C 1
ATOM 1428 O O . LYS A 1 190 ? 4.572 7.111 -9.047 1.00 95.56 190 LYS A O 1
ATOM 1433 N N . PHE A 1 191 ? 2.642 8.268 -9.002 1.00 97.31 191 PHE A N 1
ATOM 1434 C CA . PHE A 1 191 ? 2.440 8.308 -10.447 1.00 97.31 191 PHE A CA 1
ATOM 1435 C C . PHE A 1 191 ? 3.608 8.983 -11.180 1.00 97.31 191 PHE A C 1
ATOM 1437 O O . PHE A 1 191 ? 4.160 8.404 -12.108 1.00 97.31 191 PHE A O 1
ATOM 1444 N N . PHE A 1 192 ? 4.049 10.163 -10.737 1.00 96.44 192 PHE A N 1
ATOM 1445 C CA . PHE A 1 192 ? 5.184 10.843 -11.365 1.00 96.44 192 PHE A CA 1
ATOM 1446 C C . PHE A 1 192 ? 6.479 10.039 -11.267 1.00 96.44 192 PHE A C 1
ATOM 1448 O O . PHE A 1 192 ? 7.262 10.043 -12.212 1.00 96.44 192 PHE A O 1
ATOM 1455 N N . ILE A 1 193 ? 6.708 9.326 -10.162 1.00 97.12 193 ILE A N 1
ATOM 1456 C CA . ILE A 1 193 ? 7.859 8.426 -10.070 1.00 97.12 193 ILE A CA 1
ATOM 1457 C C . ILE A 1 193 ? 7.730 7.274 -11.074 1.00 97.12 193 ILE A C 1
ATOM 1459 O O . ILE A 1 193 ? 8.714 6.968 -11.739 1.00 97.12 193 ILE A O 1
ATOM 1463 N N . GLU A 1 194 ? 6.550 6.669 -11.239 1.00 98.19 194 GLU A N 1
ATOM 1464 C CA . GLU A 1 194 ? 6.351 5.644 -12.273 1.00 98.19 194 GLU A CA 1
ATOM 1465 C C . GLU A 1 194 ? 6.686 6.167 -13.677 1.00 98.19 194 GLU A C 1
ATOM 1467 O O . GLU A 1 194 ? 7.368 5.472 -14.428 1.00 98.19 194 GLU A O 1
ATOM 1472 N N . GLU A 1 195 ? 6.273 7.391 -14.022 1.00 97.94 195 GLU A N 1
ATOM 1473 C CA . GLU A 1 195 ? 6.612 8.011 -15.311 1.00 97.94 195 GLU A CA 1
ATOM 1474 C C . GLU A 1 195 ? 8.121 8.263 -15.452 1.00 97.94 195 GLU A C 1
ATOM 1476 O O . GLU A 1 195 ? 8.710 7.902 -16.468 1.00 97.94 195 GLU A O 1
ATOM 1481 N N . ILE A 1 196 ? 8.784 8.767 -14.403 1.00 96.88 196 ILE A N 1
ATOM 1482 C CA . ILE A 1 196 ? 10.249 8.935 -14.391 1.00 96.88 196 ILE A CA 1
ATOM 1483 C C . ILE A 1 196 ? 10.960 7.595 -14.619 1.00 96.88 196 ILE A C 1
ATOM 1485 O O . ILE A 1 196 ? 11.959 7.540 -15.334 1.00 96.88 196 ILE A O 1
ATOM 1489 N N . LEU A 1 197 ? 10.474 6.511 -14.011 1.00 97.88 197 LEU A N 1
ATOM 1490 C CA . LEU A 1 197 ? 11.058 5.179 -14.170 1.00 97.88 197 LEU A CA 1
ATOM 1491 C C . LEU A 1 197 ? 10.788 4.585 -15.558 1.00 97.88 197 LEU A C 1
ATOM 1493 O O . LEU A 1 197 ? 11.671 3.936 -16.118 1.00 97.88 197 LEU A O 1
ATOM 1497 N N . LYS A 1 198 ? 9.613 4.843 -16.144 1.00 98.25 198 LYS A N 1
ATOM 1498 C CA . LYS A 1 198 ? 9.318 4.495 -17.543 1.00 98.25 198 LYS A CA 1
ATOM 1499 C C . LYS A 1 198 ? 10.279 5.191 -18.495 1.00 98.25 198 LYS A C 1
ATOM 1501 O O . LYS A 1 198 ? 10.816 4.545 -19.389 1.00 98.25 198 LYS A O 1
ATOM 1506 N N . ASP A 1 199 ? 10.510 6.482 -18.298 1.00 97.50 199 ASP A N 1
ATOM 1507 C CA . ASP A 1 199 ? 11.411 7.254 -19.150 1.00 97.50 199 ASP A CA 1
ATOM 1508 C C . ASP A 1 199 ? 12.876 6.860 -18.941 1.00 97.50 199 ASP A C 1
ATOM 1510 O O . ASP A 1 199 ? 13.626 6.772 -19.912 1.00 97.50 199 ASP A O 1
ATOM 1514 N N . LEU A 1 200 ? 13.269 6.523 -17.706 1.00 96.31 200 LEU A N 1
ATOM 1515 C CA . LEU A 1 200 ? 14.582 5.945 -17.412 1.00 96.31 200 LEU A CA 1
ATOM 1516 C C . LEU A 1 200 ? 14.812 4.649 -18.199 1.00 96.31 200 LEU A C 1
ATOM 1518 O O . LEU A 1 200 ? 15.842 4.519 -18.854 1.00 96.31 200 LEU A O 1
ATOM 1522 N N . TRP A 1 201 ? 13.852 3.722 -18.167 1.00 97.94 201 TRP A N 1
ATOM 1523 C CA . TRP A 1 201 ? 13.951 2.460 -18.900 1.00 97.94 201 TRP A CA 1
ATOM 1524 C C . TRP A 1 201 ? 13.937 2.658 -20.421 1.00 97.94 201 TRP A C 1
ATOM 1526 O O . TRP A 1 201 ? 14.734 2.048 -21.124 1.00 97.94 201 TRP A O 1
ATOM 1536 N N . LYS A 1 202 ? 13.090 3.551 -20.951 1.00 97.94 202 LYS A N 1
ATOM 1537 C CA . LYS A 1 202 ? 13.095 3.879 -22.390 1.00 97.94 202 LYS A CA 1
ATOM 1538 C C . LYS A 1 202 ? 14.442 4.444 -22.849 1.00 97.94 202 LYS A C 1
ATOM 1540 O O . LYS A 1 202 ? 14.863 4.168 -23.967 1.00 97.94 202 LYS A O 1
ATOM 1545 N N . ALA A 1 203 ? 15.090 5.254 -22.010 1.00 96.94 203 ALA A N 1
ATOM 1546 C CA . ALA A 1 203 ? 16.386 5.855 -22.313 1.00 96.94 203 ALA A CA 1
ATOM 1547 C C . ALA A 1 203 ? 17.558 4.864 -22.186 1.00 96.94 203 ALA A C 1
ATOM 1549 O O . ALA A 1 203 ? 18.588 5.056 -22.830 1.00 96.94 203 ALA A O 1
ATOM 1550 N N . ASP A 1 204 ? 17.423 3.834 -21.349 1.00 96.69 204 ASP A N 1
ATOM 1551 C CA . ASP A 1 204 ? 18.437 2.807 -21.095 1.00 96.69 204 ASP A CA 1
ATOM 1552 C C . ASP A 1 204 ? 17.741 1.451 -20.829 1.00 96.69 204 ASP A C 1
ATOM 1554 O O . ASP A 1 204 ? 17.451 1.120 -19.675 1.00 96.69 204 ASP A O 1
ATOM 1558 N N . PRO A 1 205 ? 17.435 0.664 -21.883 1.00 96.38 205 PRO A N 1
ATOM 1559 C CA . PRO A 1 205 ? 16.669 -0.581 -21.756 1.00 96.38 205 PRO A CA 1
ATOM 1560 C C . PRO A 1 205 ? 17.352 -1.705 -20.967 1.00 96.38 205 PRO A C 1
ATOM 1562 O O . PRO A 1 205 ? 16.701 -2.704 -20.668 1.00 96.38 205 PRO A O 1
ATOM 1565 N N . ASP A 1 206 ? 18.628 -1.546 -20.595 1.00 96.44 206 ASP A N 1
ATOM 1566 C CA . ASP A 1 206 ? 19.334 -2.480 -19.707 1.00 96.44 206 ASP A CA 1
ATOM 1567 C C . ASP A 1 206 ? 18.796 -2.450 -18.265 1.00 96.44 206 ASP A C 1
ATOM 1569 O O . ASP A 1 206 ? 19.152 -3.306 -17.450 1.00 96.44 206 ASP A O 1
ATOM 1573 N N . TRP A 1 207 ? 18.002 -1.435 -17.909 1.00 98.25 207 TRP A N 1
ATOM 1574 C CA . TRP A 1 207 ? 17.365 -1.357 -16.599 1.00 98.25 207 TRP A CA 1
ATOM 1575 C C . TRP A 1 207 ? 16.306 -2.441 -16.414 1.00 98.25 207 TRP A C 1
ATOM 1577 O O . TRP A 1 207 ? 15.426 -2.623 -17.251 1.00 98.25 207 TRP A O 1
ATOM 1587 N N . ASN A 1 208 ? 16.330 -3.088 -15.250 1.00 98.50 208 ASN A N 1
ATOM 1588 C CA . ASN A 1 208 ? 15.287 -4.006 -14.810 1.00 98.50 208 ASN A CA 1
ATOM 1589 C C . ASN A 1 208 ? 14.536 -3.357 -13.659 1.00 98.50 208 ASN A C 1
ATOM 1591 O O . ASN A 1 208 ? 15.069 -3.186 -12.561 1.00 98.50 208 ASN A O 1
ATOM 1595 N N . ILE A 1 209 ? 13.302 -2.954 -13.930 1.00 98.69 209 ILE A N 1
ATOM 1596 C CA . ILE A 1 209 ? 12.483 -2.181 -13.010 1.00 98.69 209 ILE A CA 1
ATOM 1597 C C . ILE A 1 209 ? 11.183 -2.934 -12.780 1.00 98.69 209 ILE A C 1
ATOM 1599 O O . ILE A 1 209 ? 10.400 -3.135 -13.706 1.00 98.69 209 ILE A O 1
ATOM 1603 N N . VAL A 1 210 ? 10.919 -3.295 -11.530 1.00 98.81 210 VAL A N 1
ATOM 1604 C CA . VAL A 1 210 ? 9.615 -3.807 -11.113 1.00 98.81 210 VAL A CA 1
ATOM 1605 C C . VAL A 1 210 ? 8.910 -2.747 -10.279 1.00 98.81 210 VAL A C 1
ATOM 1607 O O . VAL A 1 210 ? 9.374 -2.357 -9.210 1.00 98.81 210 VAL A O 1
ATOM 1610 N N . VAL A 1 211 ? 7.765 -2.279 -10.761 1.00 98.81 211 VAL A N 1
ATOM 1611 C CA . VAL A 1 211 ? 6.874 -1.369 -10.041 1.00 98.81 211 VAL A CA 1
ATOM 1612 C C . VAL A 1 211 ? 5.793 -2.191 -9.355 1.00 98.81 211 VAL A C 1
ATOM 1614 O O . VAL A 1 211 ? 4.977 -2.832 -10.014 1.00 98.81 211 VAL A O 1
ATOM 1617 N N . LEU A 1 212 ? 5.755 -2.148 -8.027 1.00 98.81 212 LEU A N 1
ATOM 1618 C CA . LEU A 1 212 ? 4.751 -2.854 -7.242 1.00 98.81 212 LEU A CA 1
ATOM 1619 C C . LEU A 1 212 ? 3.711 -1.865 -6.722 1.00 98.81 212 LEU A C 1
ATOM 1621 O O . LEU A 1 212 ? 4.009 -1.014 -5.884 1.00 98.81 212 LEU A O 1
ATOM 1625 N N . ARG A 1 213 ? 2.477 -1.961 -7.216 1.00 98.69 213 ARG A N 1
ATOM 1626 C CA . ARG A 1 213 ? 1.344 -1.152 -6.757 1.00 98.69 213 ARG A CA 1
ATOM 1627 C C . ARG A 1 213 ? 0.664 -1.872 -5.599 1.00 98.69 213 ARG A C 1
ATOM 1629 O O . ARG A 1 213 ? -0.168 -2.754 -5.807 1.00 98.69 213 ARG A O 1
ATOM 1636 N N . TYR A 1 214 ? 1.037 -1.516 -4.370 1.00 97.69 214 TYR A N 1
ATOM 1637 C CA . TYR A 1 214 ? 0.386 -2.075 -3.183 1.00 97.69 214 TYR A CA 1
ATOM 1638 C C . TYR A 1 214 ? -1.029 -1.532 -3.052 1.00 97.69 214 TYR A C 1
ATOM 1640 O O . TYR A 1 214 ? -1.268 -0.347 -3.309 1.00 97.69 214 TYR A O 1
ATOM 1648 N N . PHE A 1 215 ? -1.938 -2.388 -2.596 1.00 97.19 215 PHE A N 1
ATOM 1649 C CA . PHE A 1 215 ? -3.252 -1.955 -2.141 1.00 97.19 215 PHE A CA 1
ATOM 1650 C C . PHE A 1 215 ? -3.152 -1.467 -0.691 1.00 97.19 215 PHE A C 1
ATOM 1652 O O . PHE A 1 215 ? -2.456 -0.481 -0.454 1.00 97.19 215 PHE A O 1
ATOM 1659 N N . ASN A 1 216 ? -3.796 -2.108 0.288 1.00 97.06 216 ASN A N 1
ATOM 1660 C CA . ASN A 1 216 ? -3.820 -1.606 1.668 1.00 97.06 216 ASN A CA 1
ATOM 1661 C C . ASN A 1 216 ? -3.130 -2.602 2.616 1.00 97.06 216 ASN A C 1
ATOM 1663 O O . ASN A 1 216 ? -3.798 -3.483 3.159 1.00 97.06 216 ASN A O 1
ATOM 1667 N N . PRO A 1 217 ? -1.797 -2.504 2.808 1.00 97.38 217 PRO A N 1
ATOM 1668 C CA . PRO A 1 217 ? -1.069 -3.373 3.722 1.00 97.38 217 PRO A CA 1
ATOM 1669 C C . PRO A 1 217 ? -1.554 -3.224 5.165 1.00 97.38 217 PRO A C 1
ATOM 1671 O O . PRO A 1 217 ? -1.661 -2.110 5.674 1.00 97.38 217 PRO A O 1
ATOM 1674 N N . VAL A 1 218 ? -1.811 -4.350 5.826 1.00 97.62 218 VAL A N 1
ATOM 1675 C CA . VAL A 1 218 ? -2.226 -4.442 7.234 1.00 97.62 218 VAL A CA 1
ATOM 1676 C C . VAL A 1 218 ? -1.630 -5.693 7.885 1.00 97.62 218 VAL A C 1
ATOM 1678 O O . VAL A 1 218 ? -0.998 -6.515 7.221 1.00 97.62 218 VAL A O 1
ATOM 1681 N N . GLY A 1 219 ? -1.842 -5.873 9.186 1.00 97.19 219 GLY A N 1
ATOM 1682 C CA . GLY A 1 219 ? -1.303 -7.015 9.922 1.00 97.19 219 GLY A CA 1
ATOM 1683 C C . GLY A 1 219 ? 0.058 -6.727 10.543 1.00 97.19 219 GLY A C 1
ATOM 1684 O O . GLY A 1 219 ? 0.527 -5.590 10.594 1.00 97.19 219 GLY A O 1
ATOM 1685 N N . ALA A 1 220 ? 0.696 -7.780 11.031 1.00 98.25 220 ALA A N 1
ATOM 1686 C CA . ALA A 1 220 ? 2.035 -7.732 11.600 1.00 98.25 220 ALA A CA 1
ATOM 1687 C C . ALA A 1 220 ? 2.736 -9.069 11.347 1.00 98.25 220 ALA A C 1
ATOM 1689 O O . ALA A 1 220 ? 2.151 -9.991 10.787 1.00 98.25 220 ALA A O 1
ATOM 1690 N N . HIS A 1 221 ? 4.001 -9.206 11.735 1.00 98.44 221 HIS A N 1
ATOM 1691 C CA . HIS A 1 221 ? 4.629 -10.520 11.653 1.00 98.44 221 HIS A CA 1
ATOM 1692 C C . HIS A 1 221 ? 4.024 -11.461 12.704 1.00 98.44 221 HIS A C 1
ATOM 1694 O O . HIS A 1 221 ? 3.871 -11.077 13.864 1.00 98.44 221 HIS A O 1
ATOM 1700 N N . LYS A 1 222 ? 3.792 -12.729 12.339 1.00 98.12 222 LYS A N 1
ATOM 1701 C CA . LYS A 1 222 ? 3.167 -13.742 13.209 1.00 98.12 222 LYS A CA 1
ATOM 1702 C C . LYS A 1 222 ? 3.813 -13.919 14.589 1.00 98.12 222 LYS A C 1
ATOM 1704 O O . LYS A 1 222 ? 3.173 -14.404 15.514 1.00 98.12 222 LYS A O 1
ATOM 1709 N N . SER A 1 223 ? 5.078 -13.540 14.765 1.00 98.00 223 SER A N 1
ATOM 1710 C CA . SER A 1 223 ? 5.724 -13.591 16.085 1.00 98.00 223 SER A CA 1
ATOM 1711 C C . SER A 1 223 ? 5.191 -12.551 17.074 1.00 98.00 223 SER A C 1
ATOM 1713 O O . SER A 1 223 ? 5.514 -12.645 18.252 1.00 98.00 223 SER A O 1
ATOM 1715 N N . GLY A 1 224 ? 4.471 -11.526 16.607 1.00 97.19 224 GLY A N 1
ATOM 1716 C CA . GLY A 1 224 ? 4.082 -10.371 17.415 1.00 97.19 224 GLY A CA 1
ATOM 1717 C C . GLY A 1 224 ? 5.263 -9.502 17.863 1.00 97.19 224 GLY A C 1
ATOM 1718 O O . GLY A 1 224 ? 5.086 -8.645 18.716 1.00 97.19 224 GLY A O 1
ATOM 1719 N N . ARG A 1 225 ? 6.475 -9.704 17.322 1.00 96.62 225 ARG A N 1
ATOM 1720 C CA . ARG A 1 225 ? 7.690 -8.949 17.707 1.00 96.62 225 ARG A CA 1
ATOM 1721 C C . ARG A 1 225 ? 7.993 -7.742 16.822 1.00 96.62 225 ARG A C 1
ATOM 1723 O O . ARG A 1 225 ? 8.843 -6.940 17.188 1.00 96.62 225 ARG A O 1
ATOM 1730 N N . ILE A 1 226 ? 7.371 -7.661 15.649 1.00 96.94 226 ILE A N 1
ATOM 1731 C CA . ILE A 1 226 ? 7.491 -6.533 14.722 1.00 96.94 226 ILE A CA 1
ATOM 1732 C C . ILE A 1 226 ? 6.127 -6.272 14.081 1.00 96.94 226 ILE A C 1
ATOM 1734 O O . ILE A 1 226 ? 5.419 -7.216 13.715 1.00 96.94 226 ILE A O 1
ATOM 1738 N N . GLY A 1 227 ? 5.783 -5.000 13.928 1.00 95.50 227 GLY A N 1
ATOM 1739 C CA . GLY A 1 227 ? 4.545 -4.529 13.318 1.00 95.50 227 GLY A CA 1
ATOM 1740 C C . GLY A 1 227 ? 4.596 -3.019 13.098 1.00 95.50 227 GLY A C 1
ATOM 1741 O O . GLY A 1 227 ? 5.655 -2.403 13.228 1.00 95.50 227 GLY A O 1
ATOM 1742 N N . GLU A 1 228 ? 3.464 -2.427 12.725 1.00 92.69 228 GLU A N 1
ATOM 1743 C CA . GLU A 1 228 ? 3.376 -0.987 12.474 1.00 92.69 228 GLU A CA 1
ATOM 1744 C C . GLU A 1 228 ? 3.460 -0.195 13.793 1.00 92.69 228 GLU A C 1
ATOM 1746 O O . GLU A 1 228 ? 2.704 -0.455 14.731 1.00 92.69 228 GLU A O 1
ATOM 1751 N N . ASP A 1 229 ? 4.377 0.777 13.849 1.00 91.00 229 ASP A N 1
ATOM 1752 C CA . ASP A 1 229 ? 4.573 1.707 14.972 1.00 91.00 229 ASP A CA 1
ATOM 1753 C C . ASP A 1 229 ? 4.578 3.160 14.450 1.00 91.00 229 ASP A C 1
ATOM 1755 O O . ASP A 1 229 ? 5.638 3.759 14.222 1.00 91.00 229 ASP A O 1
ATOM 1759 N N . PRO A 1 230 ? 3.396 3.710 14.118 1.00 83.88 230 PRO A N 1
ATOM 1760 C CA . PRO A 1 230 ? 3.299 4.996 13.446 1.00 83.88 230 PRO A CA 1
ATOM 1761 C C . PRO A 1 230 ? 3.594 6.151 14.411 1.00 83.88 230 PRO A C 1
ATOM 1763 O O . PRO A 1 230 ? 2.993 6.273 15.474 1.00 83.88 230 PRO A O 1
ATOM 1766 N N . LYS A 1 231 ? 4.477 7.069 13.994 1.00 75.69 231 LYS A N 1
ATOM 1767 C CA . LYS A 1 231 ? 4.794 8.309 14.739 1.00 75.69 231 LYS A CA 1
ATOM 1768 C C . LYS A 1 231 ? 3.774 9.433 14.531 1.00 75.69 231 LYS A C 1
ATOM 1770 O O . LYS A 1 231 ? 3.817 10.450 15.220 1.00 75.69 231 LYS A O 1
ATOM 1775 N N . CYS A 1 232 ? 2.894 9.276 13.549 1.00 73.44 232 CYS A N 1
ATOM 1776 C CA . CYS A 1 232 ? 1.838 10.222 13.203 1.00 73.44 232 CYS A CA 1
ATOM 1777 C C . CYS A 1 232 ? 0.469 9.557 13.381 1.00 73.44 232 CYS A C 1
ATOM 1779 O O . CYS A 1 232 ? 0.383 8.404 13.799 1.00 73.44 232 CYS A O 1
ATOM 1781 N N . ILE A 1 233 ? -0.608 10.281 13.059 1.00 73.31 233 ILE A N 1
ATOM 1782 C CA . ILE A 1 233 ? -1.964 9.724 13.115 1.00 73.31 233 ILE A CA 1
ATOM 1783 C C . ILE A 1 233 ? -2.015 8.447 12.254 1.00 73.31 233 ILE A C 1
ATOM 1785 O O . ILE A 1 233 ? -1.680 8.514 11.069 1.00 73.31 2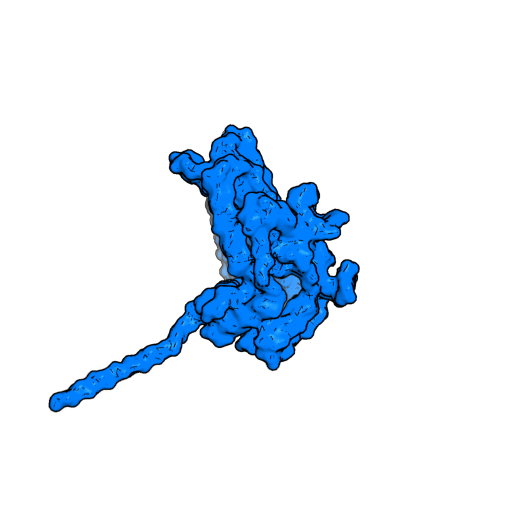33 ILE A O 1
ATOM 1789 N N . PRO A 1 234 ? -2.405 7.303 12.838 1.00 79.50 234 PRO A N 1
ATOM 1790 C CA . PRO A 1 234 ? -2.363 6.018 12.163 1.00 79.50 234 PRO A CA 1
ATOM 1791 C C . PRO A 1 234 ? -3.425 5.887 11.068 1.00 79.50 234 PRO A C 1
ATOM 1793 O O . PRO A 1 234 ? -4.467 6.550 11.089 1.00 79.50 234 PRO A O 1
ATOM 1796 N N . ASN A 1 235 ? -3.179 4.948 10.152 1.00 85.81 235 ASN A N 1
ATOM 1797 C CA . ASN A 1 235 ? -4.191 4.422 9.234 1.00 85.81 235 ASN A CA 1
ATOM 1798 C C . ASN A 1 235 ? -5.269 3.621 9.993 1.00 85.81 235 ASN A C 1
ATOM 1800 O O . ASN A 1 235 ? -5.134 3.379 11.191 1.00 85.81 235 ASN A O 1
ATOM 1804 N N . LEU A 1 236 ? -6.329 3.181 9.298 1.00 90.06 236 LEU A N 1
ATOM 1805 C CA . LEU A 1 236 ? -7.509 2.529 9.896 1.00 90.06 236 LEU A CA 1
ATOM 1806 C C . LEU A 1 236 ? -7.156 1.464 10.950 1.00 90.06 236 LEU A C 1
ATOM 1808 O O . LEU A 1 236 ? -7.622 1.544 12.084 1.00 90.06 236 LEU A O 1
ATOM 1812 N N . MET A 1 237 ? -6.315 0.492 10.592 1.00 92.56 237 MET A N 1
ATOM 1813 C CA . MET A 1 237 ? -6.078 -0.680 11.436 1.00 92.56 237 MET A CA 1
ATOM 1814 C C . MET A 1 237 ? -5.231 -0.395 12.684 1.00 92.56 237 MET A C 1
ATOM 1816 O O . MET A 1 237 ? -5.674 -0.754 13.778 1.00 92.56 237 MET A O 1
ATOM 1820 N N . PRO A 1 238 ? -4.080 0.304 12.606 1.00 89.88 238 PRO A N 1
ATOM 1821 C CA . PRO A 1 238 ? -3.394 0.720 13.824 1.00 89.88 238 PRO A CA 1
ATOM 1822 C C . PRO A 1 238 ? -4.224 1.707 14.653 1.00 89.88 238 PRO A C 1
ATOM 1824 O O . PRO A 1 238 ? -4.118 1.691 15.873 1.00 89.88 238 PRO A O 1
ATOM 1827 N N . TYR A 1 239 ? -5.108 2.516 14.051 1.00 92.31 239 TYR A N 1
ATOM 1828 C CA . TYR A 1 239 ? -6.042 3.356 14.814 1.00 92.31 239 TYR A CA 1
ATOM 1829 C C . TYR A 1 239 ? -6.973 2.492 15.678 1.00 92.31 239 TYR A C 1
ATOM 1831 O O . TYR A 1 239 ? -7.076 2.724 16.884 1.00 92.31 239 TYR A O 1
ATOM 1839 N N . CYS A 1 240 ? -7.597 1.458 15.098 1.00 93.50 240 CYS A N 1
ATOM 1840 C CA . CYS A 1 240 ? -8.397 0.485 15.849 1.00 93.50 240 CYS A CA 1
ATOM 1841 C C . CYS A 1 240 ? -7.594 -0.130 17.004 1.00 93.50 240 CYS A C 1
ATOM 1843 O O . CYS A 1 240 ? -8.071 -0.182 18.138 1.00 93.50 240 CYS A O 1
ATOM 1845 N N . ALA A 1 241 ? -6.350 -0.532 16.737 1.00 93.19 241 ALA A N 1
ATOM 1846 C CA . ALA A 1 241 ? -5.452 -1.117 17.727 1.00 93.19 241 ALA A CA 1
ATOM 1847 C C . ALA A 1 241 ? -5.173 -0.152 18.899 1.00 93.19 241 ALA A C 1
ATOM 1849 O O . ALA A 1 241 ? -5.317 -0.535 20.062 1.00 93.19 241 ALA A O 1
ATOM 1850 N N . GLN A 1 242 ? -4.883 1.119 18.602 1.00 90.94 242 GLN A N 1
ATOM 1851 C CA . GLN A 1 242 ? -4.625 2.181 19.585 1.00 90.94 242 GLN A CA 1
ATOM 1852 C C . GLN A 1 242 ? -5.847 2.521 20.451 1.00 90.94 242 GLN A C 1
ATOM 1854 O O . GLN A 1 242 ? -5.692 2.892 21.617 1.00 90.94 242 GLN A O 1
ATOM 1859 N N . ILE A 1 243 ? -7.067 2.370 19.924 1.00 92.88 243 ILE A N 1
ATOM 1860 C CA . ILE A 1 243 ? -8.298 2.507 20.719 1.00 92.88 243 ILE A CA 1
ATOM 1861 C C . ILE A 1 243 ? -8.392 1.385 21.750 1.00 92.88 243 ILE A C 1
ATOM 1863 O O . ILE A 1 243 ? -8.666 1.641 22.922 1.00 92.88 243 ILE A O 1
ATOM 1867 N N . LEU A 1 244 ? -8.134 0.142 21.338 1.00 93.00 244 LEU A N 1
ATOM 1868 C CA . LEU A 1 244 ? -8.272 -1.018 22.220 1.00 93.00 244 LEU A CA 1
ATOM 1869 C C . LEU A 1 244 ? -7.188 -1.098 23.303 1.00 93.00 244 LEU A C 1
ATOM 1871 O O . LEU A 1 244 ? -7.440 -1.687 24.356 1.00 93.00 244 LEU A O 1
ATOM 1875 N N . VAL A 1 245 ? -6.024 -0.470 23.091 1.00 91.56 245 VAL A N 1
ATOM 1876 C CA . VAL A 1 245 ? -5.011 -0.251 24.145 1.00 91.56 245 VAL A CA 1
ATOM 1877 C C . VAL A 1 245 ? -5.185 1.072 24.904 1.00 91.56 245 VAL A C 1
ATOM 1879 O O . VAL A 1 245 ? -4.354 1.420 25.736 1.00 91.56 245 VAL A O 1
ATOM 1882 N N . GLY A 1 246 ? -6.271 1.811 24.654 1.00 89.81 246 GLY A N 1
ATOM 1883 C CA . GLY A 1 246 ? -6.666 2.979 25.446 1.00 89.81 246 GLY A CA 1
ATOM 1884 C C . GLY A 1 246 ? -5.935 4.286 25.129 1.00 89.81 246 GLY A C 1
ATOM 1885 O O . GLY A 1 246 ? -6.100 5.255 25.869 1.00 89.81 246 GLY A O 1
ATOM 1886 N N . LYS A 1 247 ? -5.160 4.362 24.040 1.00 88.88 247 LYS A N 1
ATOM 1887 C CA . LYS A 1 247 ? -4.459 5.600 23.639 1.00 88.88 247 LYS A CA 1
ATOM 1888 C C . LYS A 1 247 ? -5.322 6.551 22.822 1.00 88.88 247 LYS A C 1
ATOM 1890 O O . LYS A 1 247 ? -5.040 7.745 22.757 1.00 88.88 247 LYS A O 1
ATOM 1895 N N . MET A 1 248 ? -6.376 6.036 22.197 1.00 89.44 248 MET A N 1
ATOM 1896 C CA . MET A 1 248 ? -7.339 6.825 21.431 1.00 89.44 248 MET A CA 1
ATOM 1897 C C . MET A 1 248 ? -8.764 6.537 21.902 1.00 89.44 248 MET A C 1
ATOM 1899 O O . MET A 1 248 ? -9.074 5.440 22.353 1.00 89.44 248 MET A O 1
ATOM 1903 N N . LYS A 1 249 ? -9.638 7.547 21.827 1.00 92.94 249 LYS A N 1
ATOM 1904 C CA . LYS A 1 249 ? -11.000 7.455 22.379 1.00 92.94 249 LYS A CA 1
ATOM 1905 C C . LYS A 1 249 ? -11.960 6.683 21.474 1.00 92.94 249 LYS A C 1
ATOM 1907 O O . LYS A 1 249 ? -12.740 5.871 21.961 1.00 92.94 249 LYS A O 1
ATOM 1912 N N . GLU A 1 250 ? -11.923 6.977 20.180 1.00 94.06 250 GLU A N 1
ATOM 1913 C CA . GLU A 1 250 ? -12.834 6.428 19.176 1.00 94.06 250 GLU A CA 1
ATOM 1914 C C . GLU A 1 250 ? -12.255 6.614 17.770 1.00 94.06 250 GLU A C 1
ATOM 1916 O O . GLU A 1 250 ? -11.478 7.541 17.523 1.00 94.06 250 GLU A O 1
ATOM 1921 N N . LEU A 1 251 ? -12.670 5.754 16.845 1.00 94.69 251 LEU A N 1
ATOM 1922 C CA . LEU A 1 251 ? -12.334 5.829 15.432 1.00 94.69 251 LEU A CA 1
ATOM 1923 C C . LEU A 1 251 ? -13.292 6.791 14.726 1.00 94.69 251 LEU A C 1
ATOM 1925 O O . LEU A 1 251 ? -14.501 6.760 14.946 1.00 94.69 251 LEU A O 1
ATOM 1929 N N . LYS A 1 252 ? -12.768 7.614 13.820 1.00 93.88 252 LYS A N 1
ATOM 1930 C CA . LYS A 1 252 ? -13.592 8.420 12.913 1.00 93.88 252 LYS A CA 1
ATOM 1931 C C . LYS A 1 252 ? -13.776 7.661 11.598 1.00 93.88 252 LYS A C 1
ATOM 1933 O O . LYS A 1 252 ? -12.809 7.503 10.856 1.00 93.88 252 LYS A O 1
ATOM 1938 N N . VAL A 1 253 ? -14.996 7.208 11.321 1.00 95.88 253 VAL A N 1
ATOM 1939 C CA . VAL A 1 253 ? -15.381 6.574 10.051 1.00 95.88 253 VAL A CA 1
ATOM 1940 C C . VAL A 1 253 ? -15.832 7.669 9.088 1.00 95.88 253 VAL A C 1
ATOM 1942 O O . VAL A 1 253 ? -16.740 8.433 9.404 1.00 95.88 253 VAL A O 1
ATOM 1945 N N . TYR A 1 254 ? -15.155 7.793 7.949 1.00 94.25 254 TYR A N 1
ATOM 1946 C CA . TYR A 1 254 ? -15.356 8.891 7.002 1.00 94.25 254 TYR A CA 1
ATOM 1947 C C . TYR A 1 254 ? -16.366 8.506 5.922 1.00 94.25 254 TYR A C 1
ATOM 1949 O O . TYR A 1 254 ? -15.990 7.897 4.924 1.00 94.25 254 TYR A O 1
ATOM 1957 N N . GLY A 1 255 ? -17.618 8.924 6.093 1.00 94.50 255 GLY A N 1
ATOM 1958 C CA . GLY A 1 255 ? -18.721 8.604 5.189 1.00 94.50 255 GLY A CA 1
ATOM 1959 C C . GLY A 1 255 ? -19.343 7.231 5.448 1.00 94.50 255 GLY A C 1
ATOM 1960 O O . GLY A 1 255 ? -18.665 6.278 5.834 1.00 94.50 255 GLY A O 1
ATOM 1961 N N . ASN A 1 256 ? -20.652 7.163 5.235 1.00 95.81 256 ASN A N 1
ATOM 1962 C CA . ASN A 1 256 ? -21.489 5.963 5.321 1.00 95.81 256 ASN A CA 1
ATOM 1963 C C . ASN A 1 256 ? -22.567 5.953 4.219 1.00 95.81 256 ASN A C 1
ATOM 1965 O O . ASN A 1 256 ? -23.623 5.349 4.370 1.00 95.81 256 ASN A O 1
ATOM 1969 N N . ASP A 1 257 ? -22.313 6.696 3.147 1.00 96.00 257 ASP A N 1
ATOM 1970 C CA . ASP A 1 257 ? -23.231 7.004 2.059 1.00 96.00 257 ASP A CA 1
ATOM 1971 C C . ASP A 1 257 ? -22.575 6.789 0.677 1.00 96.00 257 ASP A C 1
ATOM 1973 O O . ASP A 1 257 ? -23.033 7.326 -0.333 1.00 96.00 257 ASP A O 1
ATOM 1977 N N . TYR A 1 258 ? -21.465 6.042 0.615 1.00 95.81 258 TYR A N 1
ATOM 1978 C CA . TYR A 1 258 ? -20.889 5.584 -0.650 1.00 95.81 258 TYR A CA 1
ATOM 1979 C C . TYR A 1 258 ? -21.784 4.525 -1.305 1.00 95.81 258 TYR A C 1
ATOM 1981 O O . TYR A 1 258 ? -22.559 3.850 -0.634 1.00 95.81 258 TYR A O 1
ATOM 1989 N N . ASP A 1 259 ? -21.639 4.350 -2.618 1.00 95.00 259 ASP A N 1
ATOM 1990 C CA . ASP A 1 259 ? -22.275 3.253 -3.354 1.00 95.00 259 ASP A CA 1
ATOM 1991 C C . ASP A 1 259 ? -21.521 1.933 -3.097 1.00 95.00 259 ASP A C 1
ATOM 1993 O O . ASP A 1 259 ? -20.734 1.447 -3.912 1.00 95.00 259 ASP A O 1
ATOM 1997 N N . THR A 1 260 ? -21.655 1.426 -1.872 1.00 96.94 260 THR A N 1
ATOM 1998 C CA . THR A 1 260 ? -21.038 0.197 -1.360 1.00 96.94 260 THR A CA 1
ATOM 1999 C C . THR A 1 260 ? -22.040 -0.543 -0.465 1.00 96.94 260 THR A C 1
ATOM 2001 O O . THR A 1 260 ? -22.985 0.080 0.023 1.00 96.94 260 THR A O 1
ATOM 2004 N N . PRO A 1 261 ? -21.867 -1.856 -0.206 1.00 95.56 261 PRO A N 1
ATOM 2005 C CA . PRO A 1 261 ? -22.884 -2.660 0.484 1.00 95.56 261 PRO A CA 1
ATOM 2006 C C . PRO A 1 261 ? -23.341 -2.132 1.853 1.00 95.56 261 PRO A C 1
ATOM 2008 O O . PRO A 1 261 ? -24.493 -2.335 2.223 1.00 95.56 261 PRO A O 1
ATOM 2011 N N . ASP A 1 262 ? -22.462 -1.456 2.599 1.00 96.75 262 ASP A N 1
ATOM 2012 C CA . ASP A 1 262 ? -22.764 -0.867 3.912 1.00 96.75 262 ASP A CA 1
ATOM 2013 C C . ASP A 1 262 ? -22.593 0.662 3.958 1.00 96.75 262 ASP A C 1
ATOM 2015 O O . ASP A 1 262 ? -22.589 1.267 5.032 1.00 96.75 262 ASP A O 1
ATOM 2019 N N . GLY A 1 263 ? -22.412 1.284 2.791 1.00 96.94 263 GLY A N 1
ATOM 2020 C CA . GLY A 1 263 ? -22.190 2.715 2.638 1.00 96.94 263 GLY A CA 1
ATOM 2021 C C . GLY A 1 263 ? -20.790 3.206 3.018 1.00 96.94 263 GLY A C 1
ATOM 2022 O O . GLY A 1 263 ? -20.491 4.381 2.807 1.00 96.94 263 GLY A O 1
ATOM 2023 N N . THR A 1 264 ? -19.904 2.369 3.565 1.00 97.81 264 THR A N 1
ATOM 2024 C CA . THR A 1 264 ? -18.528 2.753 3.919 1.00 97.81 264 THR A CA 1
ATOM 2025 C C . THR A 1 264 ? -17.523 2.378 2.828 1.00 97.81 264 THR A C 1
ATOM 2027 O O . THR A 1 264 ? -17.794 1.558 1.953 1.00 97.81 264 THR A O 1
ATOM 2030 N N . GLY A 1 265 ? -16.341 3.002 2.837 1.00 96.81 265 GLY A N 1
ATOM 2031 C CA . GLY A 1 265 ? -15.331 2.766 1.800 1.00 96.81 265 GLY A CA 1
ATOM 2032 C C . GLY A 1 265 ? -14.838 1.313 1.763 1.00 96.81 265 GLY A C 1
ATOM 2033 O O . GLY A 1 265 ? -14.486 0.755 2.798 1.00 96.81 265 GLY A O 1
ATOM 2034 N N . VAL A 1 266 ? -14.753 0.728 0.567 1.00 98.06 266 VAL A N 1
ATOM 2035 C CA . VAL A 1 266 ? -14.275 -0.643 0.334 1.00 98.06 266 VAL A CA 1
ATOM 2036 C C . VAL A 1 266 ? -12.850 -0.627 -0.207 1.00 98.06 266 VAL A C 1
ATOM 2038 O O . VAL A 1 266 ? -12.522 0.110 -1.145 1.00 98.06 266 VAL A O 1
ATOM 2041 N N . ARG A 1 267 ? -11.976 -1.438 0.385 1.00 97.88 267 ARG A N 1
ATOM 2042 C CA . ARG A 1 267 ? -10.550 -1.518 0.052 1.00 97.88 267 ARG A CA 1
ATOM 2043 C C . ARG A 1 267 ? -10.083 -2.970 0.013 1.00 97.88 267 ARG A C 1
ATOM 2045 O O . ARG A 1 267 ? -10.547 -3.793 0.793 1.00 97.88 267 ARG A O 1
ATOM 2052 N N . ASP A 1 268 ? -9.134 -3.272 -0.866 1.00 98.31 268 ASP A N 1
ATOM 2053 C CA . ASP A 1 268 ? -8.377 -4.530 -0.813 1.00 98.31 268 ASP A CA 1
ATOM 2054 C C . ASP A 1 268 ? -7.284 -4.424 0.247 1.00 98.31 268 ASP A C 1
ATOM 2056 O O . ASP A 1 268 ? -6.301 -3.690 0.080 1.00 98.31 268 ASP A O 1
ATOM 2060 N N . TYR A 1 269 ? -7.513 -5.103 1.368 1.00 98.38 269 TYR A N 1
ATOM 2061 C CA . TYR A 1 269 ? -6.551 -5.222 2.452 1.00 98.38 269 TYR A CA 1
ATOM 2062 C C . TYR A 1 269 ? -5.689 -6.454 2.226 1.00 98.38 269 TYR A C 1
ATOM 2064 O O . TYR A 1 269 ? -6.195 -7.544 1.980 1.00 98.38 269 TYR A O 1
ATOM 2072 N N . ILE A 1 270 ? -4.376 -6.279 2.335 1.00 98.50 270 ILE A N 1
ATOM 2073 C CA . ILE A 1 270 ? -3.392 -7.334 2.109 1.00 98.50 270 ILE A CA 1
ATOM 2074 C C . ILE A 1 270 ? -2.485 -7.461 3.327 1.00 98.50 270 ILE A C 1
ATOM 2076 O O . ILE A 1 270 ? -2.037 -6.469 3.897 1.00 98.50 270 ILE A O 1
ATOM 2080 N N . HIS A 1 271 ? -2.175 -8.689 3.730 1.00 98.75 271 HIS A N 1
ATOM 2081 C CA . HIS A 1 271 ? -1.285 -8.908 4.858 1.00 98.75 271 HIS A CA 1
ATOM 2082 C C . HIS A 1 271 ? 0.146 -8.439 4.543 1.00 98.75 271 HIS A C 1
ATOM 2084 O O . HIS A 1 271 ? 0.713 -8.780 3.505 1.00 98.75 271 HIS A O 1
ATOM 2090 N N . ILE A 1 272 ? 0.786 -7.722 5.467 1.00 98.06 272 ILE A N 1
ATOM 2091 C CA . ILE A 1 272 ? 2.120 -7.133 5.276 1.00 98.06 272 ILE A CA 1
ATOM 2092 C C . ILE A 1 272 ? 3.190 -8.179 4.936 1.00 98.06 272 ILE A C 1
ATOM 2094 O O . ILE A 1 272 ? 4.046 -7.952 4.086 1.00 98.06 272 ILE A O 1
ATOM 2098 N N . SER A 1 273 ? 3.120 -9.367 5.542 1.00 98.38 273 SER A N 1
ATOM 2099 C CA . SER A 1 273 ? 4.004 -10.482 5.180 1.00 98.38 273 SER A CA 1
ATOM 2100 C C . SER A 1 273 ? 3.781 -11.008 3.757 1.00 98.38 273 SER A C 1
ATOM 2102 O O . SER A 1 273 ? 4.747 -11.455 3.148 1.00 98.38 273 SER A O 1
ATOM 2104 N N . ASP A 1 274 ? 2.566 -10.936 3.199 1.00 98.69 274 ASP A N 1
ATOM 2105 C CA . ASP A 1 274 ? 2.344 -11.282 1.789 1.00 98.69 274 ASP A CA 1
ATOM 2106 C C . ASP A 1 274 ? 2.984 -10.223 0.884 1.00 98.69 274 ASP A C 1
ATOM 2108 O O . ASP A 1 274 ? 3.723 -10.581 -0.031 1.00 98.69 274 ASP A O 1
ATOM 2112 N N . VAL A 1 275 ? 2.833 -8.931 1.204 1.00 98.56 275 VAL A N 1
ATOM 2113 C CA . VAL A 1 275 ? 3.540 -7.842 0.500 1.00 98.56 275 VAL A CA 1
ATOM 2114 C C . VAL A 1 275 ? 5.057 -8.057 0.524 1.00 98.56 275 VAL A C 1
ATOM 2116 O O . VAL A 1 275 ? 5.712 -7.929 -0.510 1.00 98.56 275 VAL A O 1
ATOM 2119 N N . ALA A 1 276 ? 5.621 -8.439 1.675 1.00 98.38 276 ALA A N 1
ATOM 2120 C CA . ALA A 1 276 ? 7.047 -8.738 1.806 1.00 98.38 276 ALA A CA 1
ATOM 2121 C C . ALA A 1 276 ? 7.480 -9.912 0.910 1.00 98.38 276 ALA A C 1
ATOM 2123 O O . ALA A 1 276 ? 8.471 -9.801 0.194 1.00 98.38 276 ALA A O 1
ATOM 2124 N N . THR A 1 277 ? 6.718 -11.011 0.871 1.00 98.38 277 THR A N 1
ATOM 2125 C CA . THR A 1 277 ? 7.007 -12.120 -0.062 1.00 98.38 277 THR A CA 1
ATOM 2126 C C . THR A 1 277 ? 6.852 -11.719 -1.532 1.00 98.38 277 THR A C 1
ATOM 2128 O O . THR A 1 277 ? 7.582 -12.229 -2.377 1.00 98.38 277 THR A O 1
ATOM 2131 N N . GLY A 1 278 ? 5.981 -10.753 -1.840 1.00 98.56 278 GLY A N 1
ATOM 2132 C CA . GLY A 1 278 ? 5.855 -10.184 -3.183 1.00 98.56 278 GLY A CA 1
ATOM 2133 C C . GLY A 1 278 ? 7.112 -9.431 -3.623 1.00 98.56 278 GLY A C 1
ATOM 2134 O O . GLY A 1 278 ? 7.477 -9.486 -4.793 1.00 98.56 278 GLY A O 1
ATOM 2135 N N . HIS A 1 279 ? 7.834 -8.799 -2.689 1.00 98.69 279 HIS A N 1
ATOM 2136 C CA . HIS A 1 279 ? 9.139 -8.197 -2.987 1.00 98.69 279 HIS A CA 1
ATOM 2137 C C . HIS A 1 279 ? 10.200 -9.251 -3.294 1.00 98.69 279 HIS A C 1
ATOM 2139 O O . HIS A 1 279 ? 11.006 -9.042 -4.193 1.00 98.69 279 HIS A O 1
ATOM 2145 N N . VAL A 1 280 ? 10.193 -10.380 -2.580 1.00 98.38 280 VAL A N 1
ATOM 2146 C CA . VAL A 1 280 ? 11.115 -11.493 -2.858 1.00 98.38 280 VAL A CA 1
ATOM 2147 C C . VAL A 1 280 ? 10.860 -12.051 -4.261 1.00 98.38 280 VAL A C 1
ATOM 2149 O O . VAL A 1 280 ? 11.801 -12.236 -5.025 1.00 98.38 280 VAL A O 1
ATOM 2152 N N . ALA A 1 281 ? 9.595 -12.219 -4.653 1.00 98.38 281 ALA A N 1
ATOM 2153 C CA . ALA A 1 281 ? 9.251 -12.638 -6.013 1.00 98.38 281 ALA A CA 1
ATOM 2154 C C . ALA A 1 281 ? 9.658 -11.591 -7.073 1.00 98.38 281 ALA A C 1
ATOM 2156 O O . ALA A 1 281 ? 10.184 -11.930 -8.133 1.00 98.38 281 ALA A O 1
ATOM 2157 N N . ALA A 1 282 ? 9.479 -10.299 -6.776 1.00 98.44 282 ALA A N 1
ATOM 2158 C CA . ALA A 1 282 ? 9.934 -9.210 -7.638 1.00 98.44 282 ALA A CA 1
ATOM 2159 C C . ALA A 1 282 ? 11.466 -9.143 -7.767 1.00 98.44 282 ALA A C 1
ATOM 2161 O O . ALA A 1 282 ? 11.964 -8.773 -8.830 1.00 98.44 282 ALA A O 1
ATOM 2162 N N . GLN A 1 283 ? 12.207 -9.520 -6.721 1.00 98.12 283 GLN A N 1
ATOM 2163 C CA . GLN A 1 283 ? 13.665 -9.630 -6.761 1.00 98.12 283 GLN A CA 1
ATOM 2164 C C . GLN A 1 283 ? 14.103 -10.678 -7.781 1.00 98.12 283 GLN A C 1
ATOM 2166 O O . GLN A 1 283 ? 14.891 -10.362 -8.670 1.00 98.12 283 GLN A O 1
ATOM 2171 N N . THR A 1 284 ? 13.536 -11.883 -7.717 1.00 97.25 284 THR A N 1
ATOM 2172 C CA . THR A 1 284 ? 13.790 -12.913 -8.732 1.00 97.25 284 THR A CA 1
ATOM 2173 C C . THR A 1 284 ? 13.472 -12.383 -10.132 1.00 97.25 284 THR A C 1
ATOM 2175 O O . THR A 1 284 ? 14.236 -12.595 -11.070 1.00 97.25 284 THR A O 1
ATOM 2178 N N . LYS A 1 285 ? 12.403 -11.588 -10.277 1.00 97.94 285 LYS A N 1
ATOM 2179 C CA . LYS A 1 285 ? 12.019 -11.024 -11.574 1.00 97.94 285 LYS A CA 1
ATOM 2180 C C . LYS A 1 285 ? 13.020 -10.022 -12.148 1.00 97.94 285 LYS A C 1
ATOM 2182 O O . LYS A 1 285 ? 13.281 -10.061 -13.348 1.00 97.94 285 LYS A O 1
ATOM 2187 N N . VAL A 1 286 ? 13.600 -9.138 -11.331 1.00 97.56 286 VAL A N 1
ATOM 2188 C CA . VAL A 1 286 ? 14.645 -8.220 -11.824 1.00 97.56 286 VAL A CA 1
ATOM 2189 C C . VAL A 1 286 ? 15.944 -8.957 -12.165 1.00 97.56 286 VAL A C 1
ATOM 2191 O O . VAL A 1 286 ? 16.644 -8.546 -13.088 1.00 97.56 286 VAL A O 1
ATOM 2194 N N . GLU A 1 287 ? 16.249 -10.065 -11.482 1.00 96.31 287 GLU A N 1
ATOM 2195 C CA . GLU A 1 287 ? 17.406 -10.926 -11.778 1.00 96.31 287 GLU A CA 1
ATOM 2196 C C . GLU A 1 287 ? 17.261 -11.664 -13.126 1.00 96.31 287 GLU A C 1
ATOM 2198 O O . GLU A 1 287 ? 18.256 -11.871 -13.821 1.00 96.31 287 GLU A O 1
ATOM 2203 N N . GLU A 1 288 ? 16.029 -11.951 -13.565 1.00 96.69 288 GLU A N 1
ATOM 2204 C CA . GLU A 1 288 ? 15.699 -12.509 -14.893 1.00 96.69 288 GLU A CA 1
ATOM 2205 C C . GLU A 1 288 ? 15.839 -11.510 -16.058 1.00 96.69 288 GLU A C 1
ATOM 2207 O O . GLU A 1 288 ? 15.516 -11.838 -17.200 1.00 96.69 288 GLU A O 1
ATOM 2212 N N . LYS A 1 289 ? 16.311 -10.286 -15.797 1.00 96.19 289 LYS A N 1
ATOM 2213 C CA . LYS A 1 289 ? 16.397 -9.196 -16.781 1.00 96.19 289 LYS A CA 1
ATOM 2214 C C . LYS A 1 289 ? 15.044 -8.835 -17.410 1.00 96.19 289 LYS A C 1
ATOM 2216 O O . LYS A 1 289 ? 14.886 -8.785 -18.629 1.00 96.19 289 LYS A O 1
ATOM 2221 N N . CYS A 1 290 ? 14.039 -8.599 -16.568 1.00 97.25 290 CYS A N 1
ATOM 2222 C CA . CYS A 1 290 ? 12.657 -8.407 -17.005 1.00 97.25 290 CYS A CA 1
ATOM 2223 C C . CYS A 1 290 ? 12.357 -7.105 -17.770 1.00 97.25 290 CYS A C 1
ATOM 2225 O O . CYS A 1 290 ? 11.207 -6.916 -18.179 1.00 97.25 290 CYS A O 1
ATOM 2227 N N . GLY A 1 291 ? 13.319 -6.188 -17.915 1.00 98.19 291 GLY A N 1
ATOM 2228 C CA . GLY A 1 291 ? 13.036 -4.826 -18.364 1.00 98.19 291 GLY A CA 1
ATOM 2229 C C . GLY A 1 291 ? 12.100 -4.117 -17.380 1.00 98.19 291 GLY A C 1
ATOM 2230 O O . GLY A 1 291 ? 12.232 -4.281 -16.167 1.00 98.19 291 GLY A O 1
ATOM 2231 N N . LEU A 1 292 ? 11.116 -3.368 -17.880 1.00 98.38 292 LEU A N 1
ATOM 2232 C CA . LEU A 1 292 ? 10.097 -2.727 -17.048 1.00 98.38 292 LEU A CA 1
ATOM 2233 C C . LEU A 1 292 ? 8.844 -3.603 -16.893 1.00 98.38 292 LEU A C 1
ATOM 2235 O O . LEU A 1 292 ? 8.165 -3.922 -17.870 1.00 98.38 292 LEU A O 1
ATOM 2239 N N . LYS A 1 293 ? 8.479 -3.908 -15.646 1.00 98.56 293 LYS A N 1
ATOM 2240 C CA . LYS A 1 293 ? 7.253 -4.626 -15.284 1.00 98.56 293 LYS A CA 1
ATOM 2241 C C . LYS A 1 293 ? 6.489 -3.906 -14.180 1.00 98.56 293 LYS A C 1
ATOM 2243 O O . LYS A 1 293 ? 7.079 -3.259 -13.319 1.00 98.56 293 LYS A O 1
ATOM 2248 N N . ILE A 1 294 ? 5.165 -4.024 -14.204 1.00 98.81 294 ILE A N 1
ATOM 2249 C CA . ILE A 1 294 ? 4.260 -3.403 -13.233 1.00 98.81 294 ILE A CA 1
ATOM 2250 C C . ILE A 1 294 ? 3.297 -4.480 -12.743 1.00 98.81 294 ILE A C 1
ATOM 2252 O O . ILE A 1 294 ? 2.728 -5.184 -13.571 1.00 98.81 294 ILE A O 1
ATOM 2256 N N . TYR A 1 295 ? 3.118 -4.594 -11.426 1.00 98.81 295 TYR A N 1
ATOM 2257 C CA . TYR A 1 295 ? 2.219 -5.576 -10.818 1.00 98.81 295 TYR A CA 1
ATOM 2258 C C . TYR A 1 295 ? 1.398 -4.964 -9.688 1.00 98.81 295 TYR A C 1
ATOM 2260 O O . TYR A 1 295 ? 1.908 -4.191 -8.871 1.00 98.81 295 TYR A O 1
ATOM 2268 N N . ASN A 1 296 ? 0.138 -5.367 -9.599 1.00 98.81 296 ASN A N 1
ATOM 2269 C CA . ASN A 1 296 ? -0.700 -5.163 -8.432 1.00 98.81 296 ASN A CA 1
ATOM 2270 C C . ASN A 1 296 ? -0.350 -6.194 -7.356 1.00 98.81 296 ASN A C 1
ATOM 2272 O O . ASN A 1 296 ? -0.376 -7.397 -7.608 1.00 98.81 296 ASN A O 1
ATOM 2276 N N . LEU A 1 297 ? -0.082 -5.727 -6.133 1.00 98.62 297 LEU A N 1
ATOM 2277 C CA . LEU A 1 297 ? -0.032 -6.596 -4.957 1.00 98.62 297 LEU A CA 1
ATOM 2278 C C . LEU A 1 297 ? -1.266 -6.341 -4.092 1.00 98.62 297 LEU A C 1
ATOM 2280 O O . LEU A 1 297 ? -1.313 -5.396 -3.297 1.00 98.62 297 LEU A O 1
ATOM 2284 N N . GLY A 1 298 ? -2.257 -7.208 -4.263 1.00 98.31 298 GLY A N 1
ATOM 2285 C CA . GLY A 1 298 ? -3.489 -7.253 -3.488 1.00 98.31 298 GLY A CA 1
ATOM 2286 C C . GLY A 1 298 ? -4.019 -8.684 -3.403 1.00 98.31 298 GLY A C 1
ATOM 2287 O O . GLY A 1 298 ? -3.423 -9.617 -3.947 1.00 98.31 298 GLY A O 1
ATOM 2288 N N . THR A 1 299 ? -5.111 -8.865 -2.671 1.00 98.25 299 T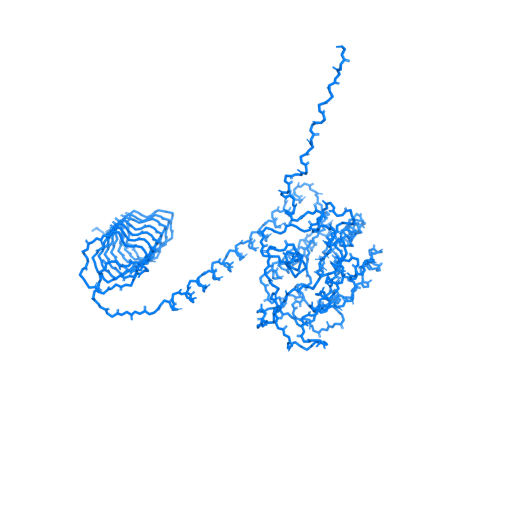HR A N 1
ATOM 2289 C CA . THR A 1 299 ? -5.772 -10.168 -2.496 1.00 98.25 299 THR A CA 1
ATOM 2290 C C . THR A 1 299 ? -6.831 -10.431 -3.564 1.00 98.25 299 THR A C 1
ATOM 2292 O O . THR A 1 299 ? -7.177 -11.582 -3.821 1.00 98.25 299 THR A O 1
ATOM 2295 N N . GLY A 1 300 ? -7.342 -9.363 -4.177 1.00 97.69 300 GLY A N 1
ATOM 2296 C CA . GLY A 1 300 ? -8.505 -9.371 -5.055 1.00 97.69 300 GLY A CA 1
ATOM 2297 C C . GLY A 1 300 ? -9.842 -9.294 -4.322 1.00 97.69 300 GLY A C 1
ATOM 2298 O O . GLY A 1 300 ? -10.883 -9.199 -4.967 1.00 97.69 300 GLY A O 1
ATOM 2299 N N . GLN A 1 301 ? -9.823 -9.284 -2.988 1.00 97.62 301 GLN A N 1
ATOM 2300 C CA . GLN A 1 301 ? -11.010 -9.196 -2.151 1.00 97.62 301 GLN A CA 1
ATOM 2301 C C . GLN A 1 301 ? -11.134 -7.796 -1.545 1.00 97.62 301 GLN A C 1
ATOM 2303 O O . GLN A 1 301 ? -10.231 -7.321 -0.860 1.00 97.62 301 GLN A O 1
ATOM 2308 N N . GLY A 1 302 ? -12.271 -7.140 -1.773 1.00 97.62 302 GLY A N 1
ATOM 2309 C CA . GLY A 1 302 ? -12.622 -5.893 -1.098 1.00 97.62 302 GLY A CA 1
ATOM 2310 C C . GLY A 1 302 ? -13.303 -6.152 0.247 1.00 97.62 302 GLY A C 1
ATOM 2311 O O . GLY A 1 302 ? -14.177 -7.015 0.324 1.00 97.62 302 GLY A O 1
ATOM 2312 N N . TYR A 1 303 ? -12.930 -5.376 1.265 1.00 98.31 303 TYR A N 1
ATOM 2313 C CA . TYR A 1 303 ? -13.621 -5.286 2.553 1.00 98.31 303 TYR A CA 1
ATOM 2314 C C . TYR A 1 303 ? -13.967 -3.832 2.858 1.00 98.31 303 TYR A C 1
ATOM 2316 O O . TYR A 1 303 ? -13.193 -2.923 2.533 1.00 98.31 303 TYR A O 1
ATOM 2324 N N . SER A 1 304 ? -15.125 -3.608 3.465 1.00 98.25 304 SER A N 1
ATOM 2325 C CA . SER A 1 304 ? -15.552 -2.285 3.906 1.00 98.25 304 SER A CA 1
ATOM 2326 C C . SER A 1 304 ? -14.821 -1.838 5.179 1.00 98.25 304 SER A C 1
ATOM 2328 O O . SER A 1 304 ? -14.133 -2.619 5.844 1.00 98.25 304 SER A O 1
ATOM 2330 N N . VAL A 1 305 ? -14.994 -0.574 5.577 1.00 97.44 3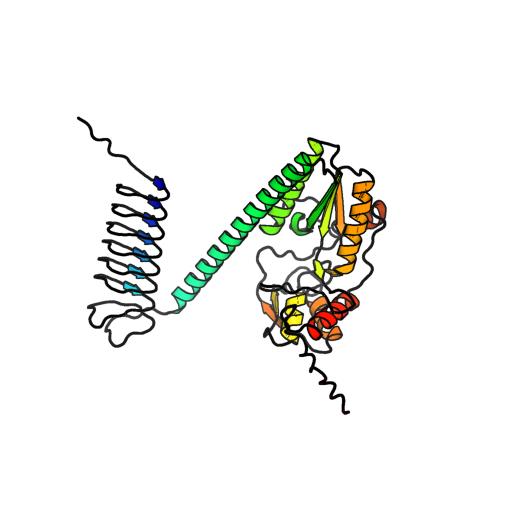05 VAL A N 1
ATOM 2331 C CA . VAL A 1 305 ? -14.492 -0.101 6.878 1.00 97.44 305 VAL A CA 1
ATOM 2332 C C . VAL A 1 305 ? -15.148 -0.878 8.023 1.00 97.44 305 VAL A C 1
ATOM 2334 O O . VAL A 1 305 ? -14.472 -1.198 9.005 1.00 97.44 305 VAL A O 1
ATOM 2337 N N . MET A 1 306 ? -16.436 -1.212 7.905 1.00 97.81 306 MET A N 1
ATOM 2338 C CA . MET A 1 306 ? -17.146 -1.963 8.942 1.00 97.81 306 MET A CA 1
ATOM 2339 C C . MET A 1 306 ? -16.698 -3.419 9.019 1.00 97.81 306 MET A C 1
ATOM 2341 O O . MET A 1 306 ? -16.535 -3.921 10.130 1.00 97.81 306 MET A O 1
ATOM 2345 N N . ASP A 1 307 ? -16.423 -4.073 7.887 1.00 98.19 307 ASP A N 1
ATOM 2346 C CA . ASP A 1 307 ? -15.850 -5.425 7.861 1.00 98.19 307 ASP A CA 1
ATOM 2347 C C . ASP A 1 307 ? -14.555 -5.479 8.679 1.00 98.19 307 ASP A C 1
ATOM 2349 O O . ASP A 1 307 ? -14.383 -6.343 9.543 1.00 98.19 307 ASP A O 1
ATOM 2353 N N . MET A 1 308 ? -13.670 -4.497 8.476 1.00 98.06 308 MET A N 1
ATOM 2354 C CA . MET A 1 308 ? -12.407 -4.395 9.209 1.00 98.06 308 MET A CA 1
ATOM 2355 C C . MET A 1 308 ? -12.613 -4.142 10.706 1.00 98.06 308 MET A C 1
ATOM 2357 O O . MET A 1 308 ? -11.945 -4.764 11.533 1.00 98.06 308 MET A O 1
ATOM 2361 N N . ILE A 1 309 ? -13.532 -3.241 11.073 1.00 97.75 309 ILE A N 1
ATOM 2362 C CA . ILE A 1 309 ? -13.873 -2.949 12.476 1.00 97.75 309 ILE A CA 1
ATOM 2363 C C . ILE A 1 309 ? -14.405 -4.206 13.170 1.00 97.75 309 ILE A C 1
ATOM 2365 O O . ILE A 1 309 ? -13.984 -4.515 14.290 1.00 97.75 309 ILE A O 1
ATOM 2369 N N . ASN A 1 310 ? -15.302 -4.938 12.510 1.00 98.06 310 ASN A N 1
ATOM 2370 C CA . ASN A 1 310 ? -15.923 -6.145 13.042 1.00 98.06 310 ASN A CA 1
ATOM 2371 C C . ASN A 1 310 ? -14.893 -7.268 13.205 1.00 98.06 310 ASN A C 1
ATOM 2373 O O . ASN A 1 310 ? -14.780 -7.839 14.291 1.00 98.06 310 ASN A O 1
ATOM 2377 N N . ALA A 1 311 ? -14.085 -7.531 12.175 1.00 98.25 311 ALA A N 1
ATOM 2378 C CA . ALA A 1 311 ? -13.039 -8.549 12.227 1.00 98.25 311 ALA A CA 1
ATOM 2379 C C . ALA A 1 311 ? -11.970 -8.233 13.282 1.00 98.25 311 ALA A C 1
ATOM 2381 O O . ALA A 1 311 ? -11.552 -9.113 14.035 1.00 98.25 311 ALA A O 1
ATOM 2382 N N . PHE A 1 312 ? -11.563 -6.966 13.406 1.00 98.00 312 PHE A N 1
ATOM 2383 C CA . PHE A 1 312 ? -10.605 -6.566 14.435 1.00 98.00 312 PHE A CA 1
ATOM 2384 C C . PHE A 1 312 ? -11.191 -6.653 15.847 1.00 98.00 312 PHE A C 1
ATOM 2386 O O . PHE A 1 312 ? -10.512 -7.108 16.766 1.00 98.00 312 PHE A O 1
ATOM 2393 N N . SER A 1 313 ? -12.462 -6.275 16.021 1.00 97.88 313 SER A N 1
ATOM 2394 C CA . SER A 1 313 ? -13.163 -6.425 17.301 1.00 97.88 313 SER A CA 1
ATOM 2395 C C . SER A 1 313 ? -13.264 -7.894 17.719 1.00 97.88 313 SER A C 1
ATOM 2397 O O . SER A 1 313 ? -13.054 -8.214 18.890 1.00 97.88 313 SER A O 1
ATOM 2399 N N . ALA A 1 314 ? -13.530 -8.792 16.763 1.00 98.06 314 ALA A N 1
ATOM 2400 C CA . ALA A 1 314 ? -13.555 -10.233 16.989 1.00 98.06 314 ALA A CA 1
ATOM 2401 C C . ALA A 1 314 ? -12.172 -10.770 17.392 1.00 98.06 314 ALA A C 1
ATOM 2403 O O . ALA A 1 314 ? -12.059 -11.441 18.415 1.00 98.06 314 ALA A O 1
ATOM 2404 N N . ALA A 1 315 ? -11.112 -10.405 16.660 1.00 97.62 315 ALA A N 1
ATOM 2405 C CA . ALA A 1 315 ? -9.739 -10.811 16.977 1.00 97.62 315 ALA A CA 1
ATOM 2406 C C . ALA A 1 315 ? -9.278 -10.328 18.365 1.00 97.62 315 ALA A C 1
ATOM 2408 O O . ALA A 1 315 ? -8.533 -11.022 19.057 1.00 97.62 315 ALA A O 1
ATOM 2409 N N . ALA A 1 316 ? -9.733 -9.146 18.788 1.00 97.00 316 ALA A N 1
ATOM 2410 C CA . ALA A 1 316 ? -9.392 -8.580 20.087 1.00 97.00 316 ALA A CA 1
ATOM 2411 C C . ALA A 1 316 ? -10.306 -9.025 21.241 1.00 97.00 316 ALA A C 1
ATOM 2413 O O . ALA A 1 316 ? -9.992 -8.754 22.404 1.00 97.00 316 ALA A O 1
ATOM 2414 N N . GLY A 1 317 ? -11.447 -9.654 20.939 1.00 97.19 317 GLY A N 1
ATOM 2415 C CA . GLY A 1 317 ? -12.497 -9.956 21.914 1.00 97.19 317 GLY A CA 1
ATOM 2416 C C . GLY A 1 317 ? -13.101 -8.707 22.570 1.00 97.19 317 GLY A C 1
ATOM 2417 O O . GLY A 1 317 ? -13.605 -8.785 23.691 1.00 97.19 317 GLY A O 1
ATOM 2418 N N . LYS A 1 318 ? -12.995 -7.536 21.924 1.00 95.19 318 LYS A N 1
ATOM 2419 C CA . LYS A 1 318 ? -13.417 -6.232 22.463 1.00 95.19 318 LYS A CA 1
ATOM 2420 C C . LYS A 1 318 ? -13.969 -5.341 21.348 1.00 95.19 318 LYS A C 1
ATOM 2422 O O . LYS A 1 318 ? -13.341 -5.255 20.296 1.00 95.19 318 LYS A O 1
ATOM 2427 N N . PRO A 1 319 ? -15.082 -4.622 21.572 1.00 96.31 319 PRO A N 1
ATOM 2428 C CA . PRO A 1 319 ? -15.644 -3.741 20.557 1.00 96.31 319 PRO A CA 1
ATOM 2429 C C . PRO A 1 319 ? -14.755 -2.512 20.330 1.00 96.31 319 PRO A C 1
ATOM 2431 O O . PRO A 1 319 ? -14.401 -1.799 21.274 1.00 96.31 319 PRO A O 1
ATOM 2434 N N . VAL A 1 320 ? -14.440 -2.222 19.068 1.00 97.19 320 VAL A N 1
ATOM 2435 C CA . VAL A 1 320 ? -13.802 -0.959 18.675 1.00 97.19 320 VAL A CA 1
ATOM 2436 C C . VAL A 1 320 ? -14.851 0.153 18.672 1.00 97.19 320 VAL A C 1
ATOM 2438 O O . VAL A 1 320 ? -15.848 0.087 17.956 1.00 97.19 320 VAL A O 1
ATOM 2441 N N . LYS A 1 321 ? -14.621 1.208 19.459 1.00 96.88 321 LYS A N 1
ATOM 2442 C CA . L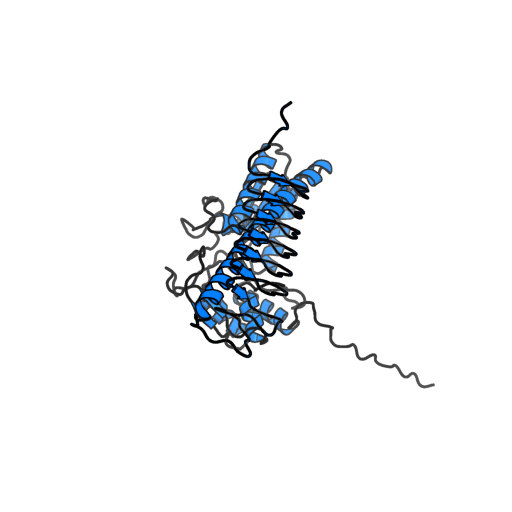YS A 1 321 ? -15.486 2.396 19.467 1.00 96.88 321 LYS A CA 1
ATOM 2443 C C . LYS A 1 321 ? -15.264 3.220 18.206 1.00 96.88 321 LYS A C 1
ATOM 2445 O O . LYS A 1 321 ? -14.121 3.545 17.886 1.00 96.88 321 LYS A O 1
ATOM 2450 N N . TYR A 1 322 ? -16.339 3.621 17.540 1.00 97.12 322 TYR A N 1
ATOM 2451 C CA . TYR A 1 322 ? -16.275 4.472 16.359 1.00 97.12 322 TYR A CA 1
ATOM 2452 C C . TYR A 1 322 ? -17.439 5.463 16.310 1.00 97.12 322 TYR A C 1
ATOM 2454 O O . TYR A 1 322 ? -18.471 5.265 16.949 1.00 97.12 322 TYR A O 1
ATOM 2462 N N . ARG A 1 323 ? -17.271 6.514 15.507 1.00 96.88 323 ARG A N 1
ATOM 2463 C CA . ARG A 1 323 ? -18.337 7.428 15.100 1.00 96.88 323 ARG A CA 1
ATOM 2464 C C . ARG A 1 323 ? -18.240 7.732 13.612 1.00 96.88 323 ARG A C 1
ATOM 2466 O O . ARG A 1 323 ? -17.140 7.888 13.078 1.00 96.88 323 ARG A O 1
ATOM 2473 N N . ILE A 1 324 ? -19.390 7.860 12.965 1.00 96.50 324 ILE A N 1
ATOM 2474 C CA . ILE A 1 324 ? -19.479 8.260 11.561 1.00 96.50 324 ILE A CA 1
ATOM 2475 C C . ILE A 1 324 ? -19.374 9.784 11.478 1.00 96.50 324 ILE A C 1
ATOM 2477 O O . ILE A 1 324 ? -19.991 10.509 12.258 1.00 96.50 324 ILE A O 1
ATOM 2481 N N . ILE A 1 325 ? -18.560 10.268 10.549 1.00 95.56 325 ILE A N 1
ATOM 2482 C CA . ILE A 1 325 ? -18.407 11.684 10.214 1.00 95.56 325 ILE A CA 1
ATOM 2483 C C . ILE A 1 325 ? -18.505 11.869 8.696 1.00 95.56 325 ILE A C 1
ATOM 2485 O O . ILE A 1 325 ? -18.570 10.894 7.950 1.00 95.56 325 ILE A O 1
ATOM 2489 N N . GLY A 1 326 ? -18.494 13.122 8.231 1.00 93.50 326 GLY A N 1
ATOM 2490 C CA . GLY A 1 326 ? -18.504 13.427 6.799 1.00 93.50 326 GLY A CA 1
ATOM 2491 C C . GLY A 1 326 ? -17.347 12.776 6.030 1.00 93.50 326 GLY A C 1
ATOM 2492 O O . GLY A 1 326 ? -16.310 12.422 6.603 1.00 93.50 326 GLY A O 1
ATOM 2493 N N . ARG A 1 327 ? -17.528 12.633 4.713 1.00 93.06 327 ARG A N 1
ATOM 2494 C CA . ARG A 1 327 ? -16.521 12.049 3.819 1.00 93.06 327 ARG A CA 1
ATOM 2495 C C . ARG A 1 327 ? -15.203 12.812 3.895 1.00 93.06 327 ARG A C 1
ATOM 2497 O O . ARG A 1 327 ? -15.168 14.036 4.032 1.00 93.06 327 ARG A O 1
ATOM 2504 N N . ARG A 1 328 ? -14.100 12.080 3.765 1.00 87.06 328 ARG A N 1
ATOM 2505 C CA . ARG A 1 328 ? -12.777 12.680 3.629 1.00 87.06 328 ARG A CA 1
ATOM 2506 C C . ARG A 1 328 ? -12.580 13.108 2.169 1.00 87.06 328 ARG A C 1
ATOM 2508 O O . ARG A 1 328 ? -12.787 12.287 1.276 1.00 87.06 328 ARG A O 1
ATOM 2515 N N . PRO A 1 329 ? -12.165 14.356 1.893 1.00 84.06 329 PRO A N 1
ATOM 2516 C CA . PRO A 1 329 ? -11.880 14.782 0.528 1.00 84.06 329 PRO A CA 1
ATOM 2517 C C . PRO A 1 329 ? -10.837 13.878 -0.141 1.00 84.06 329 PRO A C 1
ATOM 2519 O O . PRO A 1 329 ? -9.756 13.666 0.408 1.00 84.06 329 PRO A O 1
ATOM 2522 N N . GLY A 1 330 ? -11.164 13.372 -1.330 1.00 81.69 330 GLY A N 1
ATOM 2523 C CA . GLY A 1 330 ? -10.289 12.510 -2.126 1.00 81.69 330 GLY A CA 1
ATOM 2524 C C . GLY A 1 330 ? -10.418 11.006 -1.859 1.00 81.69 330 GLY A C 1
ATOM 2525 O O . GLY A 1 330 ? -9.772 10.238 -2.576 1.00 81.69 330 GLY A O 1
ATOM 2526 N N . ASP A 1 331 ? -11.240 10.580 -0.892 1.00 85.75 331 ASP A N 1
ATOM 2527 C CA . ASP A 1 331 ? -11.566 9.162 -0.705 1.00 85.75 331 ASP A CA 1
ATOM 2528 C C . ASP A 1 331 ? -12.486 8.662 -1.828 1.00 85.75 331 ASP A C 1
ATOM 2530 O O . ASP A 1 331 ? -13.473 9.301 -2.192 1.00 85.75 331 ASP A O 1
ATOM 2534 N N . VAL A 1 332 ? -12.152 7.486 -2.355 1.00 89.69 332 VAL A N 1
ATOM 2535 C CA . VAL A 1 332 ? -12.925 6.758 -3.373 1.00 89.69 332 VAL A CA 1
ATOM 2536 C C . VAL A 1 332 ? -13.848 5.732 -2.712 1.00 89.69 332 VAL A C 1
ATOM 2538 O O . VAL A 1 332 ? -13.545 5.244 -1.617 1.00 89.69 332 VAL A O 1
ATOM 2541 N N . ALA A 1 333 ? -14.960 5.382 -3.363 1.00 93.31 333 ALA A N 1
ATOM 2542 C CA . ALA A 1 333 ? -15.925 4.424 -2.817 1.00 93.31 333 ALA A CA 1
ATOM 2543 C C . ALA A 1 333 ? -15.303 3.027 -2.666 1.00 93.31 333 ALA A C 1
ATOM 2545 O O . ALA A 1 333 ? -15.124 2.550 -1.547 1.00 93.31 333 ALA A O 1
ATOM 2546 N N . SER A 1 334 ? -14.870 2.424 -3.776 1.00 96.31 334 SER A N 1
ATOM 2547 C CA . SER A 1 334 ? -14.373 1.045 -3.826 1.00 96.31 334 SER A CA 1
ATOM 2548 C C . SER A 1 334 ? -13.082 0.945 -4.628 1.00 96.31 334 SER A C 1
ATOM 2550 O O . SER A 1 334 ? -12.969 1.505 -5.714 1.00 96.31 334 SER A O 1
ATOM 2552 N N . THR A 1 335 ? -12.088 0.218 -4.118 1.00 96.38 335 THR A N 1
ATOM 2553 C CA . THR A 1 335 ? -10.856 -0.086 -4.866 1.00 96.38 335 THR A CA 1
ATOM 2554 C C . THR A 1 335 ? -10.270 -1.418 -4.417 1.00 96.38 335 THR A C 1
ATOM 2556 O O . THR A 1 335 ? -9.803 -1.541 -3.282 1.00 96.38 335 THR A O 1
ATOM 2559 N N . TYR A 1 336 ? -10.265 -2.405 -5.314 1.00 97.94 336 TYR A N 1
ATOM 2560 C CA . TYR A 1 336 ? -9.663 -3.718 -5.082 1.00 97.94 336 TYR A CA 1
ATOM 2561 C C . TYR A 1 336 ? -9.008 -4.282 -6.342 1.00 97.94 336 TYR A C 1
ATOM 2563 O O . TYR A 1 336 ? -9.357 -3.892 -7.458 1.00 97.94 336 TYR A O 1
ATOM 2571 N N . SER A 1 337 ? -7.992 -5.123 -6.148 1.00 97.75 337 SER A N 1
ATOM 2572 C CA . SER A 1 337 ? -7.071 -5.529 -7.211 1.00 97.75 337 SER A CA 1
ATOM 2573 C C . SER A 1 337 ? -7.612 -6.663 -8.076 1.00 97.75 337 SER A C 1
ATOM 2575 O O . SER A 1 337 ? -8.453 -7.446 -7.649 1.00 97.75 337 SER A O 1
ATOM 2577 N N . LYS A 1 338 ? -7.087 -6.793 -9.293 1.00 98.44 338 LYS A N 1
ATOM 2578 C CA . LYS A 1 338 ? -7.061 -8.050 -10.040 1.00 98.44 338 LYS A CA 1
ATOM 2579 C C . LYS A 1 338 ? -5.633 -8.608 -9.950 1.00 98.44 338 LYS A C 1
ATOM 2581 O O . LYS A 1 338 ? -4.757 -8.081 -10.631 1.00 98.44 338 LYS A O 1
ATOM 2586 N N . PRO A 1 339 ? -5.360 -9.616 -9.101 1.00 97.81 339 PRO A N 1
ATOM 2587 C CA . PRO A 1 339 ? -3.991 -10.061 -8.811 1.00 97.81 339 PRO A CA 1
ATOM 2588 C C . PRO A 1 339 ? -3.432 -11.089 -9.815 1.00 97.81 339 PRO A C 1
ATOM 2590 O O . PRO A 1 339 ? -2.339 -11.623 -9.615 1.00 97.81 339 PRO A O 1
ATOM 2593 N N . ASP A 1 340 ? -4.168 -11.391 -10.887 1.00 98.56 340 ASP A N 1
ATOM 2594 C CA . ASP A 1 340 ? -3.864 -12.476 -11.830 1.00 98.56 340 ASP A CA 1
ATOM 2595 C C . ASP A 1 340 ? -2.477 -12.349 -12.477 1.00 98.56 340 ASP A C 1
ATOM 2597 O O . ASP A 1 340 ? -1.797 -13.357 -12.679 1.00 98.56 340 ASP A O 1
ATOM 2601 N N . LEU A 1 341 ? -2.036 -11.125 -12.794 1.00 98.62 341 LEU A N 1
ATOM 2602 C CA . LEU A 1 341 ? -0.747 -10.905 -13.448 1.00 98.62 341 LEU A CA 1
ATOM 2603 C C . LEU A 1 341 ? 0.423 -11.258 -12.522 1.00 98.62 341 LEU A C 1
ATOM 2605 O O . LEU A 1 341 ? 1.363 -11.922 -12.956 1.00 98.62 341 LEU A O 1
ATOM 2609 N N . ALA A 1 342 ? 0.342 -10.883 -11.242 1.00 98.56 342 ALA A N 1
ATOM 2610 C CA . ALA A 1 342 ? 1.342 -11.255 -10.244 1.00 98.56 342 ALA A CA 1
ATOM 2611 C C . ALA A 1 342 ? 1.369 -12.779 -10.026 1.00 98.56 342 ALA A C 1
ATOM 2613 O O . ALA A 1 342 ? 2.443 -13.380 -9.993 1.00 98.56 342 ALA A O 1
ATOM 2614 N N . ALA A 1 343 ? 0.203 -13.429 -9.979 1.00 98.44 343 ALA A N 1
ATOM 2615 C CA . ALA A 1 343 ? 0.126 -14.887 -9.887 1.00 98.44 343 ALA A CA 1
ATOM 2616 C C . ALA A 1 343 ? 0.768 -15.580 -11.097 1.00 98.44 343 ALA A C 1
ATOM 2618 O O . ALA A 1 343 ? 1.507 -16.550 -10.933 1.00 98.44 343 ALA A O 1
ATOM 2619 N N . LYS A 1 344 ? 0.526 -15.060 -12.303 1.00 98.50 344 LYS A N 1
ATOM 2620 C CA . LYS A 1 344 ? 1.027 -15.631 -13.556 1.00 98.50 344 LYS A CA 1
ATOM 2621 C C . LYS A 1 344 ? 2.524 -15.402 -13.770 1.00 98.50 344 LYS A C 1
ATOM 2623 O O . LYS A 1 344 ? 3.220 -16.331 -14.163 1.00 98.50 344 LYS A O 1
ATOM 2628 N N . GLU A 1 345 ? 3.011 -14.175 -13.583 1.00 98.44 345 GLU A N 1
ATOM 2629 C CA . GLU A 1 345 ? 4.378 -13.794 -13.975 1.00 98.44 345 GLU A CA 1
ATOM 2630 C C . GLU A 1 345 ? 5.393 -13.821 -12.829 1.00 98.44 345 GLU A C 1
ATOM 2632 O O . GLU A 1 345 ? 6.588 -13.966 -13.101 1.00 98.44 345 GLU A O 1
ATOM 2637 N N . LEU A 1 346 ? 4.941 -13.678 -11.576 1.00 98.12 346 LEU A N 1
ATOM 2638 C CA . LEU A 1 346 ? 5.795 -13.753 -10.383 1.00 98.12 346 LEU A CA 1
ATOM 2639 C C . LEU A 1 346 ? 5.653 -15.083 -9.632 1.00 98.12 346 LEU A C 1
ATOM 2641 O O . LEU A 1 346 ? 6.410 -15.327 -8.695 1.00 98.12 346 LEU A O 1
ATOM 2645 N N . GLY A 1 347 ? 4.660 -15.916 -9.974 1.00 98.25 347 GLY A N 1
ATOM 2646 C CA . GLY A 1 347 ? 4.326 -17.105 -9.184 1.00 98.25 347 GLY A CA 1
ATOM 2647 C C . GLY A 1 347 ? 3.884 -16.761 -7.756 1.00 98.25 347 GLY A C 1
ATOM 2648 O O . GLY A 1 347 ? 4.035 -17.573 -6.846 1.00 98.25 347 GLY A O 1
ATOM 2649 N N . TRP A 1 348 ? 3.378 -15.542 -7.539 1.00 98.62 348 TRP A N 1
ATOM 2650 C CA . TRP A 1 348 ? 3.071 -15.006 -6.217 1.00 98.62 348 TRP A CA 1
ATOM 2651 C C . TRP A 1 348 ? 1.570 -14.766 -6.041 1.00 98.62 348 TRP A C 1
ATOM 2653 O O . TRP A 1 348 ? 0.905 -14.214 -6.913 1.00 98.62 348 TRP A O 1
ATOM 2663 N N . LYS A 1 349 ? 1.037 -15.130 -4.873 1.00 98.50 349 LYS A N 1
ATOM 2664 C CA . LYS A 1 349 ? -0.343 -14.839 -4.472 1.00 98.50 349 LYS A CA 1
ATOM 2665 C C . LYS A 1 349 ? -0.390 -14.563 -2.973 1.00 98.50 349 LYS A C 1
ATOM 2667 O O . LYS A 1 349 ? 0.289 -15.239 -2.204 1.00 98.50 349 LYS A O 1
ATOM 2672 N N . ALA A 1 350 ? -1.220 -13.610 -2.554 1.00 98.31 350 ALA A N 1
ATOM 2673 C CA . ALA A 1 350 ? -1.489 -13.390 -1.138 1.00 98.31 350 ALA A CA 1
ATOM 2674 C C . ALA A 1 350 ? -2.192 -14.609 -0.513 1.00 98.31 350 ALA A C 1
ATOM 2676 O O . ALA A 1 350 ? -3.140 -15.154 -1.083 1.00 98.31 350 ALA A O 1
ATOM 2677 N N . THR A 1 351 ? -1.723 -15.037 0.659 1.00 98.00 351 THR A N 1
ATOM 2678 C CA . THR A 1 351 ? -2.173 -16.284 1.306 1.00 98.00 351 THR A CA 1
ATOM 2679 C C . THR A 1 351 ? -2.935 -16.066 2.607 1.00 98.00 351 THR A C 1
ATOM 2681 O O . THR A 1 351 ? -3.638 -16.968 3.058 1.00 98.00 351 THR A O 1
ATOM 2684 N N . ARG A 1 352 ? -2.813 -14.888 3.230 1.00 98.31 352 ARG A N 1
ATOM 2685 C CA . ARG A 1 352 ? -3.435 -14.592 4.525 1.00 98.31 352 ARG A CA 1
ATOM 2686 C C . ARG A 1 352 ? -4.697 -13.761 4.329 1.00 98.31 352 ARG A C 1
ATOM 2688 O O . ARG A 1 352 ? -4.652 -12.697 3.719 1.00 98.31 352 ARG A O 1
ATOM 2695 N N . GLY A 1 353 ? -5.810 -14.257 4.866 1.00 97.81 353 GLY A N 1
ATOM 2696 C CA . GLY A 1 353 ? -7.109 -13.581 4.836 1.00 97.81 353 GLY A CA 1
ATOM 2697 C C . GLY A 1 353 ? -7.308 -12.582 5.980 1.00 97.81 353 GLY A C 1
ATOM 2698 O O . GLY A 1 353 ? -6.436 -12.403 6.833 1.00 97.81 353 GLY A O 1
ATOM 2699 N N . LEU A 1 354 ? -8.491 -11.958 6.001 1.00 98.06 354 LEU A N 1
ATOM 2700 C CA . LEU A 1 354 ? -8.878 -10.905 6.947 1.00 98.06 354 LEU A CA 1
ATOM 2701 C C . LEU A 1 354 ? -8.619 -11.274 8.417 1.00 98.06 354 LEU A C 1
ATOM 2703 O O . LEU A 1 354 ? -7.987 -10.506 9.141 1.00 98.06 354 LEU A O 1
ATOM 2707 N N . ASN A 1 355 ? -9.035 -12.470 8.845 1.00 98.00 355 ASN A N 1
ATOM 2708 C CA . ASN A 1 355 ? -8.871 -12.906 10.236 1.00 98.00 355 ASN A CA 1
ATOM 2709 C C . ASN A 1 355 ? -7.397 -12.929 10.654 1.00 98.00 355 ASN A C 1
ATOM 2711 O O . ASN A 1 355 ? -7.041 -12.337 11.667 1.00 98.00 355 ASN A O 1
ATOM 2715 N N . THR A 1 356 ? -6.517 -13.509 9.830 1.00 98.56 356 THR A N 1
ATOM 2716 C CA . THR A 1 356 ? -5.074 -13.549 10.107 1.00 98.56 356 THR A CA 1
ATOM 2717 C C . THR A 1 356 ? -4.468 -12.147 10.169 1.00 98.56 356 THR A C 1
ATOM 2719 O O . THR A 1 356 ? -3.645 -11.880 11.040 1.00 98.56 356 THR A O 1
ATOM 2722 N N . MET A 1 357 ? -4.891 -11.225 9.292 1.00 98.56 357 MET A N 1
ATOM 2723 C CA . MET A 1 357 ? -4.450 -9.823 9.351 1.00 98.56 357 MET A CA 1
ATOM 2724 C C . MET A 1 357 ? -4.806 -9.176 10.694 1.00 98.56 357 MET A C 1
ATOM 2726 O O . MET A 1 357 ? -3.963 -8.519 11.306 1.00 98.56 357 MET A O 1
ATOM 2730 N N . CYS A 1 358 ? -6.039 -9.369 11.163 1.00 98.38 358 CYS A N 1
ATOM 2731 C CA . CYS A 1 358 ? -6.512 -8.816 12.428 1.00 98.38 358 CYS A CA 1
ATOM 2732 C C . CYS A 1 358 ? -5.834 -9.471 13.642 1.00 98.38 358 CYS A C 1
ATOM 2734 O O . CYS A 1 358 ? -5.383 -8.761 14.540 1.00 98.38 358 CYS A O 1
ATOM 2736 N N . GLU A 1 359 ? -5.721 -10.800 13.655 1.00 98.50 359 GLU A N 1
ATOM 2737 C CA . GLU A 1 359 ? -5.089 -11.576 14.728 1.00 98.50 359 GLU A CA 1
ATOM 2738 C C . GLU A 1 359 ? -3.609 -11.228 14.895 1.00 98.50 359 GLU A C 1
ATOM 2740 O O . GLU A 1 359 ? -3.154 -10.983 16.013 1.00 98.50 359 GLU A O 1
ATOM 2745 N N . ASP A 1 360 ? -2.853 -11.170 13.797 1.00 98.56 360 ASP A N 1
ATOM 2746 C CA . ASP A 1 360 ? -1.424 -10.864 13.843 1.00 98.56 360 ASP A CA 1
ATOM 2747 C C . ASP A 1 360 ? -1.189 -9.409 14.274 1.00 98.56 360 ASP A C 1
ATOM 2749 O O . ASP A 1 360 ? -0.315 -9.150 15.108 1.00 98.56 360 ASP A O 1
ATOM 2753 N N . LEU A 1 361 ? -2.005 -8.460 13.791 1.00 97.62 361 LEU A N 1
ATOM 2754 C CA . LEU A 1 361 ? -1.946 -7.071 14.255 1.00 97.62 361 LEU A CA 1
ATOM 2755 C C . LEU A 1 361 ? -2.270 -6.953 15.748 1.00 97.62 361 LEU A C 1
ATOM 2757 O O . LEU A 1 361 ? -1.567 -6.249 16.474 1.00 97.62 361 LEU A O 1
ATOM 2761 N N . TRP A 1 362 ? -3.313 -7.638 16.223 1.00 97.81 362 TRP A N 1
ATOM 2762 C CA . TRP A 1 362 ? -3.674 -7.614 17.638 1.00 97.81 362 TRP A CA 1
ATOM 2763 C C . TRP A 1 362 ? -2.589 -8.249 18.511 1.00 97.81 362 TRP A C 1
ATOM 2765 O O . TRP A 1 362 ? -2.237 -7.703 19.559 1.00 97.81 362 TRP A O 1
ATOM 2775 N N . ARG A 1 363 ? -1.975 -9.346 18.054 1.00 98.06 363 ARG A N 1
ATOM 2776 C CA . ARG A 1 363 ? -0.823 -9.968 18.720 1.00 98.06 363 ARG A CA 1
ATOM 2777 C C . ARG A 1 363 ? 0.347 -8.993 18.844 1.00 98.06 363 ARG A C 1
ATOM 2779 O O . ARG A 1 363 ? 0.915 -8.863 19.922 1.00 98.06 363 ARG A O 1
ATOM 2786 N N . TRP A 1 364 ? 0.681 -8.268 17.774 1.00 97.50 364 TRP A N 1
ATOM 2787 C CA . TRP A 1 364 ? 1.700 -7.214 17.827 1.00 97.50 364 TRP A CA 1
ATOM 2788 C C . TRP A 1 364 ? 1.335 -6.125 18.839 1.00 97.50 364 TRP A C 1
ATOM 2790 O O . TRP A 1 364 ? 2.132 -5.830 19.729 1.00 97.50 364 TRP A O 1
ATOM 2800 N N . GLN A 1 365 ? 0.130 -5.560 18.743 1.00 95.75 365 GLN A N 1
ATOM 2801 C CA . GLN A 1 365 ? -0.271 -4.428 19.577 1.00 95.75 365 GLN A CA 1
ATOM 2802 C C . GLN A 1 365 ? -0.360 -4.790 21.068 1.00 95.75 365 GLN A C 1
ATOM 2804 O O . GLN A 1 365 ? -0.041 -3.958 21.917 1.00 95.75 365 GLN A O 1
ATOM 2809 N N . THR A 1 366 ? -0.778 -6.014 21.397 1.00 95.25 366 THR A N 1
ATOM 2810 C CA . THR A 1 366 ? -0.848 -6.501 22.787 1.00 95.25 366 THR A CA 1
ATOM 2811 C C . THR A 1 366 ? 0.525 -6.761 23.384 1.00 95.25 366 THR A C 1
ATOM 2813 O O . THR A 1 366 ? 0.748 -6.440 24.549 1.00 95.25 366 THR A O 1
ATOM 2816 N N . MET A 1 367 ? 1.453 -7.311 22.598 1.00 95.62 367 MET A N 1
ATOM 2817 C CA . MET A 1 367 ? 2.830 -7.548 23.035 1.00 95.62 367 MET A CA 1
ATOM 2818 C C . MET A 1 367 ? 3.655 -6.257 23.110 1.00 95.62 367 MET A C 1
ATOM 2820 O O . MET A 1 367 ? 4.621 -6.196 23.867 1.00 95.62 367 MET A O 1
ATOM 2824 N N . ASN A 1 368 ? 3.272 -5.229 22.348 1.00 94.38 368 ASN A N 1
ATOM 2825 C CA . ASN A 1 368 ? 4.012 -3.975 22.202 1.00 94.38 368 ASN A CA 1
ATOM 2826 C C . ASN A 1 368 ? 3.033 -2.790 22.306 1.00 94.38 368 ASN A C 1
ATOM 2828 O O . ASN A 1 368 ? 2.812 -2.072 21.326 1.00 94.38 368 ASN A O 1
ATOM 2832 N N . PRO A 1 369 ? 2.405 -2.568 23.479 1.00 91.19 369 PRO A N 1
ATOM 2833 C CA . PRO A 1 369 ? 1.410 -1.508 23.648 1.00 91.19 369 PRO A CA 1
ATOM 2834 C C . PRO A 1 369 ? 1.984 -0.126 23.313 1.00 91.19 369 PRO A C 1
ATOM 2836 O O . PRO A 1 369 ? 1.280 0.712 22.752 1.00 91.19 369 PRO A O 1
ATOM 2839 N N . ASP A 1 370 ? 3.277 0.087 23.570 1.00 90.00 370 ASP A N 1
ATOM 2840 C CA . ASP A 1 370 ? 4.032 1.313 23.284 1.00 90.00 370 ASP A CA 1
ATOM 2841 C C . ASP A 1 370 ? 4.885 1.254 22.014 1.00 90.00 370 ASP A C 1
ATOM 2843 O O . ASP A 1 370 ? 5.820 2.042 21.853 1.00 90.00 370 ASP A O 1
ATOM 2847 N N . GLY A 1 371 ? 4.545 0.342 21.101 1.00 90.75 371 GLY A N 1
ATOM 2848 C CA . GLY A 1 371 ? 5.337 0.108 19.902 1.00 90.75 371 GLY A CA 1
ATOM 2849 C C . GLY A 1 371 ? 6.744 -0.345 20.279 1.00 90.75 371 GLY A C 1
ATOM 2850 O O . GLY A 1 371 ? 6.931 -1.083 21.248 1.00 90.75 371 GLY A O 1
ATOM 2851 N N . PHE A 1 372 ? 7.755 0.132 19.559 1.00 91.25 372 PHE A N 1
ATOM 2852 C CA . PHE A 1 372 ? 9.146 -0.224 19.851 1.00 91.25 372 PHE A CA 1
ATOM 2853 C C . PHE A 1 372 ? 9.733 0.513 21.069 1.00 91.25 372 PHE A C 1
ATOM 2855 O O . PHE A 1 372 ? 10.853 0.214 21.477 1.00 91.25 372 PHE A O 1
ATOM 2862 N N . ASN A 1 373 ? 8.998 1.455 21.674 1.00 77.44 373 ASN A N 1
ATOM 2863 C CA . ASN A 1 373 ? 9.490 2.300 22.769 1.00 77.44 373 ASN A CA 1
ATOM 2864 C C . ASN A 1 373 ? 9.316 1.690 24.169 1.00 77.44 373 ASN A C 1
ATOM 2866 O O . ASN A 1 373 ? 9.529 2.376 25.170 1.00 77.44 373 ASN A O 1
ATOM 2870 N N . SER A 1 374 ? 8.954 0.411 24.281 1.00 56.72 374 SER A N 1
ATOM 2871 C CA . SER A 1 374 ? 8.966 -0.258 25.577 1.00 56.72 374 SER A CA 1
ATOM 2872 C C . SER A 1 374 ? 10.409 -0.383 26.076 1.00 56.72 374 SER A C 1
ATOM 2874 O O . SER A 1 374 ? 11.189 -1.176 25.543 1.00 56.72 374 SER A O 1
ATOM 2876 N N . ASN A 1 375 ? 10.753 0.326 27.156 1.00 45.50 375 ASN A N 1
ATOM 2877 C CA . ASN A 1 375 ? 11.716 -0.212 28.113 1.00 45.50 375 ASN A CA 1
ATOM 2878 C C . ASN A 1 375 ? 11.180 -1.599 28.482 1.00 45.50 375 ASN A C 1
ATOM 2880 O O . ASN A 1 375 ? 10.156 -1.693 29.158 1.00 45.50 375 ASN A O 1
ATOM 2884 N N . GLY A 1 376 ? 11.788 -2.655 27.932 1.00 39.97 376 GLY A N 1
ATOM 2885 C CA . GLY A 1 376 ? 11.328 -4.030 28.117 1.00 39.97 376 GLY A CA 1
ATOM 2886 C C . GLY A 1 376 ? 11.181 -4.385 29.601 1.00 39.97 376 GLY A C 1
ATOM 2887 O O . GLY A 1 376 ? 11.663 -3.639 30.461 1.00 39.97 376 GLY A O 1
ATOM 2888 N N . PRO A 1 377 ? 10.541 -5.521 29.936 1.00 41.72 377 PRO A N 1
ATOM 2889 C CA . PRO A 1 377 ? 10.479 -5.967 31.320 1.00 41.72 377 PRO A CA 1
ATOM 2890 C C . PRO A 1 377 ? 11.902 -5.954 31.867 1.00 41.72 377 PRO A C 1
ATOM 2892 O O . PRO A 1 377 ? 12.801 -6.571 31.293 1.00 41.72 377 PRO A O 1
ATOM 2895 N N . THR A 1 378 ? 12.123 -5.181 32.930 1.00 37.66 378 THR A N 1
ATOM 2896 C CA . THR A 1 378 ? 13.397 -5.158 33.630 1.00 37.66 378 THR A CA 1
ATOM 2897 C C . THR A 1 378 ? 13.760 -6.606 33.911 1.00 37.66 378 THR A C 1
ATOM 2899 O O . THR A 1 378 ? 13.082 -7.292 34.677 1.00 37.66 378 THR A O 1
ATOM 2902 N N . HIS A 1 379 ? 14.812 -7.107 33.260 1.00 36.59 379 HIS A N 1
ATOM 2903 C CA . HIS A 1 379 ? 15.466 -8.315 33.720 1.00 36.59 379 HIS A CA 1
ATOM 2904 C C . HIS A 1 379 ? 15.843 -8.027 35.172 1.00 36.59 379 HIS A C 1
ATOM 2906 O O . HIS A 1 379 ? 16.807 -7.306 35.442 1.00 36.59 379 HIS A O 1
ATOM 2912 N N . LYS A 1 380 ? 15.043 -8.528 36.122 1.00 33.44 380 LYS A N 1
ATOM 2913 C CA . LYS A 1 380 ? 15.455 -8.636 37.515 1.00 33.44 380 LYS A CA 1
ATOM 2914 C C . LYS A 1 380 ? 16.773 -9.385 37.449 1.00 33.44 380 LYS A C 1
ATOM 2916 O O . LYS A 1 380 ? 16.775 -10.581 37.170 1.00 33.44 380 LYS A O 1
ATOM 2921 N N . LYS A 1 381 ? 17.888 -8.673 37.642 1.00 33.16 381 LYS A N 1
ATOM 2922 C CA . LYS A 1 381 ? 19.196 -9.282 37.858 1.00 33.16 381 LYS A CA 1
ATOM 2923 C C . LYS A 1 381 ? 18.986 -10.313 38.960 1.00 33.16 381 LYS A C 1
ATOM 2925 O O . LYS A 1 381 ? 18.795 -9.942 40.117 1.00 33.16 381 LYS A O 1
ATOM 2930 N N . HIS A 1 382 ? 18.957 -11.594 38.609 1.00 33.41 382 HIS A N 1
ATOM 2931 C CA . HIS A 1 382 ? 19.175 -12.638 39.588 1.00 33.41 382 HIS A CA 1
ATOM 2932 C C . HIS A 1 382 ? 20.585 -12.395 40.114 1.00 33.41 382 HIS A C 1
ATOM 2934 O O . HIS A 1 382 ? 21.573 -12.651 39.430 1.00 33.41 382 HIS A O 1
ATOM 2940 N N . LYS A 1 383 ? 20.674 -11.810 41.312 1.00 33.19 383 LYS A N 1
ATOM 2941 C CA . LYS A 1 383 ? 21.870 -11.936 42.132 1.00 33.19 383 LYS A CA 1
ATOM 2942 C C . LYS A 1 383 ? 22.020 -13.431 42.386 1.00 33.19 383 LYS A C 1
ATOM 2944 O O . LYS A 1 383 ? 21.330 -13.978 43.239 1.00 33.19 383 LYS A O 1
ATOM 2949 N N . LEU A 1 384 ? 22.895 -14.086 41.628 1.00 32.56 384 LEU A N 1
ATOM 2950 C CA . LEU A 1 384 ? 23.533 -15.303 42.100 1.00 32.56 384 LEU A CA 1
ATOM 2951 C C . LEU A 1 384 ? 24.344 -14.908 43.335 1.00 32.56 384 LEU A C 1
ATOM 2953 O O . LEU A 1 384 ? 25.462 -14.412 43.236 1.00 32.56 384 LEU A O 1
ATOM 2957 N N . THR A 1 385 ? 23.754 -15.076 44.511 1.00 33.81 385 THR A N 1
ATOM 2958 C CA . THR A 1 385 ? 24.522 -15.254 45.738 1.00 33.81 385 THR A CA 1
ATOM 2959 C C . THR A 1 385 ? 25.130 -16.648 45.675 1.00 33.81 385 THR A C 1
ATOM 2961 O O . THR A 1 385 ? 24.469 -17.628 46.013 1.00 33.81 385 THR A O 1
ATOM 2964 N N . GLN A 1 386 ? 26.375 -16.743 45.210 1.00 32.31 386 GLN A N 1
ATOM 2965 C CA . GLN A 1 386 ? 27.228 -17.865 45.579 1.00 32.31 386 GLN A CA 1
ATOM 2966 C C . GLN A 1 386 ? 27.576 -17.691 47.060 1.00 32.31 386 GLN A C 1
ATOM 2968 O O . GLN A 1 386 ? 28.254 -16.737 47.436 1.00 32.31 386 GLN A O 1
ATOM 2973 N N . LYS A 1 387 ? 27.039 -18.581 47.898 1.00 32.59 387 LYS A N 1
ATOM 2974 C CA . LYS A 1 387 ? 27.616 -18.884 49.207 1.00 32.59 387 LYS A CA 1
ATOM 2975 C C . LYS A 1 387 ? 28.829 -19.783 48.967 1.00 32.59 387 LYS A C 1
ATOM 2977 O O . LYS A 1 387 ? 28.672 -20.839 48.355 1.00 32.59 387 LYS A O 1
ATOM 2982 N N . ILE A 1 388 ? 29.985 -19.358 49.463 1.00 35.34 388 ILE A N 1
ATOM 2983 C CA . ILE A 1 388 ? 30.928 -20.242 50.153 1.00 35.34 388 ILE A CA 1
ATOM 2984 C C . ILE A 1 388 ? 30.852 -19.828 51.615 1.00 35.34 388 ILE A C 1
ATOM 2986 O O . ILE A 1 388 ? 30.850 -18.596 51.849 1.00 35.34 388 ILE A O 1
#

Foldseek 3Di:
DDDDQDDDEDEEQEDAEHEYEYEYQEYEEYEYEYEYAEYDYYEYEYEYAEYCEYEEEYEYAEYCEYEEDYEYAYYNYYHYHYEYADYDDDDDPDDYHYPDDDDDDDDDDDPVVVVVVVVVVVVVVVVVVVVVVLVVLLVVLVVVLVVCVVVVNQEEEAEAAPLQLAAFPDPPDEPPRDGDNHQDSNSNSRNVSVVVLVVVCVVPVLHQYEYEHEWAEFFFPQVLAGDDDDPDDDDLQVNLLLVLLPNDVAAEFAFQCFPDPRGAAKTFYAYVVLVVVLVVLSVVCVVVSVRYYYFYDGQSDIDGSVRLQVLLCVLQVHHGHYDYDHHDRRGYRYYGHDRVVCCVPSVGHGDDDSNNRNNRRNSNCVVCVNHPPDPPDPPPPPPPPDDD

Sequence (388 aa):
MNTPVSHPSQISETNKGAIGSQISETNKRAIGSQISETKKGAIGSQISETNKGAIGSQISETNKGAIGSQISETNKGAIGSQISETNNKKGAIRSQISETNKGAIGSQISETGFTDLRNRITELRNRITDLRNRITDLRNQQRCNKVMKEHSVKNLIFSSSCTVYGDPKYLPVDENHPTGGCTNPYGKTKFFIEEILK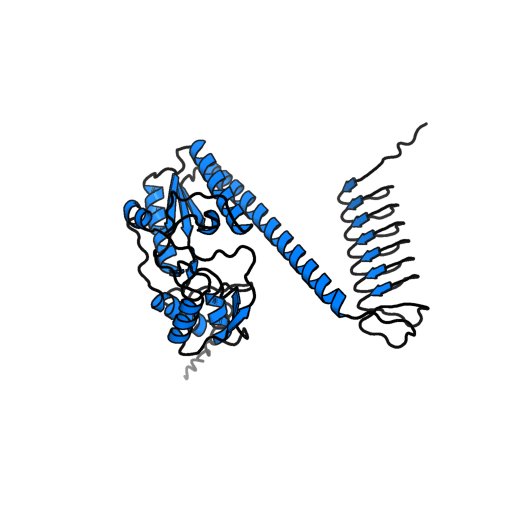DLWKADPDWNIVVLRYFNPVGAHKSGRIGEDPKCIPNLMPYCAQILVGKMKELKVYGNDYDTPDGTGVRDYIHISDVATGHVAAQTKVEEKCGLKIYNLGTGQGYSVMDMINAFSAAAGKPVKYRIIGRRPGDVASTYSKPDLAAKELGWKATRGLNTMCEDLWRWQTMNPDGFNSNGPTHKKHKLTQKI

Nearest PDB structures (foldseek):
  1i3n-assembly1_B  TM=9.867E-01  e=1.381E-30  Homo sapiens
  3enk-assembly1_B  TM=9.739E-01  e=2.820E-28  Burkholderia pseudomallei 1710b
  6k0g-assembly1_A  TM=9.771E-01  e=2.114E-27  Bifidobacterium longum subsp. longum JCM 1217
  7kn1-assembly2_B  TM=9.586E-01  e=8.024E-25  Stenotrophomonas maltophilia K279a
  8wxk-assembly1_A  TM=9.750E-01  e=2.893E-22  Nostoc sp. PCC 7120 = FACHB-418

Solvent-accessible surface area (backbone atoms only — not comparable to full-atom values): 21272 Å² total; per-residue (Å²): 136,87,77,88,82,72,80,70,66,53,80,48,72,68,46,79,66,57,58,40,40,39,41,32,47,33,42,56,34,41,41,38,46,37,40,30,47,40,42,36,44,39,42,38,45,39,40,31,48,36,40,58,29,40,40,37,42,39,39,27,48,35,36,55,29,38,39,37,41,39,37,27,47,34,42,68,42,75,51,66,50,44,38,30,55,42,72,81,72,91,88,77,92,72,62,68,49,60,82,67,76,94,81,85,84,71,84,85,82,74,72,71,63,55,55,56,50,54,50,52,52,51,51,51,52,51,52,52,50,51,51,52,52,45,55,48,51,55,51,51,52,54,52,47,54,50,54,30,54,79,69,73,50,46,67,44,78,42,86,42,41,52,45,20,38,30,71,64,93,59,81,60,37,45,83,85,52,69,64,68,60,32,61,44,72,68,23,43,47,43,34,53,50,53,52,52,51,51,52,49,31,75,77,41,66,83,29,9,34,36,38,38,24,34,54,41,73,39,36,26,44,84,82,23,82,48,59,86,66,69,93,58,91,56,58,75,67,59,40,50,50,37,33,78,74,66,80,40,87,58,43,80,39,54,33,62,78,38,96,42,102,78,10,27,45,27,34,10,59,26,29,41,63,41,55,53,51,47,50,56,36,47,49,57,42,33,73,70,62,57,27,78,46,72,35,48,50,28,61,44,48,66,41,35,54,63,54,52,48,51,46,36,17,59,57,62,77,46,85,66,53,67,44,82,44,72,64,55,91,64,69,62,48,64,52,30,29,40,30,62,62,28,38,70,78,48,73,40,76,63,81,62,54,71,62,55,24,28,38,21,32,46,43,15,43,70,72,28,78,63,38,90,70,54,81,62,83,76,77,74,76,77,77,79,77,79,82,128

Organism: Mytilus coruscus (NCBI:txid42192)

Secondary structure (DSSP, 8-state):
-------S-EEEEEESSEES-EEEEEESSEES-EEEEEE-SEESSEEEEEESSEES-EEEEEESSEES-EEEEEESSEES-EEEEEE--S---S-EE-SS-SS--S----THHHHHHHHHHHHHHHHHHHHHHHHHHHHHHHHHHHHHHHTT--EEEEEEEGGGG-S-SSSSB-TTS-----SSHHHHHHHHHHHHHHHHHHH-TT-EEEEEEE-EEE---TTSSS----SSS--HHHHHHHHHTTSSS-EEEE-S-SSSTTSSPEEEEEEHHHHHHHHHHHHHHHHTT--EEEEEES-S-EEEHHHHHHHHHHHHTSPPPEEEEPPPTT--SEE-B-THHHHHHH-------HHHHHHHHHHHHHH-TTGGG---------------

Radius of gyration: 28.73 Å; Cα contacts (8 Å, |Δi|>4): 745; chains: 1; bounding box: 54×83×72 Å

InterPro domains:
  IPR001509 NAD-dependent epimerase/dehydratase [PF01370] (142-298)
  IPR005886 UDP-glucose 4-epimerase [TIGR01179] (145-370)
  IPR036291 NAD(P)-binding domain superfamily [SSF51735] (142-370)